Protein AF-A0A955WKB4-F1 (afdb_monomer)

Solvent-accessible surface area (backbone atoms only — not comparable to full-atom values): 32588 Å² total; per-residue (Å²): 137,83,87,81,84,88,81,90,79,94,82,82,87,86,82,88,85,89,78,88,81,82,66,78,76,74,74,70,78,73,75,59,53,26,34,36,39,46,68,33,44,46,52,85,95,39,38,71,59,25,50,56,35,35,55,45,37,49,57,41,40,38,71,71,70,60,27,50,61,44,44,50,68,55,51,53,47,54,49,51,54,36,34,75,67,67,76,39,93,77,66,102,45,78,72,48,58,62,51,49,48,62,72,67,56,37,52,30,35,37,41,36,39,41,47,79,53,97,89,23,38,37,38,38,40,37,31,25,30,55,87,74,73,39,78,75,41,56,49,70,45,80,36,80,49,79,89,48,45,50,62,55,50,29,54,53,49,41,37,59,75,37,43,62,81,65,73,44,83,74,75,80,69,75,50,62,71,35,33,32,32,32,40,76,48,45,66,40,91,45,83,93,62,65,59,40,57,49,36,41,52,48,42,41,77,59,42,26,45,61,41,42,48,68,57,52,49,63,74,65,72,44,72,66,61,64,59,66,44,69,58,100,58,40,56,54,46,50,12,54,50,21,60,74,68,70,19,54,30,33,38,38,40,41,34,29,55,61,87,63,33,36,40,38,38,42,37,31,31,28,20,86,76,44,40,76,73,35,64,19,57,44,74,46,67,61,66,75,84,50,47,67,55,49,43,38,43,31,49,37,54,41,59,67,53,74,76,52,56,54,6,34,39,35,49,42,62,83,62,77,60,49,47,41,22,53,73,80,45,78,46,92,53,72,51,61,98,83,61,34,77,44,80,40,66,38,36,83,44,43,41,34,41,38,34,92,70,33,45,69,36,74,49,67,47,64,33,46,56,76,34,80,40,78,47,78,49,74,62,51,68,54,79,66,88,73,86,60,49,71,65,51,47,51,50,50,59,69,68,47,79,76,79,75,79,74,77,92,75,81,74,97,76,80,82,92,75,87,86,79,83,87,75,84,80,78,80,79,79,80,88,78,75,86,85,83,79,89,80,82,93,77,95,78,91,77,83,80,83,76,78,88,79,86,77,58,57,50,100,85,71,47,76,68,76,91,86,75,80,77,86,81,80,90,79,84,86,81,90,77,85,87,82,84,85,83,89,81,82,92,79,82,84,84,83,84,90,88,84,84,83,82,81,79,87,81,87,83,81,93,74,92,76,91,77,85,82,85,81,83,81,134

Nearest PDB structures (foldseek):
  6hif-assembly1_Y  TM=8.043E-01  e=7.214E-05  Candidatus Kuenenia stuttgartensis
  5t11-assembly1_B  TM=6.696E-01  e=3.023E-05  Paraburkholderia phytofirmans PsJN
  4q6v-assembly1_A  TM=6.557E-01  e=2.902E-04  Salmonella enterica subsp. enterica serovar Typhimurium str. LT2
  4q6z-assembly1_A  TM=5.633E-01  e=4.355E-04  Escherichia coli UTI89
  2mii-assembly1_A  TM=6.299E-01  e=4.695E-03  Escherichia coli str. K-12 substr. DH10B

Sequence (522 aa):
MHPTRPAVRLATLCGCLLAACLAPRAARAQKQPTVVVYALEADAALKAAAESATEHLIAALGRKVGAAVHGQRELQAMAKFAAERGAVACREDPAFLDRLDRLTNPAFTLTGKLAKLDGRLLATLKLIDASRSTVVRAGSIEIDNPKELNARLAEAAIALVDPTASGHPEAPRPIAGARVAVLELRTHEAEGVPAADLVAEALRSAGAQVITRDEVKALIGNLAALHALRGSDETRRLAQLGGQLDADLLVTGSVGRLGEMGYVHLKLVDAKETRIANRASISFAGDPSLLPAALRTAARQLFELPPGEPGRLRVLANVKDGRLRVGGDPRPYPLLPDETVLVLPPGKHQLSLSADGYAAAQTEVFVESDHENSVRLNLNQETRLGGLSPMALAAAMASMPPPVPLPAGAAPGLPMGPGLVLGALSLTPFPSGPSLARGGATTSTAPLAASPVVKVLDRNGRVIDDSSRPEAPAGERPQADAPDRPTRPQAKDPALNPDPQRIEASSDGGGGIDVWFWISAA

Foldseek 3Di:
DDDDDDDDDDDDDDDDDPPDDPPPPPPPPPQAAAEEEEQAAEDPVCNVVSNVLSVLLQVLCVPQRVHRYHYPVNLVVVLVVCCVVVVDVDDPDPCSVVVSCVVSVGQWYKYWYWYADPQWIKIKIFIAGNVLRHTPDIDIDTGNDSVCSNVVSNLVSCCSVDVVSVVDDDPQDQQAAFEEEQADEAEAALPPDPLSVLLQVLSVVSRHNYDGHVNLCVQVVDCVLVVVCPDDLVLQSVLVSCVSVVGQKYKYYYWYDDVQKTKTKIWIHGSVVSGTNFIFIDMFGHDSVCVSLRSSQRSCVRRVPPFAAWFKEKEAEPDQDWWKDKSNHTDDDDDPNPIDIDGGTFAKIKIWIGDPQWDIDIHIHGGDHHYYHYDYDYTDGPPPPPPADVVNVVVVVVPDDDPDPDPPDDDPDDDDDDDDDDDDPDDDDDDDDDDDDDDDDDDDDDDDDDDDDDFDADPVRDGDDPPDDDDDDDDDDDDDDDDDDDDDDDDDDDDDDDDDDDDDDDDDDDDDDDDDDDDDDD

Structure (mmCIF, N/CA/C/O backbone):
data_AF-A0A955WKB4-F1
#
_entry.id   AF-A0A955WKB4-F1
#
loop_
_atom_site.group_PDB
_atom_site.id
_atom_site.type_symbol
_atom_site.label_atom_id
_atom_site.label_alt_id
_atom_site.label_comp_id
_atom_site.label_asym_id
_atom_site.label_entity_id
_atom_site.label_seq_id
_atom_site.pdbx_PDB_ins_code
_atom_site.Cartn_x
_atom_site.Cartn_y
_atom_site.Cartn_z
_atom_site.occupancy
_atom_site.B_iso_or_equiv
_atom_site.auth_seq_id
_atom_site.auth_comp_id
_atom_site.auth_asym_id
_atom_site.auth_atom_id
_atom_site.pdbx_PDB_model_num
ATOM 1 N N . MET A 1 1 ? -26.451 -54.451 34.161 1.00 44.19 1 MET A N 1
ATOM 2 C CA . MET A 1 1 ? -25.835 -55.754 33.836 1.00 44.19 1 MET A CA 1
ATOM 3 C C . MET A 1 1 ? -24.422 -55.506 33.325 1.00 44.19 1 MET A C 1
ATOM 5 O O . MET A 1 1 ? -24.254 -55.055 32.202 1.00 44.19 1 MET A O 1
ATOM 9 N N . HIS A 1 2 ? -23.430 -55.709 34.196 1.00 50.66 2 HIS A N 1
ATOM 10 C CA . HIS A 1 2 ? -22.022 -55.924 33.827 1.00 50.66 2 HIS A CA 1
ATOM 11 C C . HIS A 1 2 ? -21.852 -57.345 33.257 1.00 50.66 2 HIS A C 1
ATOM 13 O O . HIS A 1 2 ? -22.698 -58.195 33.545 1.00 50.66 2 HIS A O 1
ATOM 19 N N . PRO A 1 3 ? -20.797 -57.611 32.465 1.00 62.44 3 PRO A N 1
ATOM 20 C CA . PRO A 1 3 ? -19.600 -58.248 33.047 1.00 62.44 3 PRO A CA 1
ATOM 21 C C . PRO A 1 3 ? -18.288 -57.708 32.418 1.00 62.44 3 PRO A C 1
ATOM 23 O O . PRO A 1 3 ? -18.203 -57.453 31.225 1.00 62.44 3 PRO A O 1
ATOM 26 N N . THR A 1 4 ? -17.353 -57.193 33.220 1.00 52.78 4 THR A N 1
ATOM 27 C CA . THR A 1 4 ? -16.192 -57.857 33.864 1.00 52.78 4 THR A CA 1
ATOM 28 C C . THR A 1 4 ? -14.885 -57.701 33.083 1.00 52.78 4 THR A C 1
ATOM 30 O O . THR A 1 4 ? -14.713 -58.228 31.988 1.00 52.78 4 THR A O 1
ATOM 33 N N . ARG A 1 5 ? -13.940 -57.008 33.731 1.00 51.97 5 ARG A N 1
ATOM 34 C CA . ARG A 1 5 ? -12.492 -57.030 33.473 1.00 51.97 5 ARG A CA 1
ATOM 35 C C . ARG A 1 5 ? -11.926 -58.454 33.622 1.00 51.97 5 ARG A C 1
ATOM 37 O O . ARG A 1 5 ? -12.533 -59.272 34.316 1.00 51.97 5 ARG A O 1
ATOM 44 N N . PRO A 1 6 ? -10.680 -58.675 33.169 1.00 59.66 6 PRO A N 1
ATOM 45 C CA . PRO A 1 6 ? -9.707 -59.160 34.143 1.00 59.66 6 PRO A CA 1
ATOM 46 C C . PRO A 1 6 ? -8.401 -58.360 34.206 1.00 59.66 6 PRO A C 1
ATOM 48 O O . PRO A 1 6 ? -8.078 -57.513 33.379 1.00 59.66 6 PRO A O 1
ATOM 51 N N . ALA A 1 7 ? -7.726 -58.643 35.311 1.00 50.19 7 ALA A N 1
ATOM 52 C CA . ALA A 1 7 ? -6.632 -57.977 35.985 1.00 50.19 7 ALA A CA 1
ATOM 53 C C . ALA A 1 7 ? -5.216 -58.347 35.478 1.00 50.19 7 ALA A C 1
ATOM 55 O O . ALA A 1 7 ? -4.962 -59.491 35.126 1.00 50.19 7 ALA A O 1
ATOM 56 N N . VAL A 1 8 ? -4.307 -57.366 35.613 1.00 48.69 8 VAL A N 1
ATOM 57 C CA . VAL A 1 8 ? -2.959 -57.422 36.237 1.00 48.69 8 VAL A CA 1
ATOM 58 C C . VAL A 1 8 ? -1.831 -58.244 35.585 1.00 48.69 8 VAL A C 1
ATOM 60 O O . VAL A 1 8 ? -1.903 -59.463 35.491 1.00 48.69 8 VAL A O 1
ATOM 63 N N . ARG A 1 9 ? -0.706 -57.549 35.324 1.00 47.16 9 ARG A N 1
ATOM 64 C CA . ARG A 1 9 ? 0.690 -57.815 35.782 1.00 47.16 9 ARG A CA 1
ATOM 65 C C . ARG A 1 9 ? 1.549 -56.613 35.345 1.00 47.16 9 ARG A C 1
ATOM 67 O O . ARG A 1 9 ? 1.669 -56.356 34.158 1.00 47.16 9 ARG A O 1
ATOM 74 N N . LEU A 1 10 ? 1.922 -55.679 36.222 1.00 49.53 10 LEU A N 1
ATOM 75 C CA . LEU A 1 10 ? 3.111 -55.692 37.091 1.00 49.53 10 LEU A CA 1
ATOM 76 C C . LEU A 1 10 ? 4.343 -56.362 36.448 1.00 49.53 10 LEU A C 1
ATOM 78 O O . LEU A 1 10 ? 4.509 -57.575 36.539 1.00 49.53 10 LEU A O 1
ATOM 82 N N . ALA A 1 11 ? 5.209 -55.553 35.837 1.00 51.22 11 ALA A N 1
ATOM 83 C CA . ALA A 1 11 ? 6.602 -55.896 35.565 1.00 51.22 11 ALA A CA 1
ATOM 84 C C . ALA A 1 11 ? 7.473 -54.664 35.846 1.00 51.22 11 ALA A C 1
ATOM 86 O O . ALA A 1 11 ? 7.493 -53.683 35.107 1.00 51.22 11 ALA A O 1
ATOM 87 N N . THR A 1 12 ? 8.122 -54.735 36.998 1.00 52.09 12 THR A N 1
ATOM 88 C CA . THR A 1 12 ? 9.166 -53.856 37.511 1.00 52.09 12 THR A CA 1
ATOM 89 C C . THR A 1 12 ? 10.480 -54.116 36.754 1.00 52.09 12 THR A C 1
ATOM 91 O O . THR A 1 12 ? 10.728 -55.247 36.348 1.00 52.09 12 THR A O 1
ATOM 94 N N . LEU A 1 13 ? 11.345 -53.094 36.683 1.00 47.59 13 LEU A N 1
ATOM 95 C CA . LEU A 1 13 ? 12.785 -53.139 36.357 1.00 47.59 13 LEU A CA 1
ATOM 96 C C . LEU A 1 13 ? 13.201 -53.321 34.884 1.00 47.59 13 LEU A C 1
ATOM 98 O O . LEU A 1 13 ? 13.499 -54.416 34.423 1.00 47.59 13 LEU A O 1
ATOM 102 N N . CYS A 1 14 ? 13.444 -52.190 34.217 1.00 40.34 14 CYS A N 1
ATOM 103 C CA . CYS A 1 14 ? 14.669 -52.014 33.431 1.00 40.34 14 CYS A CA 1
ATOM 104 C C . CYS A 1 14 ? 15.083 -50.536 33.495 1.00 40.34 14 CYS A C 1
ATOM 106 O O . CYS A 1 14 ? 14.718 -49.715 32.657 1.00 40.34 14 CYS A O 1
ATOM 108 N N . GLY A 1 15 ? 15.759 -50.184 34.589 1.00 50.25 15 GLY A N 1
ATOM 109 C CA . GLY A 1 15 ? 16.596 -48.994 34.642 1.00 50.25 15 GLY A CA 1
ATOM 110 C C . GLY A 1 15 ? 17.941 -49.285 33.974 1.00 50.25 15 GLY A C 1
ATOM 111 O O . GLY A 1 15 ? 18.397 -50.426 34.008 1.00 50.25 15 GLY A O 1
ATOM 112 N N . CYS A 1 16 ? 18.549 -48.219 33.445 1.00 43.12 16 CYS A N 1
ATOM 113 C CA . CYS A 1 16 ? 19.876 -48.098 32.819 1.00 43.12 16 CYS A CA 1
ATOM 114 C C . CYS A 1 16 ? 19.887 -48.033 31.274 1.00 43.12 16 CYS A C 1
ATOM 116 O O . CYS A 1 16 ? 19.439 -48.939 30.587 1.00 43.12 16 CYS A O 1
ATOM 118 N N . LEU A 1 17 ? 20.521 -46.955 30.777 1.00 43.78 17 LEU A N 1
ATOM 119 C CA . LEU A 1 17 ? 20.979 -46.687 29.399 1.00 43.78 17 LEU A CA 1
ATOM 120 C C . LEU A 1 17 ? 19.990 -46.112 28.365 1.00 43.78 17 LEU A C 1
ATOM 122 O O . LEU A 1 17 ? 19.834 -46.636 27.269 1.00 43.78 17 LEU A O 1
ATOM 126 N N . LEU A 1 18 ? 19.452 -44.921 28.641 1.00 48.41 18 LEU A N 1
ATOM 127 C CA . LEU A 1 18 ? 19.059 -43.970 27.582 1.00 48.41 18 LEU A CA 1
ATOM 128 C C . LEU A 1 18 ? 19.514 -42.537 27.910 1.00 48.41 18 LEU A C 1
ATOM 130 O O . LEU A 1 18 ? 18.837 -41.549 27.644 1.00 48.41 18 LEU A O 1
ATOM 134 N N . ALA A 1 19 ? 20.705 -42.439 28.501 1.00 52.31 19 ALA A N 1
ATOM 135 C CA . ALA A 1 19 ? 21.498 -41.220 28.534 1.00 52.31 19 ALA A CA 1
ATOM 136 C C . ALA A 1 19 ? 22.533 -41.290 27.398 1.00 52.31 19 ALA A C 1
ATOM 138 O O . ALA A 1 19 ? 23.173 -42.323 27.229 1.00 52.31 19 ALA A O 1
ATOM 139 N N . ALA A 1 20 ? 22.705 -40.179 26.674 1.00 50.25 20 ALA A N 1
ATOM 140 C CA . ALA A 1 20 ? 23.707 -39.934 25.625 1.00 50.25 20 ALA A CA 1
ATOM 141 C C . ALA A 1 20 ? 23.367 -40.372 24.182 1.00 50.25 20 ALA A C 1
ATOM 143 O O . ALA A 1 20 ? 24.056 -41.187 23.584 1.00 50.25 20 ALA A O 1
ATOM 144 N N . CYS A 1 21 ? 22.371 -39.718 23.575 1.00 45.09 21 CYS A N 1
ATOM 145 C CA . CYS A 1 21 ? 22.405 -39.338 22.148 1.00 45.09 21 CYS A CA 1
ATOM 146 C C . CYS A 1 21 ? 21.679 -37.996 21.907 1.00 45.09 21 CYS A C 1
ATOM 148 O O . CYS A 1 21 ? 21.052 -37.778 20.873 1.00 45.09 21 CYS A O 1
ATOM 150 N N . LEU A 1 22 ? 21.783 -37.054 22.855 1.00 50.25 22 LEU A N 1
ATOM 151 C CA . LEU A 1 22 ? 21.570 -35.634 22.565 1.00 50.25 22 LEU A CA 1
ATOM 152 C C . LEU A 1 22 ? 22.799 -35.149 21.792 1.00 50.25 22 LEU A C 1
ATOM 154 O O . LEU A 1 22 ? 23.688 -34.505 22.345 1.00 50.25 22 LEU A O 1
ATOM 158 N N . ALA A 1 23 ? 22.881 -35.525 20.513 1.00 53.47 23 ALA A N 1
ATOM 159 C CA . ALA A 1 23 ? 23.778 -34.848 19.595 1.00 53.47 23 ALA A CA 1
ATOM 160 C C . ALA A 1 23 ? 23.449 -33.350 19.693 1.00 53.47 23 ALA A C 1
ATOM 162 O O . ALA A 1 23 ? 22.263 -33.000 19.608 1.00 53.47 23 ALA A O 1
ATOM 163 N N . PRO A 1 24 ? 24.437 -32.464 19.915 1.00 53.78 24 PRO A N 1
ATOM 164 C CA . PRO A 1 24 ? 24.187 -31.037 19.865 1.00 53.78 24 PRO A CA 1
ATOM 165 C C . PRO A 1 24 ? 23.565 -30.780 18.501 1.00 53.78 24 PRO A C 1
ATOM 167 O O . PRO A 1 24 ? 24.179 -31.056 17.469 1.00 53.78 24 PRO A O 1
ATOM 170 N N . ARG A 1 25 ? 22.300 -30.352 18.499 1.00 52.25 25 ARG A N 1
ATOM 171 C CA . ARG A 1 25 ? 21.591 -29.932 17.297 1.00 52.25 25 ARG A CA 1
ATOM 172 C C . ARG A 1 25 ? 22.438 -28.791 16.765 1.00 52.25 25 ARG A C 1
ATOM 174 O O . ARG A 1 25 ? 22.369 -27.700 17.319 1.00 52.25 25 ARG A O 1
ATOM 181 N N . ALA A 1 26 ? 23.333 -29.097 15.820 1.00 56.78 26 ALA A N 1
ATOM 182 C CA . ALA A 1 26 ? 24.280 -28.147 15.271 1.00 56.78 26 ALA A CA 1
ATOM 183 C C . ALA A 1 26 ? 23.438 -26.957 14.847 1.00 56.78 26 ALA A C 1
ATOM 185 O O . ALA A 1 26 ? 22.619 -27.078 13.931 1.00 56.78 26 ALA A O 1
ATOM 186 N N . ALA A 1 27 ? 23.535 -25.873 15.616 1.00 58.12 27 ALA A N 1
ATOM 187 C CA . ALA A 1 27 ? 22.810 -24.656 15.350 1.00 58.12 27 ALA A CA 1
ATOM 188 C C . ALA A 1 27 ? 23.331 -24.215 13.991 1.00 58.12 27 ALA A C 1
ATOM 190 O O . ALA A 1 27 ? 24.443 -23.699 13.888 1.00 58.12 27 ALA A O 1
ATOM 191 N N . ARG A 1 28 ? 22.592 -24.556 12.926 1.00 57.19 28 ARG A N 1
ATOM 192 C CA . ARG A 1 28 ? 22.866 -24.068 11.581 1.00 57.19 28 ARG A CA 1
ATOM 193 C C . ARG A 1 28 ? 22.954 -22.570 11.761 1.00 57.19 28 ARG A C 1
ATOM 195 O O . ARG A 1 28 ? 21.944 -21.967 12.114 1.00 57.19 28 ARG A O 1
ATOM 202 N N . ALA A 1 29 ? 24.159 -22.024 11.607 1.00 70.19 29 ALA A N 1
ATOM 203 C CA . ALA A 1 29 ? 24.388 -20.596 11.652 1.00 70.19 29 ALA A CA 1
ATOM 204 C C . ALA A 1 29 ? 23.398 -19.988 10.661 1.00 70.19 29 ALA A C 1
ATOM 206 O O . ALA A 1 29 ? 23.542 -20.159 9.447 1.00 70.19 29 ALA A O 1
ATOM 207 N N . GLN A 1 30 ? 22.313 -19.414 11.183 1.00 74.31 30 GLN A N 1
ATOM 208 C CA . GLN A 1 30 ? 21.316 -18.764 10.359 1.00 74.31 30 GLN A CA 1
ATOM 209 C C . GLN A 1 30 ? 22.048 -17.591 9.738 1.00 74.31 30 GLN A C 1
ATOM 211 O O . GLN A 1 30 ? 22.464 -16.664 10.431 1.00 74.31 30 GLN A O 1
ATOM 216 N N . LYS A 1 31 ? 22.307 -17.706 8.435 1.00 84.62 31 LYS A N 1
ATOM 217 C CA . LYS A 1 31 ? 22.929 -16.646 7.660 1.00 84.62 31 LYS A CA 1
ATOM 218 C C . LYS A 1 31 ? 22.063 -15.406 7.861 1.00 84.62 31 LYS A C 1
ATOM 220 O O . LYS A 1 31 ? 20.875 -15.443 7.541 1.00 84.62 31 LYS A O 1
ATOM 225 N N . GLN A 1 32 ? 22.643 -14.365 8.454 1.00 87.00 32 GLN A N 1
ATOM 226 C CA . GLN A 1 32 ? 21.936 -13.113 8.691 1.00 87.00 32 GLN A CA 1
ATOM 227 C C . GLN A 1 32 ? 21.394 -12.602 7.351 1.00 87.00 32 GLN A C 1
ATOM 229 O O . GLN A 1 32 ? 22.127 -12.645 6.356 1.00 87.00 32 GLN A O 1
ATOM 234 N N . PRO A 1 33 ? 20.121 -12.178 7.284 1.00 91.56 33 PRO A N 1
ATOM 235 C CA . PRO A 1 33 ? 19.584 -11.631 6.053 1.00 91.56 33 PRO A CA 1
ATOM 236 C C . PRO A 1 33 ? 20.360 -10.362 5.694 1.00 91.56 33 PRO A C 1
ATOM 238 O O . PRO A 1 33 ? 20.620 -9.517 6.551 1.00 91.56 33 PRO A O 1
ATOM 241 N N . THR A 1 34 ? 20.736 -10.235 4.425 1.00 95.31 34 THR A N 1
ATOM 242 C CA . THR A 1 34 ? 21.349 -9.013 3.901 1.00 95.31 34 THR A CA 1
ATOM 243 C C . THR A 1 34 ? 20.244 -8.085 3.397 1.00 95.31 34 THR A C 1
ATOM 245 O O . THR A 1 34 ? 19.379 -8.523 2.635 1.00 95.31 34 THR A O 1
ATOM 248 N N . VAL A 1 35 ? 20.259 -6.819 3.815 1.00 96.12 35 VAL A N 1
ATOM 249 C CA . VAL A 1 35 ? 19.291 -5.790 3.414 1.00 96.12 35 VAL A CA 1
ATOM 250 C C . VAL A 1 35 ? 20.023 -4.645 2.724 1.00 96.12 35 VAL A C 1
ATOM 252 O O . VAL A 1 35 ? 20.931 -4.050 3.295 1.00 96.12 35 VAL A O 1
ATOM 255 N N . VAL A 1 36 ? 19.612 -4.300 1.510 1.00 95.94 36 VAL A N 1
ATOM 256 C CA . VAL A 1 36 ? 20.102 -3.103 0.815 1.00 95.94 36 VAL A CA 1
ATOM 257 C C . VAL A 1 36 ? 19.125 -1.957 1.040 1.00 95.94 36 VAL A C 1
ATOM 259 O O . VAL A 1 36 ? 17.925 -2.128 0.845 1.00 95.94 36 VAL A O 1
ATOM 262 N N . VAL A 1 37 ? 19.622 -0.785 1.432 1.00 96.75 37 VAL A N 1
ATOM 263 C CA . VAL A 1 37 ? 18.817 0.430 1.617 1.00 96.75 37 VAL A CA 1
ATOM 264 C C . VAL A 1 37 ? 19.201 1.455 0.553 1.00 96.75 37 VAL A C 1
ATOM 266 O O . VAL A 1 37 ? 20.331 1.954 0.525 1.00 96.75 37 VAL A O 1
ATOM 269 N N . TYR A 1 38 ? 18.247 1.783 -0.316 1.00 95.62 38 TYR A N 1
ATOM 270 C CA . TYR A 1 38 ? 18.395 2.849 -1.306 1.00 95.62 38 TYR A CA 1
ATOM 271 C C . TYR A 1 38 ? 18.051 4.215 -0.707 1.00 95.62 38 TYR A C 1
ATOM 273 O O . TYR A 1 38 ? 17.314 4.304 0.278 1.00 95.62 38 TYR A O 1
ATOM 281 N N . ALA A 1 39 ? 18.580 5.285 -1.308 1.00 96.06 39 ALA A N 1
ATOM 282 C CA . ALA A 1 39 ? 18.228 6.643 -0.915 1.00 96.06 39 ALA A CA 1
ATOM 283 C C . ALA A 1 39 ? 16.721 6.877 -1.058 1.00 96.06 39 ALA A C 1
ATOM 285 O O . ALA A 1 39 ? 16.120 6.523 -2.074 1.00 96.06 39 ALA A O 1
ATOM 286 N N . LEU A 1 40 ? 16.116 7.486 -0.037 1.00 96.19 40 LEU A N 1
ATOM 287 C CA . LEU A 1 40 ? 14.717 7.887 -0.098 1.00 96.19 40 LEU A CA 1
ATOM 288 C C . LEU A 1 40 ? 14.532 8.955 -1.184 1.00 96.19 40 LEU A C 1
ATOM 290 O O . LEU A 1 40 ? 15.201 9.989 -1.175 1.00 96.19 40 LEU A O 1
ATOM 294 N N . GLU A 1 41 ? 13.601 8.718 -2.104 1.00 95.44 41 GLU A N 1
ATOM 295 C CA . GLU A 1 41 ? 13.218 9.697 -3.118 1.00 95.44 41 GLU A CA 1
ATOM 296 C C . GLU A 1 41 ? 12.488 10.866 -2.458 1.00 95.44 41 GLU A C 1
ATOM 298 O O . GLU A 1 4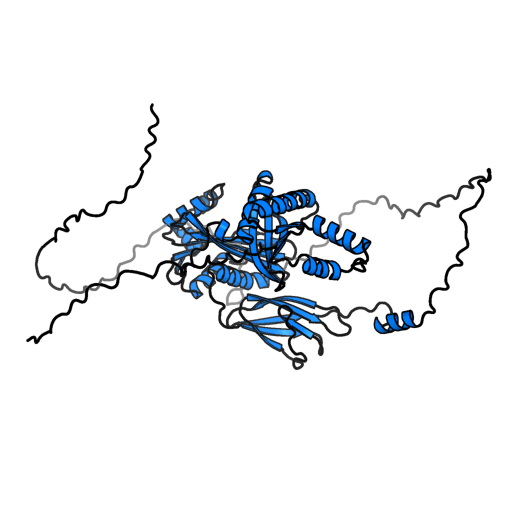1 ? 11.622 10.661 -1.611 1.00 95.44 41 GLU A O 1
ATOM 303 N N . ALA A 1 42 ? 12.797 12.100 -2.841 1.00 95.94 42 ALA A N 1
ATOM 304 C CA . ALA A 1 42 ? 12.128 13.267 -2.284 1.00 95.94 42 ALA A CA 1
ATOM 305 C C . ALA A 1 42 ? 12.186 14.458 -3.238 1.00 95.94 42 ALA A C 1
ATOM 307 O O . ALA A 1 42 ? 13.096 14.561 -4.064 1.00 95.94 42 ALA A O 1
ATOM 308 N N . ASP A 1 43 ? 11.242 15.384 -3.079 1.00 93.56 43 ASP A N 1
ATOM 309 C CA . ASP A 1 43 ? 11.279 16.669 -3.776 1.00 93.56 43 ASP A CA 1
ATOM 310 C C . ASP A 1 43 ? 12.523 17.473 -3.374 1.00 93.56 43 ASP A C 1
ATOM 312 O O . ASP A 1 43 ? 13.090 17.285 -2.293 1.00 93.56 43 ASP A O 1
ATOM 316 N N . ALA A 1 44 ? 12.926 18.431 -4.214 1.00 94.56 44 ALA A N 1
ATOM 317 C CA . ALA A 1 44 ? 14.138 19.229 -3.998 1.00 94.56 44 ALA A CA 1
ATOM 318 C C . ALA A 1 44 ? 14.198 19.879 -2.599 1.00 94.56 44 ALA A C 1
ATOM 320 O O . ALA A 1 44 ? 15.264 19.927 -1.988 1.00 94.56 44 ALA A O 1
ATOM 321 N N . ALA A 1 45 ? 13.051 20.307 -2.060 1.00 95.88 45 ALA A N 1
ATOM 322 C CA . ALA A 1 45 ? 12.945 20.909 -0.730 1.00 95.88 45 ALA A CA 1
ATOM 323 C C . ALA A 1 45 ? 13.182 19.923 0.434 1.00 95.88 45 ALA A C 1
ATOM 325 O O . ALA A 1 45 ? 13.514 20.348 1.539 1.00 95.88 45 ALA A O 1
ATOM 326 N N . LEU A 1 46 ? 13.008 18.617 0.208 1.00 96.62 46 LEU A N 1
ATOM 327 C CA . LEU A 1 46 ? 13.137 17.561 1.217 1.00 96.62 46 LEU A CA 1
ATOM 328 C C . LEU A 1 46 ? 14.366 16.668 1.005 1.00 96.62 46 LEU A C 1
ATOM 330 O O . LEU A 1 46 ? 14.636 15.808 1.841 1.00 96.62 46 LEU A O 1
ATOM 334 N N . LYS A 1 47 ? 15.138 16.883 -0.065 1.00 97.00 47 LYS A N 1
ATOM 335 C CA . LYS A 1 47 ? 16.286 16.044 -0.436 1.00 97.00 47 LYS A CA 1
ATOM 336 C C . LYS A 1 47 ? 17.293 15.851 0.705 1.00 97.00 47 LYS A C 1
ATOM 338 O O . LYS A 1 47 ? 17.647 14.722 1.020 1.00 97.00 47 LYS A O 1
ATOM 343 N N . ALA A 1 48 ? 17.693 16.928 1.384 1.00 96.94 48 ALA A N 1
ATOM 344 C CA . ALA A 1 48 ? 18.631 16.840 2.508 1.00 96.94 48 ALA A CA 1
ATOM 345 C C . ALA A 1 48 ? 18.062 16.039 3.699 1.00 96.94 48 ALA A C 1
ATOM 347 O O . ALA A 1 48 ? 18.786 15.287 4.354 1.00 96.94 48 ALA A O 1
ATOM 348 N N . ALA A 1 49 ? 16.757 16.167 3.967 1.00 96.88 49 ALA A N 1
ATOM 349 C CA . ALA A 1 49 ? 16.084 15.397 5.010 1.00 96.88 49 ALA A CA 1
ATOM 350 C C . ALA A 1 49 ? 16.002 13.907 4.641 1.00 96.88 49 ALA A C 1
ATOM 352 O O . ALA A 1 49 ? 16.243 13.056 5.492 1.00 96.88 49 ALA A O 1
ATOM 353 N N . ALA A 1 50 ? 15.728 13.595 3.373 1.00 97.06 50 ALA A N 1
ATOM 354 C CA . ALA A 1 50 ? 15.673 12.234 2.851 1.00 97.06 50 ALA A CA 1
ATOM 355 C C . ALA A 1 50 ? 17.042 11.531 2.890 1.00 97.06 50 ALA A C 1
ATOM 357 O O . ALA A 1 50 ? 17.130 10.379 3.316 1.00 97.06 50 ALA A O 1
ATOM 358 N N . GLU A 1 51 ? 18.121 12.233 2.531 1.00 96.75 51 GLU A N 1
ATOM 359 C CA . GLU A 1 51 ? 19.494 11.723 2.649 1.00 96.75 51 GLU A CA 1
ATOM 360 C C . GLU A 1 51 ? 19.859 11.436 4.115 1.00 96.75 51 GLU A C 1
ATOM 362 O O . GLU A 1 51 ? 20.293 10.332 4.439 1.00 96.75 51 GLU A O 1
ATOM 367 N N . SER A 1 52 ? 19.607 12.389 5.021 1.00 96.81 52 SER A N 1
ATOM 368 C CA . SER A 1 52 ? 19.846 12.211 6.463 1.00 96.81 52 SER A CA 1
ATOM 369 C C . SER A 1 52 ? 19.044 11.045 7.052 1.00 96.81 52 SER A C 1
ATOM 371 O O . SER A 1 52 ? 19.575 10.238 7.822 1.00 96.81 52 SER A O 1
ATOM 373 N N . ALA A 1 53 ? 17.775 10.921 6.658 1.00 97.19 53 ALA A N 1
ATOM 374 C CA . ALA A 1 53 ? 16.908 9.833 7.081 1.00 97.19 53 ALA A CA 1
ATOM 375 C C . ALA A 1 53 ? 17.387 8.472 6.556 1.00 97.19 53 ALA A C 1
ATOM 377 O O . ALA A 1 53 ? 17.361 7.498 7.304 1.00 97.19 53 ALA A O 1
ATOM 378 N N . THR A 1 54 ? 17.884 8.403 5.318 1.00 97.62 54 THR A N 1
ATOM 379 C CA . THR A 1 54 ? 18.446 7.172 4.732 1.00 97.62 54 THR A CA 1
ATOM 380 C C . THR A 1 54 ? 19.626 6.650 5.559 1.00 97.62 54 THR A C 1
ATOM 382 O O . THR A 1 54 ? 19.660 5.473 5.910 1.00 97.62 54 THR A O 1
ATOM 385 N N . GLU A 1 55 ? 20.563 7.520 5.943 1.00 97.38 55 GLU A N 1
ATOM 386 C CA . GLU A 1 55 ? 21.711 7.130 6.781 1.00 97.38 55 GLU A CA 1
ATOM 387 C C . GLU A 1 55 ? 21.260 6.637 8.170 1.00 97.38 55 GLU A C 1
ATOM 389 O O . GLU A 1 55 ? 21.773 5.647 8.700 1.00 97.38 55 GLU A O 1
ATOM 394 N N . HIS A 1 56 ? 20.233 7.273 8.747 1.00 96.56 56 HIS A N 1
ATOM 395 C CA . HIS A 1 56 ? 19.636 6.816 10.005 1.00 96.56 56 HIS A CA 1
ATOM 396 C C . HIS A 1 56 ? 18.957 5.449 9.874 1.00 96.56 56 HIS A C 1
ATOM 398 O O . HIS A 1 56 ? 19.060 4.641 10.799 1.00 96.56 56 HIS A O 1
ATOM 404 N N . LEU A 1 57 ? 18.291 5.171 8.748 1.00 96.56 57 LEU A N 1
ATOM 405 C CA . LEU A 1 57 ? 17.684 3.868 8.468 1.00 96.56 57 LEU A CA 1
ATOM 406 C C . LEU A 1 57 ? 18.738 2.761 8.420 1.00 96.56 57 LEU A C 1
ATOM 408 O O . LEU A 1 57 ? 18.567 1.737 9.082 1.00 96.56 57 LEU A O 1
ATOM 412 N N . ILE A 1 58 ? 19.845 2.989 7.705 1.00 96.56 58 ILE A N 1
ATOM 413 C CA . ILE A 1 58 ? 20.965 2.040 7.611 1.00 96.56 58 ILE A CA 1
ATOM 414 C C . ILE A 1 58 ? 21.496 1.714 9.014 1.00 96.56 58 ILE A C 1
ATOM 416 O O . ILE A 1 58 ? 21.569 0.546 9.407 1.00 96.56 58 ILE A O 1
ATOM 420 N N . ALA A 1 59 ? 21.782 2.748 9.812 1.00 95.88 59 ALA A N 1
ATOM 421 C CA . ALA A 1 59 ? 22.281 2.584 11.174 1.00 95.88 59 ALA A CA 1
ATOM 422 C C . ALA A 1 59 ? 21.268 1.900 12.114 1.00 95.88 59 ALA A C 1
ATOM 424 O O . ALA A 1 59 ? 21.651 1.123 12.993 1.00 95.88 59 ALA A O 1
ATOM 425 N N . ALA A 1 60 ? 19.971 2.188 11.974 1.00 94.88 60 ALA A N 1
ATOM 426 C CA . ALA A 1 60 ? 18.928 1.589 12.801 1.00 94.88 60 ALA A CA 1
ATOM 427 C C . ALA A 1 60 ? 18.741 0.096 12.503 1.00 94.88 60 ALA A C 1
ATOM 429 O O . ALA A 1 60 ? 18.724 -0.710 13.437 1.00 94.88 60 ALA A O 1
ATOM 430 N N . LEU A 1 61 ? 18.656 -0.270 11.222 1.00 94.69 61 LEU A N 1
ATOM 431 C CA . LEU A 1 61 ? 18.469 -1.652 10.786 1.00 94.69 61 LEU A CA 1
ATOM 432 C C . LEU A 1 61 ? 19.658 -2.536 11.177 1.00 94.69 61 LEU A C 1
ATOM 434 O O . LEU A 1 61 ? 19.445 -3.614 11.733 1.00 94.69 61 LEU A O 1
ATOM 438 N N . GLY A 1 62 ? 20.891 -2.049 10.992 1.00 94.25 62 GLY A N 1
ATOM 439 C CA . GLY A 1 62 ? 22.098 -2.795 11.363 1.00 94.25 62 GLY A CA 1
ATOM 440 C C . GLY A 1 62 ? 22.179 -3.098 12.864 1.00 94.25 62 GLY A C 1
ATOM 441 O O . GLY A 1 62 ? 22.627 -4.171 13.258 1.00 94.25 62 GLY A O 1
ATOM 442 N N . ARG A 1 63 ? 21.683 -2.192 13.720 1.00 93.81 63 ARG A N 1
ATOM 443 C CA . ARG A 1 63 ? 21.677 -2.396 15.181 1.00 93.81 63 ARG A CA 1
ATOM 444 C C . ARG A 1 63 ? 20.546 -3.290 15.681 1.00 93.81 63 ARG A C 1
ATOM 446 O O . ARG A 1 63 ? 20.744 -4.004 16.657 1.00 93.81 63 ARG A O 1
ATOM 453 N N . LYS A 1 64 ? 19.346 -3.178 15.105 1.00 89.88 64 LYS A N 1
ATOM 454 C CA . LYS A 1 64 ? 18.124 -3.758 15.691 1.00 89.88 64 LYS A CA 1
ATOM 455 C C . LYS A 1 64 ? 17.733 -5.106 15.104 1.00 89.88 64 LYS A C 1
ATOM 457 O O . LYS A 1 64 ? 17.230 -5.938 15.844 1.00 89.88 64 LYS A O 1
ATOM 462 N N . VAL A 1 65 ? 17.971 -5.316 13.812 1.00 87.56 65 VAL A N 1
ATOM 463 C CA . VAL A 1 65 ? 17.536 -6.535 13.113 1.00 87.56 65 VAL A CA 1
ATOM 464 C C . VAL A 1 65 ? 18.638 -7.602 13.099 1.00 87.56 65 VAL A C 1
ATOM 466 O O . VAL A 1 65 ? 18.376 -8.769 12.833 1.00 87.56 65 VAL A O 1
ATOM 469 N N . GLY A 1 66 ? 19.892 -7.220 13.373 1.00 86.75 66 GLY A N 1
ATOM 470 C CA . GLY A 1 66 ? 21.035 -8.121 13.189 1.00 86.75 66 GLY A CA 1
ATOM 471 C C . GLY A 1 66 ? 21.208 -8.550 11.726 1.00 86.75 66 GLY A C 1
ATOM 472 O O . GLY A 1 66 ? 21.747 -9.619 11.456 1.00 86.75 66 GLY A O 1
ATOM 473 N N . ALA A 1 67 ? 20.705 -7.740 10.791 1.00 88.12 67 ALA A N 1
ATOM 474 C CA . ALA A 1 67 ? 20.887 -7.904 9.358 1.00 88.12 67 ALA A CA 1
ATOM 475 C C . ALA A 1 67 ? 22.205 -7.254 8.918 1.00 88.12 67 ALA A C 1
ATOM 477 O O . ALA A 1 67 ? 22.600 -6.217 9.458 1.00 88.12 67 ALA A O 1
ATOM 478 N N . ALA A 1 68 ? 22.852 -7.815 7.897 1.00 94.06 68 ALA A N 1
ATOM 479 C CA . ALA A 1 68 ? 23.916 -7.107 7.193 1.00 94.06 68 ALA A CA 1
ATOM 480 C C . ALA A 1 68 ? 23.263 -6.026 6.324 1.00 94.06 68 ALA A C 1
ATOM 482 O O . ALA A 1 68 ? 22.501 -6.354 5.417 1.00 94.06 68 ALA A O 1
ATOM 483 N N . VAL A 1 69 ? 23.498 -4.748 6.623 1.00 96.19 69 VAL A N 1
ATOM 484 C CA . VAL A 1 69 ? 22.840 -3.640 5.919 1.00 96.19 69 VAL A CA 1
ATOM 485 C C . VAL A 1 69 ? 23.843 -2.901 5.053 1.00 96.19 69 VAL A C 1
ATOM 487 O O . VAL A 1 69 ? 24.848 -2.425 5.573 1.00 96.19 69 VAL A O 1
ATOM 490 N N . HIS A 1 70 ? 23.539 -2.769 3.763 1.00 95.75 70 HIS A N 1
ATOM 491 C CA . HIS A 1 70 ? 24.351 -2.009 2.814 1.00 95.75 70 HIS A CA 1
ATOM 492 C C . HIS A 1 70 ? 23.596 -0.785 2.309 1.00 95.75 70 HIS A C 1
ATOM 494 O O . HIS A 1 70 ? 22.441 -0.879 1.887 1.00 95.75 70 HIS A O 1
ATOM 500 N N . GLY A 1 71 ? 24.251 0.373 2.336 1.00 95.50 71 GLY A N 1
ATOM 501 C CA . GLY A 1 71 ? 23.703 1.610 1.781 1.00 95.50 71 GLY A CA 1
ATOM 502 C C . GLY A 1 71 ? 24.035 1.787 0.300 1.00 95.50 71 GLY A C 1
ATOM 503 O O . GLY A 1 71 ? 25.057 1.300 -0.181 1.00 95.50 71 GLY A O 1
ATOM 504 N N . GLN A 1 72 ? 23.240 2.579 -0.422 1.00 92.31 72 GLN A N 1
ATOM 505 C CA . GLN A 1 72 ? 23.516 2.915 -1.828 1.00 92.31 72 GLN A CA 1
ATOM 506 C C . GLN A 1 72 ? 24.926 3.494 -2.060 1.00 92.31 72 GLN A C 1
ATOM 508 O O . GLN A 1 72 ? 25.566 3.166 -3.057 1.00 92.31 72 GLN A O 1
ATOM 513 N N . ARG A 1 73 ? 25.437 4.332 -1.145 1.00 91.25 73 ARG A N 1
ATOM 514 C CA . ARG A 1 73 ? 26.800 4.893 -1.236 1.00 91.25 73 ARG A CA 1
ATOM 515 C C . ARG A 1 73 ? 27.881 3.819 -1.115 1.00 91.25 73 ARG A C 1
ATOM 517 O O . ARG A 1 73 ? 28.879 3.874 -1.827 1.00 91.25 73 ARG A O 1
ATOM 524 N N . GLU A 1 74 ? 27.670 2.836 -0.245 1.00 92.69 74 GLU A N 1
ATOM 525 C CA . GLU A 1 74 ? 28.576 1.698 -0.088 1.00 92.69 74 GLU A CA 1
ATOM 526 C C . GLU A 1 74 ? 28.568 0.833 -1.351 1.00 92.69 74 GLU A C 1
ATOM 528 O O . GLU A 1 74 ? 29.632 0.526 -1.886 1.00 92.69 74 GLU A O 1
ATOM 533 N N . LEU A 1 75 ? 27.384 0.550 -1.908 1.00 90.44 75 LEU A N 1
ATOM 534 C CA . LEU A 1 75 ? 27.256 -0.156 -3.185 1.00 90.44 75 LEU A CA 1
ATOM 535 C C . LEU A 1 75 ? 27.965 0.585 -4.322 1.00 90.44 75 LEU A C 1
ATOM 537 O O . LEU A 1 75 ? 28.672 -0.042 -5.103 1.00 90.44 75 LEU A O 1
ATOM 541 N N . GLN A 1 76 ? 27.843 1.913 -4.392 1.00 86.94 76 GLN A N 1
ATOM 542 C CA . GLN A 1 76 ? 28.559 2.746 -5.368 1.00 86.94 76 GLN A CA 1
ATOM 543 C C . GLN A 1 76 ? 30.083 2.762 -5.152 1.00 86.94 76 GLN A C 1
ATOM 545 O O . GLN A 1 76 ? 30.845 2.873 -6.115 1.00 86.94 76 GLN A O 1
ATOM 550 N N . ALA A 1 77 ? 30.558 2.628 -3.915 1.00 89.00 77 ALA A N 1
ATOM 551 C CA . ALA A 1 77 ? 31.983 2.484 -3.637 1.00 89.00 77 ALA A CA 1
ATOM 552 C C . ALA A 1 77 ? 32.496 1.094 -4.052 1.00 89.00 77 ALA A C 1
ATOM 554 O O . ALA A 1 77 ? 33.516 0.998 -4.736 1.00 89.00 77 ALA A O 1
ATOM 555 N N . MET A 1 78 ? 31.761 0.025 -3.718 1.00 85.94 78 MET A N 1
ATOM 556 C CA . MET A 1 78 ? 32.066 -1.355 -4.129 1.00 85.94 78 MET A CA 1
ATOM 557 C C . MET A 1 78 ? 32.081 -1.495 -5.652 1.00 85.94 78 MET A C 1
ATOM 559 O O . MET A 1 78 ? 33.000 -2.073 -6.227 1.00 85.94 78 MET A O 1
ATOM 563 N N . ALA A 1 79 ? 31.084 -0.902 -6.299 1.00 80.94 79 ALA A N 1
ATOM 564 C CA . ALA A 1 79 ? 30.958 -0.723 -7.733 1.00 80.94 79 ALA A CA 1
ATOM 565 C C . ALA A 1 79 ? 32.208 -0.118 -8.373 1.00 80.94 79 ALA A C 1
ATOM 567 O O . ALA A 1 79 ? 32.797 -0.697 -9.287 1.00 80.94 79 ALA A O 1
ATOM 568 N N . LYS A 1 80 ? 32.598 1.068 -7.892 1.00 85.38 80 LYS A N 1
ATOM 569 C CA . LYS A 1 80 ? 33.747 1.810 -8.403 1.00 85.38 80 LYS A CA 1
ATOM 570 C C . LYS A 1 80 ? 35.034 1.010 -8.214 1.00 85.38 80 LYS A C 1
ATOM 572 O O . LYS A 1 80 ? 35.818 0.882 -9.146 1.00 85.38 80 LYS A O 1
ATOM 577 N N . PHE A 1 81 ? 35.204 0.395 -7.049 1.00 85.69 81 PHE A N 1
ATOM 578 C CA . PHE A 1 81 ? 36.353 -0.454 -6.758 1.00 85.69 81 PHE A CA 1
ATOM 579 C C . PHE A 1 81 ? 36.417 -1.706 -7.653 1.00 85.69 81 PHE A C 1
ATOM 581 O O . PHE A 1 81 ? 37.489 -2.081 -8.129 1.00 85.69 81 PHE A O 1
ATOM 588 N N . ALA A 1 82 ? 35.277 -2.347 -7.931 1.00 81.44 82 ALA A N 1
ATOM 589 C CA . ALA A 1 82 ? 35.199 -3.482 -8.851 1.00 81.44 82 ALA A CA 1
ATOM 590 C C . ALA A 1 82 ? 35.531 -3.076 -10.299 1.00 81.44 82 ALA A C 1
ATOM 592 O O . ALA A 1 82 ? 36.205 -3.830 -11.007 1.00 81.44 82 ALA A O 1
ATOM 593 N N . ALA A 1 83 ? 35.105 -1.876 -10.710 1.00 79.62 83 ALA A N 1
ATOM 594 C CA . ALA A 1 83 ? 35.455 -1.283 -11.998 1.00 79.62 83 ALA A CA 1
ATOM 595 C C . ALA A 1 83 ? 36.970 -1.060 -12.122 1.00 79.62 83 ALA A C 1
ATOM 597 O O . ALA A 1 83 ? 37.586 -1.485 -13.097 1.00 79.62 83 ALA A O 1
ATOM 598 N N . GLU A 1 84 ? 37.583 -0.443 -11.105 1.00 85.81 84 GLU A N 1
ATOM 599 C CA . GLU A 1 84 ? 39.022 -0.149 -11.059 1.00 85.81 84 GLU A CA 1
ATOM 600 C C . GLU A 1 84 ? 39.882 -1.420 -11.092 1.00 85.81 84 GLU A C 1
ATOM 602 O O . GLU A 1 84 ? 40.975 -1.418 -11.655 1.00 85.81 84 GLU A O 1
ATOM 607 N N . ARG A 1 85 ? 39.378 -2.534 -10.549 1.00 84.38 85 ARG A N 1
ATOM 608 C CA . ARG A 1 85 ? 40.056 -3.838 -10.599 1.00 84.38 85 ARG A CA 1
ATOM 609 C C . ARG A 1 85 ? 39.870 -4.603 -11.911 1.00 84.38 85 ARG A C 1
ATOM 611 O O . ARG A 1 85 ? 40.333 -5.736 -12.007 1.00 84.38 85 ARG A O 1
ATOM 618 N N . GLY A 1 86 ? 39.179 -4.030 -12.899 1.00 79.56 86 GLY A N 1
ATOM 619 C CA . GLY A 1 86 ? 38.876 -4.707 -14.162 1.00 79.56 86 GLY A CA 1
ATOM 620 C C . GLY A 1 86 ? 37.983 -5.942 -13.993 1.00 79.56 86 GLY A C 1
ATOM 621 O O . GLY A 1 86 ? 37.857 -6.738 -14.918 1.00 79.56 86 GLY A O 1
ATOM 622 N N . ALA A 1 87 ? 37.363 -6.113 -12.820 1.00 66.56 87 ALA A N 1
ATOM 623 C CA . ALA A 1 87 ? 36.478 -7.237 -12.538 1.00 66.56 87 ALA A CA 1
ATOM 624 C C . ALA A 1 87 ? 35.113 -7.066 -13.223 1.00 66.56 87 ALA A C 1
ATOM 626 O O . ALA A 1 87 ? 34.408 -8.045 -13.459 1.00 66.56 87 ALA A O 1
ATOM 627 N N . VAL A 1 88 ? 34.740 -5.825 -13.556 1.00 67.31 88 VAL A N 1
ATOM 628 C CA . VAL A 1 88 ? 33.500 -5.483 -14.254 1.00 67.31 88 VAL A CA 1
ATOM 629 C C . VAL A 1 88 ? 33.794 -4.349 -15.237 1.00 67.31 88 VAL A C 1
ATOM 631 O O . VAL A 1 88 ? 34.314 -3.305 -14.850 1.00 67.31 88 VAL A O 1
ATOM 634 N N . ALA A 1 89 ? 33.473 -4.534 -16.520 1.00 63.66 89 ALA A N 1
ATOM 635 C CA . ALA A 1 89 ? 33.534 -3.456 -17.503 1.00 63.66 89 ALA A CA 1
ATOM 636 C C . ALA A 1 89 ? 32.388 -2.465 -17.228 1.00 63.66 89 ALA A C 1
ATOM 638 O O . ALA A 1 89 ? 31.254 -2.675 -17.657 1.00 63.66 89 ALA A O 1
ATOM 639 N N . CYS A 1 90 ? 32.672 -1.418 -16.454 1.00 51.78 90 CYS A N 1
ATOM 640 C CA . CYS A 1 90 ? 31.688 -0.424 -16.035 1.00 51.78 90 CYS A CA 1
ATOM 641 C C . CYS A 1 90 ? 31.662 0.758 -17.008 1.00 51.78 90 CYS A C 1
ATOM 643 O O . CYS A 1 90 ? 32.529 1.628 -16.977 1.00 51.78 90 CYS A O 1
ATOM 645 N N . ARG A 1 91 ? 30.629 0.830 -17.840 1.00 52.59 91 ARG A N 1
ATOM 646 C CA . ARG A 1 91 ? 30.102 2.102 -18.347 1.00 52.59 91 ARG A CA 1
ATOM 647 C C . ARG A 1 91 ? 28.655 2.165 -17.907 1.00 52.59 91 ARG A C 1
ATOM 649 O O . ARG A 1 91 ? 28.016 1.136 -18.041 1.00 52.59 91 ARG A O 1
ATOM 656 N N . GLU A 1 92 ? 28.243 3.313 -17.362 1.00 61.09 92 GLU A N 1
ATOM 657 C CA . GLU A 1 92 ? 26.909 3.844 -16.977 1.00 61.09 92 GLU A CA 1
ATOM 658 C C . GLU A 1 92 ? 25.643 3.060 -17.401 1.00 61.09 92 GLU A C 1
ATOM 660 O O . GLU A 1 92 ? 24.664 3.617 -17.886 1.00 61.09 92 GLU A O 1
ATOM 665 N N . ASP A 1 93 ? 25.649 1.751 -17.222 1.00 64.56 93 ASP A N 1
ATOM 666 C CA . ASP A 1 93 ? 24.625 0.829 -17.675 1.00 64.56 93 ASP A CA 1
ATOM 667 C C . ASP A 1 93 ? 23.712 0.542 -16.480 1.00 64.56 93 ASP A C 1
ATOM 669 O O . ASP A 1 93 ? 24.206 0.090 -15.446 1.00 64.56 93 ASP A O 1
ATOM 673 N N . PRO A 1 94 ? 22.394 0.773 -16.573 1.00 62.25 94 PRO A N 1
ATOM 674 C CA . PRO A 1 94 ? 21.436 0.384 -15.540 1.00 62.25 94 PRO A CA 1
ATOM 675 C C . PRO A 1 94 ? 21.568 -1.088 -15.113 1.00 62.25 94 PRO A C 1
ATOM 677 O O . PRO A 1 94 ? 21.380 -1.401 -13.938 1.00 62.25 94 PRO A O 1
ATOM 680 N N . ALA A 1 95 ? 22.007 -1.983 -16.012 1.00 65.19 95 ALA A N 1
ATOM 681 C CA . ALA A 1 95 ? 22.282 -3.389 -15.695 1.00 65.19 95 ALA A CA 1
ATOM 682 C C . ALA A 1 95 ? 23.487 -3.591 -14.751 1.00 65.19 95 ALA A C 1
ATOM 684 O O . ALA A 1 95 ? 23.863 -4.717 -14.412 1.00 65.19 95 ALA A O 1
ATOM 685 N N . PHE A 1 96 ? 24.165 -2.517 -14.363 1.00 67.81 96 PHE A N 1
ATOM 686 C CA . PHE A 1 96 ? 25.231 -2.532 -13.377 1.00 67.81 96 PHE A CA 1
ATOM 687 C C . PHE A 1 96 ? 24.706 -2.651 -11.946 1.00 67.81 96 PHE A C 1
ATOM 689 O O . PHE A 1 96 ? 25.268 -3.428 -11.177 1.00 67.81 96 PHE A O 1
ATOM 696 N N . LEU A 1 97 ? 23.619 -1.950 -11.604 1.00 65.75 97 LEU A N 1
ATOM 697 C CA . LEU A 1 97 ? 22.993 -2.083 -10.284 1.00 65.75 97 LEU A CA 1
ATOM 698 C C . LEU A 1 97 ? 22.464 -3.508 -10.090 1.00 65.75 97 LEU A C 1
ATOM 700 O O . LEU A 1 97 ? 22.777 -4.128 -9.081 1.00 65.75 97 LEU A O 1
ATOM 704 N N . ASP A 1 98 ? 21.846 -4.091 -11.120 1.00 66.38 98 ASP A N 1
ATOM 705 C CA . ASP A 1 98 ? 21.448 -5.506 -11.127 1.00 66.38 98 ASP A CA 1
ATOM 706 C C . ASP A 1 98 ? 22.632 -6.461 -10.895 1.00 66.38 98 ASP A C 1
ATOM 708 O O . ASP A 1 98 ? 22.497 -7.504 -10.253 1.00 66.38 98 ASP A O 1
ATOM 712 N N . ARG A 1 99 ? 23.819 -6.137 -11.424 1.00 70.50 99 ARG A N 1
ATOM 713 C CA . ARG A 1 99 ? 25.035 -6.941 -11.215 1.00 70.50 99 ARG A CA 1
ATOM 714 C C . ARG A 1 99 ? 25.596 -6.784 -9.804 1.00 70.50 99 ARG A C 1
ATOM 716 O O . ARG A 1 99 ? 26.070 -7.768 -9.244 1.00 70.50 99 ARG A O 1
ATOM 723 N N . LEU A 1 100 ? 25.530 -5.591 -9.221 1.00 68.81 100 LEU A N 1
ATOM 724 C CA . LEU A 1 100 ? 25.921 -5.346 -7.830 1.00 68.81 100 LEU A CA 1
ATOM 725 C C . LEU A 1 100 ? 24.980 -5.991 -6.831 1.00 68.81 100 LEU A C 1
ATOM 727 O O . LEU A 1 100 ? 25.456 -6.590 -5.871 1.00 68.81 100 LEU A O 1
ATOM 731 N N . ASP A 1 101 ? 23.680 -5.945 -7.096 1.00 67.94 101 ASP A N 1
ATOM 732 C CA . ASP A 1 101 ? 22.690 -6.645 -6.288 1.00 67.94 101 ASP A CA 1
ATOM 733 C C . ASP A 1 101 ? 22.963 -8.158 -6.315 1.00 67.94 101 ASP A C 1
ATOM 735 O O . ASP A 1 101 ? 22.886 -8.829 -5.291 1.00 67.94 101 ASP A O 1
ATOM 739 N N . ARG A 1 102 ? 23.438 -8.722 -7.434 1.00 74.81 102 ARG A N 1
ATOM 740 C CA . ARG A 1 102 ? 23.906 -10.124 -7.452 1.00 74.81 102 ARG A CA 1
ATOM 741 C C . ARG A 1 102 ? 25.165 -10.366 -6.615 1.00 74.81 102 ARG A C 1
ATOM 743 O O . ARG A 1 102 ? 25.324 -11.469 -6.095 1.00 74.81 102 ARG A O 1
ATOM 750 N N . LEU A 1 103 ? 26.059 -9.381 -6.490 1.00 77.31 103 LEU A N 1
ATOM 751 C CA . LEU A 1 103 ? 27.287 -9.504 -5.692 1.00 77.31 103 LEU A CA 1
ATOM 752 C C . LEU A 1 103 ? 27.004 -9.443 -4.190 1.00 77.31 103 LEU A C 1
ATOM 754 O O . LEU A 1 103 ? 27.608 -10.196 -3.428 1.00 77.31 103 LEU A O 1
ATOM 758 N N . THR A 1 104 ? 26.087 -8.575 -3.763 1.00 84.62 104 THR A N 1
ATOM 759 C CA . THR A 1 104 ? 25.667 -8.499 -2.358 1.00 84.62 104 THR A CA 1
ATOM 760 C C . THR A 1 104 ? 24.663 -9.590 -1.992 1.00 84.62 104 THR A C 1
ATOM 762 O O . THR A 1 104 ? 24.556 -9.938 -0.815 1.00 84.62 104 THR A O 1
ATOM 765 N N . ASN A 1 105 ? 23.991 -10.174 -2.995 1.00 89.06 105 ASN A N 1
ATOM 766 C CA . ASN A 1 105 ? 22.945 -11.188 -2.861 1.00 89.06 105 ASN A CA 1
ATOM 767 C C . ASN A 1 105 ? 21.978 -10.841 -1.712 1.00 89.06 105 ASN A C 1
ATOM 769 O O . ASN A 1 105 ? 21.870 -11.609 -0.744 1.00 89.06 105 ASN A O 1
ATOM 773 N N . PRO A 1 106 ? 21.354 -9.645 -1.754 1.00 92.69 106 PRO A N 1
ATOM 774 C CA . PRO A 1 106 ? 20.484 -9.206 -0.689 1.00 92.69 106 PRO A CA 1
ATOM 775 C C . PRO A 1 106 ? 19.289 -10.146 -0.604 1.00 92.69 106 PRO A C 1
ATOM 777 O O . PRO A 1 106 ? 18.767 -10.610 -1.612 1.00 92.69 106 PRO A O 1
ATOM 780 N N . ALA A 1 107 ? 18.841 -10.426 0.615 1.00 92.75 107 ALA A N 1
ATOM 781 C CA . ALA A 1 107 ? 17.544 -11.058 0.812 1.00 92.75 107 ALA A CA 1
ATOM 782 C C . ALA A 1 107 ? 16.432 -10.042 0.515 1.00 92.75 107 ALA A C 1
ATOM 784 O O . ALA A 1 107 ? 15.420 -10.375 -0.103 1.00 92.75 107 ALA A O 1
ATOM 785 N N . PHE A 1 108 ? 16.647 -8.786 0.922 1.00 95.00 108 PHE A N 1
ATOM 786 C CA . PHE A 1 108 ? 15.667 -7.724 0.763 1.00 95.00 108 PHE A CA 1
ATOM 787 C C . PHE A 1 108 ? 16.282 -6.397 0.332 1.00 95.00 108 PHE A C 1
ATOM 789 O O . PHE A 1 108 ? 17.408 -6.057 0.695 1.00 95.00 108 PHE A O 1
ATOM 796 N N . THR A 1 109 ? 15.470 -5.609 -0.357 1.00 94.69 109 THR A N 1
ATOM 797 C CA . THR A 1 109 ? 15.765 -4.236 -0.743 1.00 94.69 109 THR A CA 1
ATOM 798 C C . THR A 1 109 ? 14.727 -3.309 -0.124 1.00 94.69 109 THR A C 1
ATOM 800 O O . THR A 1 109 ? 13.530 -3.478 -0.346 1.00 94.69 109 THR A O 1
ATOM 803 N N . LEU A 1 110 ? 15.171 -2.326 0.655 1.00 96.31 110 LEU A N 1
ATOM 804 C CA . LEU A 1 110 ? 14.335 -1.276 1.221 1.00 96.31 110 LEU A CA 1
ATOM 805 C C . LEU A 1 110 ? 14.468 -0.010 0.371 1.00 96.31 110 LEU A C 1
ATOM 807 O O . LEU A 1 110 ? 15.553 0.557 0.235 1.00 96.31 110 LEU A O 1
ATOM 811 N N . THR A 1 111 ? 13.347 0.444 -0.178 1.00 95.69 111 THR A N 1
ATOM 812 C CA . THR A 1 111 ? 13.238 1.718 -0.896 1.00 95.69 111 THR A CA 1
ATOM 813 C C . THR A 1 111 ? 12.150 2.572 -0.265 1.00 95.69 111 THR A C 1
ATOM 815 O O . THR A 1 111 ? 11.352 2.095 0.547 1.00 95.69 111 THR A O 1
ATOM 818 N N . GLY A 1 112 ? 12.090 3.851 -0.621 1.00 95.25 112 GLY A N 1
ATOM 819 C CA . GLY A 1 112 ? 11.003 4.689 -0.153 1.00 95.25 112 GLY A CA 1
ATOM 820 C C . GLY A 1 112 ? 10.986 6.080 -0.750 1.00 95.25 112 GLY A C 1
ATOM 821 O O . GLY A 1 112 ? 11.907 6.483 -1.452 1.00 95.25 112 GLY A O 1
ATOM 822 N N . LYS A 1 113 ? 9.913 6.805 -0.445 1.00 95.06 113 LYS A N 1
ATOM 823 C CA . LYS A 1 113 ? 9.687 8.190 -0.850 1.00 95.06 113 LYS A CA 1
ATOM 824 C C . LYS A 1 113 ? 9.308 9.030 0.363 1.00 95.06 113 LYS A C 1
ATOM 826 O O . LYS A 1 113 ? 8.521 8.582 1.196 1.00 95.06 113 LYS A O 1
ATOM 831 N N . LEU A 1 114 ? 9.837 10.242 0.439 1.00 95.94 114 LEU A N 1
ATOM 832 C CA . LEU A 1 114 ? 9.499 11.264 1.416 1.00 95.94 114 LEU A CA 1
ATOM 833 C C . LEU A 1 114 ? 8.863 12.453 0.688 1.00 95.94 114 LEU A C 1
ATOM 835 O O . LEU A 1 114 ? 9.477 13.065 -0.183 1.00 95.94 114 LEU A O 1
ATOM 839 N N . ALA A 1 115 ? 7.630 12.780 1.052 1.00 93.31 115 ALA A N 1
ATOM 840 C CA . ALA A 1 115 ? 6.864 13.881 0.481 1.00 93.31 115 ALA A CA 1
ATOM 841 C C . ALA A 1 115 ? 6.322 14.793 1.587 1.00 93.31 115 ALA A C 1
ATOM 843 O O . ALA A 1 115 ? 6.253 14.399 2.753 1.00 93.31 115 ALA A O 1
ATOM 844 N N . LYS A 1 116 ? 5.919 16.013 1.224 1.00 93.94 116 LYS A N 1
ATOM 845 C CA . LYS A 1 116 ? 5.169 16.911 2.110 1.00 93.94 116 LYS A CA 1
ATOM 846 C C . LYS A 1 116 ? 3.699 16.900 1.699 1.00 93.94 116 LYS A C 1
ATOM 848 O O . LYS A 1 116 ? 3.403 17.131 0.534 1.00 93.94 116 LYS A O 1
ATOM 853 N N . LEU A 1 117 ? 2.803 16.664 2.650 1.00 86.38 117 LEU A N 1
ATOM 854 C CA . LEU A 1 117 ? 1.355 16.639 2.453 1.00 86.38 117 LEU A CA 1
ATOM 855 C C . LEU A 1 117 ? 0.698 17.481 3.552 1.00 86.38 117 LEU A C 1
ATOM 857 O O . LEU A 1 117 ? 0.852 17.173 4.731 1.00 86.38 117 LEU A O 1
ATOM 861 N N . ASP A 1 118 ? 0.029 18.575 3.184 1.00 85.56 118 ASP A N 1
ATOM 862 C CA . ASP A 1 118 ? -0.672 19.483 4.112 1.00 85.56 118 ASP A CA 1
ATOM 863 C C . ASP A 1 118 ? 0.166 19.938 5.318 1.00 85.56 118 ASP A C 1
ATOM 865 O O . ASP A 1 118 ? -0.272 19.956 6.468 1.00 85.56 118 ASP A O 1
ATOM 869 N N . GLY A 1 119 ? 1.432 20.279 5.064 1.00 88.56 119 GLY A N 1
ATOM 870 C CA . GLY A 1 119 ? 2.360 20.710 6.114 1.00 88.56 119 GLY A CA 1
ATOM 871 C C . GLY A 1 119 ? 3.020 19.572 6.898 1.00 88.56 119 GLY A C 1
ATOM 872 O O . GLY A 1 119 ? 3.993 19.836 7.601 1.00 88.56 119 GLY A O 1
ATOM 873 N N . ARG A 1 120 ? 2.564 18.329 6.728 1.00 91.44 120 ARG A N 1
ATOM 874 C CA . ARG A 1 120 ? 3.117 17.120 7.352 1.00 91.44 120 ARG A CA 1
ATOM 875 C C . ARG A 1 120 ? 4.080 16.426 6.403 1.00 91.44 120 ARG A C 1
ATOM 877 O O . ARG A 1 120 ? 4.028 16.627 5.191 1.00 91.44 120 ARG A O 1
ATOM 884 N N . LEU A 1 121 ? 4.966 15.603 6.945 1.00 94.75 121 LEU A N 1
ATOM 885 C CA . LEU A 1 121 ? 5.806 14.724 6.139 1.00 94.75 121 LEU A CA 1
ATOM 886 C C . LEU A 1 121 ? 5.104 13.375 5.985 1.00 94.75 121 LEU A C 1
ATOM 888 O O . LEU A 1 121 ? 4.679 12.780 6.969 1.00 94.75 121 LEU A O 1
ATOM 892 N N . LEU A 1 122 ? 4.998 12.884 4.758 1.00 92.25 122 LEU A N 1
ATOM 893 C CA . LEU A 1 122 ? 4.538 11.538 4.452 1.00 92.25 122 LEU A CA 1
ATOM 894 C C . LEU A 1 122 ? 5.739 10.741 3.960 1.00 92.25 122 LEU A C 1
ATOM 896 O O . LEU A 1 122 ? 6.311 11.061 2.917 1.00 92.25 122 LEU A O 1
ATOM 900 N N . ALA A 1 123 ? 6.116 9.699 4.692 1.00 93.75 123 ALA A N 1
ATOM 901 C CA . ALA A 1 123 ? 7.148 8.777 4.250 1.00 93.75 123 ALA A CA 1
ATOM 902 C C . ALA A 1 123 ? 6.529 7.425 3.903 1.00 93.75 123 ALA A C 1
ATOM 904 O O . ALA A 1 123 ? 5.796 6.851 4.702 1.00 93.75 123 ALA A O 1
ATOM 905 N N . THR A 1 124 ? 6.814 6.913 2.711 1.00 90.88 124 THR A N 1
ATOM 906 C CA . THR A 1 124 ? 6.383 5.586 2.262 1.00 90.88 124 THR A CA 1
ATOM 907 C C . THR A 1 124 ? 7.609 4.721 2.061 1.00 90.88 124 THR A C 1
ATOM 909 O O . THR A 1 124 ? 8.486 5.082 1.286 1.00 90.88 124 THR A O 1
ATOM 912 N N . LEU A 1 125 ? 7.663 3.584 2.741 1.00 94.81 125 LEU A N 1
ATOM 913 C CA . LEU A 1 125 ? 8.732 2.602 2.655 1.00 94.81 125 LEU A CA 1
ATOM 914 C C . LEU A 1 125 ? 8.199 1.317 2.014 1.00 94.81 125 LEU A C 1
ATOM 916 O O . LEU A 1 125 ? 7.068 0.903 2.272 1.00 94.81 125 LEU A O 1
ATOM 920 N N . LYS A 1 126 ? 9.016 0.675 1.183 1.00 93.25 126 LYS A N 1
ATOM 921 C CA . LYS A 1 126 ? 8.718 -0.597 0.521 1.00 93.25 126 LYS A CA 1
ATOM 922 C C . LYS A 1 126 ? 9.871 -1.559 0.752 1.00 93.25 126 LYS A C 1
ATOM 924 O O . LYS A 1 126 ? 11.011 -1.236 0.437 1.00 93.25 126 LYS A O 1
ATOM 929 N N . LEU A 1 127 ? 9.559 -2.742 1.268 1.00 94.00 127 LEU A N 1
ATOM 930 C CA . LEU A 1 127 ? 10.478 -3.865 1.337 1.00 94.00 127 LEU A CA 1
ATOM 931 C C . LEU A 1 127 ? 10.207 -4.806 0.164 1.00 94.00 127 LEU A C 1
ATOM 933 O O . LEU A 1 127 ? 9.115 -5.361 0.036 1.00 94.00 127 LEU A O 1
ATOM 937 N N . ILE A 1 128 ? 11.211 -4.992 -0.676 1.00 90.81 128 ILE A N 1
ATOM 938 C CA . ILE A 1 128 ? 11.174 -5.810 -1.884 1.00 90.81 128 ILE A CA 1
ATOM 939 C C . ILE A 1 128 ? 12.013 -7.061 -1.632 1.00 90.81 128 ILE A C 1
ATOM 941 O O . ILE A 1 128 ? 13.127 -6.968 -1.126 1.00 90.81 128 ILE A O 1
ATOM 945 N N . ASP A 1 129 ? 11.484 -8.231 -1.970 1.00 88.50 129 ASP A N 1
ATOM 946 C CA . ASP A 1 129 ? 12.259 -9.471 -2.021 1.00 88.50 129 ASP A CA 1
ATOM 947 C C . ASP A 1 129 ? 13.151 -9.406 -3.255 1.00 88.50 129 ASP A C 1
ATOM 949 O O . ASP A 1 129 ? 12.644 -9.383 -4.379 1.00 88.50 129 ASP A O 1
ATOM 953 N N . ALA A 1 130 ? 14.465 -9.352 -3.058 1.00 88.38 130 ALA A N 1
ATOM 954 C CA . ALA A 1 130 ? 15.391 -9.158 -4.166 1.00 88.38 130 ALA A CA 1
ATOM 955 C C . ALA A 1 130 ? 15.425 -10.363 -5.123 1.00 88.38 130 ALA A C 1
ATOM 957 O O . ALA A 1 130 ? 15.686 -10.190 -6.310 1.00 88.38 130 ALA A O 1
ATOM 958 N N . SER A 1 131 ? 15.104 -11.571 -4.641 1.00 81.56 131 SER A N 1
ATOM 959 C CA . SER A 1 131 ? 15.097 -12.784 -5.469 1.00 81.56 131 SER A CA 1
ATOM 960 C C . SER A 1 131 ? 13.887 -12.859 -6.399 1.00 81.56 131 SER A C 1
ATOM 962 O O . SER A 1 131 ? 13.984 -13.384 -7.507 1.00 81.56 131 SER A O 1
ATOM 964 N N . ARG A 1 132 ? 12.746 -12.323 -5.951 1.00 78.94 132 ARG A N 1
ATOM 965 C CA . ARG A 1 132 ? 11.477 -12.343 -6.694 1.00 78.94 132 ARG A CA 1
ATOM 966 C C . ARG A 1 132 ? 11.152 -11.015 -7.368 1.00 78.94 132 ARG A C 1
ATOM 968 O O . ARG A 1 132 ? 10.220 -10.954 -8.159 1.00 78.94 132 ARG A O 1
ATOM 975 N N . SER A 1 133 ? 11.874 -9.950 -7.023 1.00 80.25 133 SER A N 1
ATOM 976 C CA . SER A 1 133 ? 11.558 -8.569 -7.408 1.00 80.25 133 SER A CA 1
ATOM 977 C C . SER A 1 133 ? 10.115 -8.167 -7.061 1.00 80.25 133 SER A C 1
ATOM 979 O O . SER A 1 133 ? 9.513 -7.320 -7.717 1.00 80.25 133 SER A O 1
ATOM 981 N N . THR A 1 134 ? 9.544 -8.765 -6.010 1.00 76.12 134 THR A N 1
ATOM 982 C CA . THR A 1 134 ? 8.176 -8.499 -5.545 1.00 76.12 134 THR A CA 1
ATOM 983 C C . THR A 1 134 ? 8.201 -7.702 -4.252 1.00 76.12 134 THR A C 1
ATOM 985 O O . THR A 1 134 ? 8.966 -8.023 -3.340 1.00 76.12 134 THR A O 1
ATOM 988 N N . VAL A 1 135 ? 7.326 -6.703 -4.126 1.00 83.50 135 VAL A N 1
ATOM 989 C CA . VAL A 1 135 ? 7.109 -6.006 -2.851 1.00 83.50 135 VAL A CA 1
ATOM 990 C C . VAL A 1 135 ? 6.531 -7.004 -1.846 1.00 83.50 135 VAL A C 1
ATOM 992 O O . VAL A 1 135 ? 5.431 -7.510 -2.042 1.00 83.50 135 VAL A O 1
ATOM 995 N N . VAL A 1 136 ? 7.277 -7.293 -0.782 1.00 85.12 136 VAL A N 1
ATOM 996 C CA . VAL A 1 136 ? 6.839 -8.176 0.310 1.00 85.12 136 VAL A CA 1
ATOM 997 C C . VAL A 1 136 ? 5.943 -7.406 1.259 1.00 85.12 136 VAL A C 1
ATOM 999 O O . VAL A 1 136 ? 4.894 -7.891 1.664 1.00 85.12 136 VAL A O 1
ATOM 1002 N N . ARG A 1 137 ? 6.381 -6.201 1.629 1.00 87.44 137 ARG A N 1
ATOM 1003 C CA . ARG A 1 137 ? 5.694 -5.327 2.577 1.00 87.44 137 ARG A CA 1
ATOM 1004 C C . ARG A 1 137 ? 5.877 -3.879 2.158 1.00 87.44 137 ARG A C 1
ATOM 1006 O O . ARG A 1 137 ? 6.909 -3.504 1.609 1.00 87.44 137 ARG A O 1
ATOM 1013 N N . ALA A 1 138 ? 4.884 -3.058 2.446 1.00 86.38 138 ALA A N 1
ATOM 1014 C CA . ALA A 1 138 ? 4.966 -1.618 2.292 1.00 86.38 138 ALA A CA 1
ATOM 1015 C C . ALA A 1 138 ? 4.282 -0.961 3.485 1.00 86.38 138 ALA A C 1
ATOM 1017 O O . ALA A 1 138 ? 3.345 -1.515 4.056 1.00 86.38 138 ALA A O 1
ATOM 1018 N N . GLY A 1 139 ? 4.757 0.215 3.864 1.00 85.44 139 GLY A N 1
ATOM 1019 C CA . GLY A 1 139 ? 4.161 0.990 4.936 1.00 85.44 139 GLY A CA 1
ATOM 1020 C C . GLY A 1 139 ? 4.318 2.469 4.662 1.00 85.44 139 GLY A C 1
ATOM 1021 O O . GLY A 1 139 ? 5.373 2.909 4.208 1.00 85.44 139 GLY A O 1
ATOM 1022 N N . SER A 1 140 ? 3.277 3.232 4.963 1.00 85.88 140 SER A N 1
ATOM 1023 C CA . SER A 1 140 ? 3.346 4.687 4.976 1.00 85.88 140 SER A CA 1
ATOM 1024 C C . SER A 1 140 ? 3.207 5.200 6.404 1.00 85.88 140 SER A C 1
ATOM 1026 O O . SER A 1 140 ? 2.498 4.628 7.234 1.00 85.88 140 SER A O 1
ATOM 1028 N N . ILE A 1 141 ? 3.923 6.275 6.705 1.00 89.50 141 ILE A N 1
ATOM 1029 C CA . ILE A 1 141 ? 3.869 6.971 7.983 1.00 89.50 141 ILE A CA 1
ATOM 1030 C C . ILE A 1 141 ? 3.690 8.466 7.736 1.00 89.50 141 ILE A C 1
ATOM 1032 O O . ILE A 1 141 ? 4.437 9.087 6.981 1.00 89.50 141 ILE A O 1
ATOM 1036 N N . GLU A 1 142 ? 2.676 9.035 8.379 1.00 88.94 142 GLU A N 1
ATOM 1037 C CA . GLU A 1 142 ? 2.488 10.480 8.483 1.00 88.94 142 GLU A CA 1
ATOM 1038 C C . GLU A 1 142 ? 3.256 10.975 9.713 1.00 88.94 142 GLU A C 1
ATOM 1040 O O . GLU A 1 142 ? 3.177 10.384 10.792 1.00 88.94 142 GLU A O 1
ATOM 1045 N N . ILE A 1 143 ? 4.028 12.042 9.540 1.00 94.31 143 ILE A N 1
ATOM 1046 C CA . ILE A 1 143 ? 4.908 12.617 10.550 1.00 94.31 143 ILE A CA 1
ATOM 1047 C C . ILE A 1 143 ? 4.568 14.102 10.657 1.00 94.31 143 ILE A C 1
ATOM 1049 O O . ILE A 1 143 ? 4.874 14.899 9.767 1.00 94.31 143 ILE A O 1
ATOM 1053 N N . ASP A 1 144 ? 3.934 14.467 11.768 1.00 90.81 144 ASP A N 1
ATOM 1054 C CA . ASP A 1 144 ? 3.520 15.845 12.045 1.00 90.81 144 ASP A CA 1
ATOM 1055 C C . ASP A 1 144 ? 4.716 16.747 12.384 1.00 90.81 144 ASP A C 1
ATOM 1057 O O . ASP A 1 144 ? 4.749 17.922 12.023 1.00 90.81 144 ASP A O 1
ATOM 1061 N N . ASN A 1 145 ? 5.720 16.190 13.067 1.00 93.19 145 ASN A N 1
ATOM 1062 C CA . ASN A 1 145 ? 6.889 16.914 13.547 1.00 93.19 145 ASN A CA 1
ATOM 1063 C C . ASN A 1 145 ? 8.154 16.466 12.794 1.00 93.19 145 ASN A C 1
ATOM 1065 O O . ASN A 1 145 ? 8.617 15.342 13.003 1.00 93.19 145 ASN A O 1
ATOM 1069 N N . PRO A 1 146 ? 8.790 17.335 11.985 1.00 94.38 146 PRO A N 1
ATOM 1070 C CA . PRO A 1 146 ? 10.003 16.986 11.244 1.00 94.38 146 PRO A CA 1
ATOM 1071 C C . PRO A 1 146 ? 11.157 16.467 12.111 1.00 94.38 146 PRO A C 1
ATOM 1073 O O . PRO A 1 146 ? 11.988 15.705 11.625 1.00 94.38 146 PRO A O 1
ATOM 1076 N N . LYS A 1 147 ? 11.211 16.834 13.400 1.00 95.94 147 LYS A N 1
ATOM 1077 C CA . LYS A 1 147 ? 12.243 16.342 14.330 1.00 95.94 147 LYS A CA 1
ATOM 1078 C C . LYS A 1 147 ? 12.099 14.852 14.653 1.00 95.94 147 LYS A C 1
ATOM 1080 O O . LYS A 1 147 ? 13.079 14.212 15.015 1.00 95.94 147 LYS A O 1
ATOM 1085 N N . GLU A 1 148 ? 10.900 14.298 14.507 1.00 96.06 148 GLU A N 1
ATOM 1086 C CA . GLU A 1 148 ? 10.608 12.883 14.765 1.00 96.06 148 GLU A CA 1
ATOM 1087 C C . GLU A 1 148 ? 10.832 11.997 13.533 1.00 96.06 148 GLU A C 1
ATOM 1089 O O . GLU A 1 148 ? 10.767 10.772 13.646 1.00 96.06 148 GLU A O 1
ATOM 1094 N N . LEU A 1 149 ? 11.135 12.596 12.373 1.00 96.25 149 LEU A N 1
ATOM 1095 C CA . LEU A 1 149 ? 11.269 11.912 11.085 1.00 96.25 149 LEU A CA 1
ATOM 1096 C C . LEU A 1 149 ? 12.147 10.662 11.172 1.00 96.25 149 LEU A C 1
ATOM 1098 O O . LEU A 1 149 ? 11.698 9.572 10.829 1.00 96.25 149 LEU A O 1
ATOM 1102 N N . ASN A 1 150 ? 13.374 10.807 11.674 1.00 96.81 150 ASN A N 1
ATOM 1103 C CA . ASN A 1 150 ? 14.349 9.715 11.693 1.00 96.81 150 ASN A CA 1
ATOM 1104 C C . ASN A 1 150 ? 13.931 8.577 12.634 1.00 96.81 150 ASN A C 1
ATOM 1106 O O . ASN A 1 150 ? 14.099 7.409 12.293 1.00 96.81 150 ASN A O 1
ATOM 1110 N N . ALA A 1 151 ? 13.368 8.904 13.801 1.00 95.38 151 ALA A N 1
ATOM 1111 C CA . ALA A 1 151 ? 12.929 7.906 14.774 1.00 95.38 151 ALA A CA 1
ATOM 1112 C C . ALA A 1 151 ? 11.737 7.098 14.241 1.00 95.38 151 ALA A C 1
ATOM 1114 O O . ALA A 1 151 ? 11.760 5.868 14.272 1.00 95.38 151 ALA A O 1
ATOM 1115 N N . ARG A 1 152 ? 10.736 7.788 13.680 1.00 95.19 152 ARG A N 1
ATOM 1116 C CA . ARG A 1 152 ? 9.538 7.167 13.098 1.00 95.19 152 ARG A CA 1
ATOM 1117 C C . ARG A 1 152 ? 9.864 6.320 11.871 1.00 95.19 152 ARG A C 1
ATOM 1119 O O . ARG A 1 152 ? 9.322 5.228 11.716 1.00 95.19 152 ARG A O 1
ATOM 1126 N N . LEU A 1 153 ? 10.768 6.798 11.014 1.00 96.12 153 LEU A N 1
ATOM 1127 C CA . LEU A 1 153 ? 11.243 6.040 9.857 1.00 96.12 153 LEU A CA 1
ATOM 1128 C C . LEU A 1 153 ? 11.996 4.778 10.269 1.00 96.12 153 LEU A C 1
ATOM 1130 O O . LEU A 1 153 ? 11.743 3.719 9.703 1.00 96.12 153 LEU A O 1
ATOM 1134 N N . ALA A 1 154 ? 12.885 4.871 11.261 1.00 95.19 154 ALA A N 1
ATOM 1135 C CA . ALA A 1 154 ? 13.613 3.718 11.779 1.00 95.19 154 ALA A CA 1
ATOM 1136 C C . ALA A 1 154 ? 12.665 2.650 12.339 1.00 95.19 154 ALA A C 1
ATOM 1138 O O . ALA A 1 154 ? 12.806 1.476 12.005 1.00 95.19 154 ALA A O 1
ATOM 1139 N N . GLU A 1 155 ? 11.676 3.056 13.137 1.00 92.88 155 GLU A N 1
ATOM 1140 C CA . GLU A 1 155 ? 10.641 2.162 13.668 1.00 92.88 155 GLU A CA 1
ATOM 1141 C C . GLU A 1 155 ? 9.864 1.470 12.538 1.00 92.88 155 GLU A C 1
ATOM 1143 O O . GLU A 1 155 ? 9.731 0.245 12.531 1.00 92.88 155 GLU A O 1
ATOM 1148 N N . ALA A 1 156 ? 9.423 2.236 11.535 1.00 92.31 156 ALA A N 1
ATOM 1149 C CA . ALA A 1 156 ? 8.711 1.698 10.381 1.00 92.31 156 ALA A CA 1
ATOM 1150 C C . ALA A 1 156 ? 9.573 0.732 9.554 1.00 92.31 156 ALA A C 1
ATOM 1152 O O . ALA A 1 156 ? 9.093 -0.324 9.151 1.00 92.31 156 ALA A O 1
ATOM 1153 N N . ALA A 1 157 ? 10.847 1.051 9.323 1.00 94.75 157 ALA A N 1
ATOM 1154 C CA . ALA A 1 157 ? 11.762 0.185 8.587 1.00 94.75 157 ALA A CA 1
ATOM 1155 C C . ALA A 1 157 ? 12.052 -1.120 9.337 1.00 94.75 157 ALA A C 1
ATOM 1157 O O . ALA A 1 157 ? 12.069 -2.182 8.720 1.00 94.75 157 ALA A O 1
ATOM 1158 N N . ILE A 1 158 ? 12.236 -1.064 10.660 1.00 94.12 158 ILE A N 1
ATOM 1159 C CA . ILE A 1 158 ? 12.426 -2.262 11.486 1.00 94.12 158 ILE A CA 1
ATOM 1160 C C . ILE A 1 158 ? 11.186 -3.151 11.402 1.00 94.12 158 ILE A C 1
ATOM 1162 O O . ILE A 1 158 ? 11.332 -4.325 11.085 1.00 94.12 158 ILE A O 1
ATOM 1166 N N . ALA A 1 159 ? 9.983 -2.593 11.576 1.00 89.50 159 ALA A N 1
ATOM 1167 C CA . ALA A 1 159 ? 8.732 -3.345 11.442 1.00 89.50 159 ALA A CA 1
ATOM 1168 C C . ALA A 1 159 ? 8.559 -3.956 10.036 1.00 89.50 159 ALA A C 1
ATOM 1170 O O . ALA A 1 159 ? 8.015 -5.052 9.872 1.00 89.50 159 ALA A O 1
ATOM 1171 N N . LEU A 1 160 ? 9.054 -3.266 9.001 1.00 91.12 160 LEU A N 1
ATOM 1172 C CA . LEU A 1 160 ? 9.050 -3.775 7.634 1.00 91.12 160 LEU A CA 1
ATOM 1173 C C . LEU A 1 160 ? 10.048 -4.899 7.397 1.00 91.12 160 LEU A C 1
ATOM 1175 O O . LEU A 1 160 ? 9.750 -5.723 6.550 1.00 91.12 160 LEU A O 1
ATOM 1179 N N . VAL A 1 161 ? 11.197 -4.954 8.073 1.00 92.69 161 VAL A N 1
ATOM 1180 C CA . VAL A 1 161 ? 12.194 -6.025 7.879 1.00 92.69 161 VAL A CA 1
ATOM 1181 C C . VAL A 1 161 ? 11.924 -7.196 8.816 1.00 92.69 161 VAL A C 1
ATOM 1183 O O . VAL A 1 161 ? 11.866 -8.341 8.370 1.00 92.69 161 VAL A O 1
ATOM 1186 N N . ASP A 1 162 ? 11.646 -6.915 10.081 1.00 89.06 162 ASP A N 1
ATOM 1187 C CA . ASP A 1 162 ? 11.355 -7.896 11.114 1.00 89.06 162 ASP A CA 1
ATOM 1188 C C . ASP A 1 162 ? 9.975 -7.609 11.733 1.00 89.06 162 ASP A C 1
ATOM 1190 O O . ASP A 1 162 ? 9.846 -6.751 12.608 1.00 89.06 162 ASP A O 1
ATOM 1194 N N . PRO A 1 163 ? 8.919 -8.320 11.290 1.00 75.19 163 PRO A N 1
ATOM 1195 C CA . PRO A 1 163 ? 7.578 -8.110 11.832 1.00 75.19 163 PRO A CA 1
ATOM 1196 C C . PRO A 1 163 ? 7.495 -8.544 13.304 1.00 75.19 163 PRO A C 1
ATOM 1198 O O . PRO A 1 163 ? 6.718 -7.987 14.083 1.00 75.19 163 PRO A O 1
ATOM 1201 N N . THR A 1 164 ? 8.346 -9.488 13.718 1.00 75.62 164 THR A N 1
ATOM 1202 C CA . THR A 1 164 ? 8.369 -9.977 15.097 1.00 75.62 164 THR A CA 1
ATOM 1203 C C . THR A 1 164 ? 8.992 -8.958 16.045 1.00 75.62 164 THR A C 1
ATOM 1205 O O . THR A 1 164 ? 8.533 -8.834 17.179 1.00 75.62 164 THR A O 1
ATOM 1208 N N . ALA A 1 165 ? 9.939 -8.140 15.570 1.00 71.19 165 ALA A N 1
ATOM 1209 C CA . ALA A 1 165 ? 10.506 -7.031 16.340 1.00 71.19 165 ALA A CA 1
ATOM 1210 C C . ALA A 1 165 ? 9.480 -5.934 16.665 1.00 71.19 165 ALA A C 1
ATOM 1212 O O . ALA A 1 165 ? 9.627 -5.250 17.677 1.00 71.19 165 ALA A O 1
ATOM 1213 N N . SER A 1 166 ? 8.425 -5.782 15.855 1.00 62.62 166 SER A N 1
ATOM 1214 C CA . SER A 1 166 ? 7.282 -4.920 16.197 1.00 62.62 166 SER A CA 1
ATOM 1215 C C . SER A 1 166 ? 6.327 -5.527 17.235 1.00 62.62 166 SER A C 1
ATOM 1217 O O . SER A 1 166 ? 5.347 -4.882 17.596 1.00 62.62 166 SER A O 1
ATOM 1219 N N . GLY A 1 167 ? 6.596 -6.742 17.727 1.00 58.09 167 GLY A N 1
ATOM 1220 C CA . GLY A 1 167 ? 5.714 -7.454 18.652 1.00 58.09 167 GLY A CA 1
ATOM 1221 C C . GLY A 1 167 ? 4.482 -8.075 17.988 1.00 58.09 167 GLY A C 1
ATOM 1222 O O . GLY A 1 167 ? 3.588 -8.515 18.704 1.00 58.09 167 GLY A O 1
ATOM 1223 N N . HIS A 1 168 ? 4.432 -8.148 16.650 1.00 52.88 168 HIS A N 1
ATOM 1224 C CA . HIS A 1 168 ? 3.288 -8.703 15.916 1.00 52.88 168 HIS A CA 1
ATOM 1225 C C . HIS A 1 168 ? 3.695 -9.924 15.093 1.00 52.88 168 HIS A C 1
ATOM 1227 O O . HIS A 1 168 ? 4.351 -9.815 14.056 1.00 52.88 168 HIS A O 1
ATOM 1233 N N . PRO A 1 169 ? 3.253 -11.102 15.541 1.00 50.34 169 PRO A N 1
ATOM 1234 C CA . PRO A 1 169 ? 2.374 -11.883 14.687 1.00 50.34 169 PRO A CA 1
ATOM 1235 C C . PRO A 1 169 ? 1.234 -12.436 15.542 1.00 50.34 169 PRO A C 1
ATOM 1237 O O . PRO A 1 169 ? 1.283 -13.578 15.996 1.00 50.34 169 PRO A O 1
ATOM 1240 N N . GLU A 1 170 ? 0.206 -11.626 15.795 1.00 59.50 170 GLU A N 1
ATOM 1241 C CA . GLU A 1 170 ? -1.067 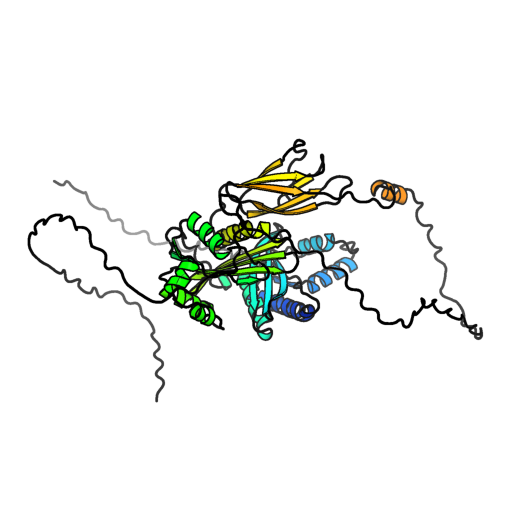-12.239 16.160 1.00 59.50 170 GLU A CA 1
ATOM 1242 C C . GLU A 1 170 ? -1.698 -12.750 14.874 1.00 59.50 170 GLU A C 1
ATOM 1244 O O . GLU A 1 170 ? -1.697 -12.048 13.861 1.00 59.50 170 GLU A O 1
ATOM 1249 N N . ALA A 1 171 ? -2.164 -13.998 14.900 1.00 71.06 171 ALA A N 1
ATOM 1250 C CA . ALA A 1 171 ? -2.860 -14.584 13.770 1.00 71.06 171 ALA A CA 1
ATOM 1251 C C . ALA A 1 171 ? -3.979 -13.632 13.309 1.00 71.06 171 ALA A C 1
ATOM 1253 O O . ALA A 1 171 ? -4.635 -13.027 14.167 1.00 71.06 171 ALA A O 1
ATOM 1254 N N . PRO A 1 172 ? -4.204 -13.492 11.989 1.00 74.44 172 PRO A N 1
ATOM 1255 C CA . PRO A 1 172 ? -5.265 -12.643 11.473 1.00 74.44 172 PRO A CA 1
ATOM 1256 C C . PRO A 1 172 ? -6.566 -12.981 12.186 1.00 74.44 172 PRO A C 1
ATOM 1258 O O . PRO A 1 172 ? -7.015 -14.133 12.193 1.00 74.44 172 PRO A O 1
ATOM 1261 N N . ARG A 1 173 ? -7.151 -11.979 12.846 1.00 81.12 173 ARG A N 1
ATOM 1262 C CA . ARG A 1 173 ? -8.422 -12.181 13.528 1.00 81.12 173 ARG A CA 1
ATOM 1263 C C . ARG A 1 173 ? -9.493 -12.467 12.483 1.00 81.12 173 ARG A C 1
ATOM 1265 O O . ARG A 1 173 ? -9.568 -11.743 11.488 1.00 81.12 173 ARG A O 1
ATOM 1272 N N . PRO A 1 174 ? -10.328 -13.497 12.692 1.00 86.56 174 PRO A N 1
ATOM 1273 C CA . PRO A 1 174 ? -11.408 -13.788 11.768 1.00 86.56 174 PRO A CA 1
ATOM 1274 C C . PRO A 1 174 ? -12.337 -12.573 11.683 1.00 86.56 174 PRO A C 1
ATOM 1276 O O . PRO A 1 174 ? -12.855 -12.105 12.693 1.00 86.56 174 PRO A O 1
ATOM 1279 N N . ILE A 1 175 ? -12.536 -12.057 10.468 1.00 92.12 175 ILE A N 1
ATOM 1280 C CA . ILE A 1 175 ? -13.437 -10.922 10.225 1.00 92.12 175 ILE A CA 1
ATOM 1281 C C . ILE A 1 175 ? -14.914 -11.337 10.285 1.00 92.12 175 ILE A C 1
ATOM 1283 O O . ILE A 1 175 ? -15.786 -10.515 10.559 1.00 92.12 175 ILE A O 1
ATOM 1287 N N . ALA A 1 176 ? -15.206 -12.611 10.009 1.00 92.50 176 ALA A N 1
ATOM 1288 C CA . ALA A 1 176 ? -16.568 -13.114 9.924 1.00 92.50 176 ALA A CA 1
ATOM 1289 C C . ALA A 1 176 ? -17.281 -12.944 11.274 1.00 92.50 176 ALA A C 1
ATOM 1291 O O . ALA A 1 176 ? -16.888 -13.541 12.275 1.00 92.50 176 ALA A O 1
ATOM 1292 N N . GLY A 1 177 ? -18.321 -12.110 11.292 1.00 92.94 177 GLY A N 1
ATOM 1293 C CA . GLY A 1 177 ? -19.077 -11.764 12.495 1.00 92.94 177 GLY A CA 1
ATOM 1294 C C . GLY A 1 177 ? -18.455 -10.677 13.379 1.00 92.94 177 GLY A C 1
ATOM 1295 O O . GLY A 1 177 ? -19.122 -10.239 14.313 1.00 92.94 177 GLY A O 1
ATOM 1296 N N . ALA A 1 178 ? -17.240 -10.200 13.087 1.00 96.38 178 ALA A N 1
ATOM 1297 C CA . ALA A 1 178 ? -16.634 -9.093 13.824 1.00 96.38 178 ALA A CA 1
ATOM 1298 C C . ALA A 1 178 ? -17.407 -7.791 13.574 1.00 96.38 178 ALA A C 1
ATOM 1300 O O . ALA A 1 178 ? -17.808 -7.505 12.438 1.00 96.38 178 ALA A O 1
ATOM 1301 N N . ARG A 1 179 ? -17.587 -6.980 14.621 1.00 97.75 179 ARG A N 1
ATOM 1302 C CA . ARG A 1 179 ? -18.187 -5.648 14.496 1.00 97.75 179 ARG A CA 1
ATOM 1303 C C . ARG A 1 179 ? -17.111 -4.640 14.137 1.00 97.75 179 ARG A C 1
ATOM 1305 O O . ARG A 1 179 ? -16.218 -4.361 14.936 1.00 97.75 179 ARG A O 1
ATOM 1312 N N . VAL A 1 180 ? -17.186 -4.103 12.924 1.00 97.94 180 VAL A N 1
ATOM 1313 C CA . VAL A 1 180 ? -16.171 -3.201 12.377 1.00 97.94 180 VAL A CA 1
ATOM 1314 C C . VAL A 1 180 ? -16.775 -1.827 12.139 1.00 97.94 180 VAL A C 1
ATOM 1316 O O . VAL A 1 180 ? -17.677 -1.680 11.321 1.00 97.94 180 VAL A O 1
ATOM 1319 N N . ALA A 1 181 ? -16.255 -0.803 12.807 1.00 97.38 181 ALA A N 1
ATOM 1320 C CA . ALA A 1 181 ? -16.627 0.579 12.535 1.00 97.38 181 ALA A CA 1
ATOM 1321 C C . ALA A 1 181 ? -15.688 1.192 11.490 1.00 97.38 181 ALA A C 1
ATOM 1323 O O . ALA A 1 181 ? -14.473 1.247 11.685 1.00 97.38 181 ALA A O 1
ATOM 1324 N N . VAL A 1 182 ? -16.244 1.668 10.375 1.00 97.06 182 VAL A N 1
ATOM 1325 C CA . VAL A 1 182 ? -15.487 2.373 9.334 1.00 97.06 182 VAL A CA 1
ATOM 1326 C C . VAL A 1 182 ? -15.643 3.869 9.553 1.00 97.06 182 VAL A C 1
ATOM 1328 O O . VAL A 1 182 ? -16.721 4.438 9.382 1.00 97.06 182 VAL A O 1
ATOM 1331 N N . LEU A 1 183 ? -14.549 4.507 9.958 1.00 95.06 183 LEU A N 1
ATOM 1332 C CA . LEU A 1 183 ? -14.504 5.943 10.182 1.00 95.06 183 LEU A CA 1
ATOM 1333 C C . LEU A 1 183 ? -14.333 6.699 8.862 1.00 95.06 183 LEU A C 1
ATOM 1335 O O . LEU A 1 183 ? -14.063 6.130 7.803 1.00 95.06 183 LEU A O 1
ATOM 1339 N N . GLU A 1 184 ? -14.477 8.019 8.932 1.00 92.31 184 GLU A N 1
ATOM 1340 C CA . GLU A 1 184 ? -14.206 8.888 7.795 1.00 92.31 184 GLU A CA 1
ATOM 1341 C C . GLU A 1 184 ? -12.735 8.781 7.368 1.00 92.31 184 GLU A C 1
ATOM 1343 O O . GLU A 1 184 ? -11.817 9.053 8.146 1.00 92.31 184 GLU A O 1
ATOM 1348 N N . LEU A 1 185 ? -12.522 8.375 6.115 1.00 94.00 185 LEU A N 1
ATOM 1349 C CA . LEU A 1 185 ? -11.201 8.351 5.502 1.00 94.00 185 LEU A CA 1
ATOM 1350 C C . LEU A 1 185 ? -10.835 9.770 5.073 1.00 94.00 185 LEU A C 1
ATOM 1352 O O . LEU A 1 185 ? -11.633 10.456 4.435 1.00 94.00 185 LEU A O 1
ATOM 1356 N N . ARG A 1 186 ? -9.625 10.214 5.412 1.00 90.81 186 ARG A N 1
ATOM 1357 C CA . ARG A 1 186 ? -9.131 11.533 4.997 1.00 90.81 186 ARG A CA 1
ATOM 1358 C C . ARG A 1 186 ? -8.938 11.533 3.487 1.00 90.81 186 ARG A C 1
ATOM 1360 O O . ARG A 1 186 ? -8.247 10.661 2.977 1.00 90.81 186 ARG A O 1
ATOM 1367 N N . THR A 1 187 ? -9.514 12.498 2.786 1.00 91.62 187 THR A N 1
ATOM 1368 C CA . THR A 1 187 ? -9.357 12.641 1.335 1.00 91.62 187 THR A CA 1
ATOM 1369 C C . THR A 1 187 ? -8.437 13.816 1.018 1.00 91.62 187 THR A C 1
ATOM 1371 O O . THR A 1 187 ? -8.734 14.938 1.420 1.00 91.62 187 THR A O 1
ATOM 1374 N N . HIS A 1 188 ? -7.354 13.578 0.278 1.00 88.44 188 HIS A N 1
ATOM 1375 C CA . HIS A 1 188 ? -6.447 14.616 -0.223 1.00 88.44 188 HIS A CA 1
ATOM 1376 C C . HIS A 1 188 ? -6.512 14.644 -1.754 1.00 88.44 188 HIS A C 1
ATOM 1378 O O . HIS A 1 188 ? -6.051 13.707 -2.401 1.00 88.44 188 HIS A O 1
ATOM 1384 N N . GLU A 1 189 ? -7.107 15.685 -2.341 1.00 83.25 189 GLU A N 1
ATOM 1385 C CA . GLU A 1 189 ? -7.286 15.817 -3.805 1.00 83.25 189 GLU A CA 1
ATOM 1386 C C . GLU A 1 189 ? -8.095 14.677 -4.469 1.00 83.25 189 GLU A C 1
ATOM 1388 O O . GLU A 1 189 ? -8.005 14.457 -5.675 1.00 83.25 189 GLU A O 1
ATOM 1393 N N . ALA A 1 190 ? -8.895 13.946 -3.687 1.00 80.75 190 ALA A N 1
ATOM 1394 C CA . ALA A 1 190 ? -9.751 12.846 -4.139 1.00 80.75 190 ALA A CA 1
ATOM 1395 C C . ALA A 1 190 ? -11.224 13.121 -3.789 1.00 80.75 190 ALA A C 1
ATOM 1397 O O . ALA A 1 190 ? -11.886 12.322 -3.125 1.00 80.75 190 ALA A O 1
ATOM 1398 N N . GLU A 1 191 ? -11.720 14.301 -4.168 1.00 81.19 191 GLU A N 1
ATOM 1399 C CA . GLU A 1 191 ? -13.103 14.698 -3.898 1.00 81.19 191 GLU A CA 1
ATOM 1400 C C . GLU A 1 191 ? -14.105 13.848 -4.698 1.00 81.19 191 GLU A C 1
ATOM 1402 O O . GLU A 1 191 ? -13.836 13.407 -5.814 1.00 81.19 191 GLU A O 1
ATOM 1407 N N . GLY A 1 192 ? -15.283 13.611 -4.114 1.00 84.62 192 GLY A N 1
ATOM 1408 C CA . GLY A 1 192 ? -16.409 12.953 -4.786 1.00 84.62 192 GLY A CA 1
ATOM 1409 C C . GLY A 1 192 ? -16.438 11.423 -4.720 1.00 84.62 192 GLY A C 1
ATOM 1410 O O . GLY A 1 192 ? -17.469 10.837 -5.041 1.00 84.62 192 GLY A O 1
ATOM 1411 N N . VAL A 1 193 ? -15.372 10.758 -4.259 1.00 87.31 193 VAL A N 1
ATOM 1412 C CA . VAL A 1 193 ? -15.382 9.297 -4.075 1.00 87.31 193 VAL A CA 1
ATOM 1413 C C . VAL A 1 193 ? -15.826 8.947 -2.648 1.00 87.31 193 VAL A C 1
ATOM 1415 O O . VAL A 1 193 ? -15.171 9.371 -1.692 1.00 87.31 193 VAL A O 1
ATOM 1418 N N . PRO A 1 194 ? -16.897 8.149 -2.458 1.00 93.81 194 PRO A N 1
ATOM 1419 C CA . PRO A 1 194 ? -17.372 7.732 -1.138 1.00 93.81 194 PRO A CA 1
ATOM 1420 C C . PRO A 1 194 ? -16.467 6.632 -0.552 1.00 93.81 194 PRO A C 1
ATOM 1422 O O . PRO A 1 194 ? -16.846 5.471 -0.414 1.00 93.81 194 PRO A O 1
ATOM 1425 N N . ALA A 1 195 ? -15.218 6.987 -0.236 1.00 94.94 195 ALA A N 1
ATOM 1426 C CA . ALA A 1 195 ? -14.163 6.027 0.079 1.00 94.94 195 ALA A CA 1
ATOM 1427 C C . ALA A 1 195 ? -14.481 5.149 1.303 1.00 94.94 195 ALA A C 1
ATOM 1429 O O . ALA A 1 195 ? -14.202 3.951 1.291 1.00 94.94 195 ALA A O 1
ATOM 1430 N N . ALA A 1 196 ? -15.093 5.730 2.341 1.00 95.31 196 ALA A N 1
ATOM 1431 C CA . ALA A 1 196 ? -15.525 4.988 3.525 1.00 95.31 196 ALA A CA 1
ATOM 1432 C C . ALA A 1 196 ? -16.622 3.959 3.192 1.00 95.31 196 ALA A C 1
ATOM 1434 O O . ALA A 1 196 ? -16.584 2.844 3.707 1.00 95.31 196 ALA A O 1
ATOM 1435 N N . ASP A 1 197 ? -17.551 4.296 2.293 1.00 96.00 197 ASP A N 1
ATOM 1436 C CA . ASP A 1 197 ? -18.655 3.409 1.915 1.00 96.00 197 ASP A CA 1
ATOM 1437 C C . ASP A 1 197 ? -18.162 2.233 1.065 1.00 96.00 197 ASP A C 1
ATOM 1439 O O . ASP A 1 197 ? -18.577 1.099 1.289 1.00 96.00 197 ASP A O 1
ATOM 1443 N N . LEU A 1 198 ? -17.196 2.472 0.170 1.00 94.81 198 LEU A N 1
ATOM 1444 C CA . LEU A 1 198 ? -16.541 1.418 -0.617 1.00 94.81 198 LEU A CA 1
ATOM 1445 C C . LEU A 1 198 ? -15.756 0.435 0.262 1.00 94.81 198 LEU A C 1
ATOM 1447 O O . LEU A 1 198 ? -15.772 -0.774 0.024 1.00 94.81 198 LEU A O 1
ATOM 1451 N N . VAL A 1 199 ? -15.074 0.939 1.297 1.00 96.06 199 VAL A N 1
ATOM 1452 C CA . VAL A 1 199 ? -14.425 0.074 2.291 1.00 96.06 199 VAL A CA 1
ATOM 1453 C C . VAL A 1 199 ? -15.483 -0.697 3.076 1.00 96.06 199 VAL A C 1
ATOM 1455 O O . VAL A 1 199 ? -15.361 -1.910 3.210 1.00 96.06 199 VAL A O 1
ATOM 1458 N N . ALA A 1 200 ? -16.549 -0.042 3.540 1.00 96.38 200 ALA A N 1
ATOM 1459 C CA . ALA A 1 200 ? -17.629 -0.703 4.265 1.00 96.38 200 ALA A CA 1
ATOM 1460 C C . ALA A 1 200 ? -18.284 -1.831 3.450 1.00 96.38 200 ALA A C 1
ATOM 1462 O O . ALA A 1 200 ? -18.500 -2.923 3.972 1.00 96.38 200 ALA A O 1
ATOM 1463 N N . GLU A 1 201 ? -18.555 -1.604 2.166 1.00 95.38 201 GLU A N 1
ATOM 1464 C CA . GLU A 1 201 ? -19.076 -2.615 1.244 1.00 95.38 201 GLU A CA 1
ATOM 1465 C C . GLU A 1 201 ? -18.134 -3.820 1.120 1.00 95.38 201 GLU A C 1
ATOM 1467 O O . GLU A 1 201 ? -18.568 -4.963 1.289 1.00 95.38 201 GLU A O 1
ATOM 1472 N N . ALA A 1 202 ? -16.835 -3.575 0.918 1.00 92.69 202 ALA A N 1
ATOM 1473 C CA . ALA A 1 202 ? -15.839 -4.640 0.840 1.00 92.69 202 ALA A CA 1
ATOM 1474 C C . ALA A 1 202 ? -15.816 -5.500 2.116 1.00 92.69 202 ALA A C 1
ATOM 1476 O O . ALA A 1 202 ? -15.759 -6.727 2.035 1.00 92.69 202 ALA A O 1
ATOM 1477 N N . LEU A 1 203 ? -15.922 -4.884 3.295 1.00 94.38 203 LEU A N 1
ATOM 1478 C CA . LEU A 1 203 ? -15.920 -5.604 4.571 1.00 94.38 203 LEU A CA 1
ATOM 1479 C C . LEU A 1 203 ? -17.215 -6.385 4.819 1.00 94.38 203 LEU A C 1
ATOM 1481 O O . LEU A 1 203 ? -17.157 -7.511 5.313 1.00 94.38 203 LEU A O 1
ATOM 1485 N N . ARG A 1 204 ? -18.373 -5.852 4.412 1.00 95.75 204 ARG A N 1
ATOM 1486 C CA . ARG A 1 204 ? -19.638 -6.606 4.450 1.00 95.75 204 ARG A CA 1
ATOM 1487 C C . ARG A 1 204 ? -19.581 -7.839 3.560 1.00 95.75 204 ARG A C 1
ATOM 1489 O O . ARG A 1 204 ? -20.002 -8.908 3.989 1.00 95.75 204 ARG A O 1
ATOM 1496 N N . SER A 1 205 ? -19.015 -7.713 2.356 1.00 91.75 205 SER A N 1
ATOM 1497 C CA . SER A 1 205 ? -18.843 -8.851 1.440 1.00 91.75 205 SER A CA 1
ATOM 1498 C C . SER A 1 205 ? -17.948 -9.953 2.026 1.00 91.75 205 SER A C 1
ATOM 1500 O O . SER A 1 205 ? -18.093 -11.121 1.680 1.00 91.75 205 SER A O 1
ATOM 1502 N N . ALA A 1 206 ? -17.070 -9.592 2.967 1.00 91.19 206 ALA A N 1
ATOM 1503 C CA . ALA A 1 206 ? -16.218 -10.511 3.713 1.00 91.19 206 ALA A CA 1
ATOM 1504 C C . ALA A 1 206 ? -16.874 -11.076 4.992 1.00 91.19 206 ALA A C 1
ATOM 1506 O O . ALA A 1 206 ? -16.236 -11.831 5.724 1.00 91.19 206 ALA A O 1
ATOM 1507 N N . GLY A 1 207 ? -18.134 -10.729 5.275 1.00 94.31 207 GLY A N 1
ATOM 1508 C CA . GLY A 1 207 ? -18.895 -11.237 6.419 1.00 94.31 207 GLY A CA 1
ATOM 1509 C C . GLY A 1 207 ? -18.752 -10.432 7.715 1.00 94.31 207 GLY A C 1
ATOM 1510 O O . GLY A 1 207 ? -19.157 -10.926 8.768 1.00 94.31 207 GLY A O 1
ATOM 1511 N N . ALA A 1 208 ? -18.193 -9.218 7.674 1.00 96.69 208 ALA A N 1
ATOM 1512 C CA . ALA A 1 208 ? -18.147 -8.334 8.841 1.00 96.69 208 ALA A CA 1
ATOM 1513 C C . ALA A 1 208 ? -19.499 -7.641 9.089 1.00 96.69 208 ALA A C 1
ATOM 1515 O O . ALA A 1 208 ? -20.218 -7.283 8.151 1.00 96.69 208 ALA A O 1
ATOM 1516 N N . GLN A 1 209 ? -19.813 -7.371 10.358 1.00 97.56 209 GLN A N 1
ATOM 1517 C CA . GLN A 1 209 ? -20.910 -6.481 10.740 1.00 97.56 209 GLN A CA 1
ATOM 1518 C C . GLN A 1 209 ? -20.391 -5.044 10.741 1.00 97.56 209 GLN A C 1
ATOM 1520 O O . GLN A 1 209 ? -19.694 -4.623 11.663 1.00 97.56 209 GLN A O 1
ATOM 1525 N N . VAL A 1 210 ? -20.678 -4.302 9.674 1.00 97.75 210 VAL A N 1
ATOM 1526 C CA . VAL A 1 210 ? -20.070 -2.984 9.464 1.00 97.75 210 VAL A CA 1
ATOM 1527 C C . VAL A 1 210 ? -20.956 -1.858 9.985 1.00 97.75 210 VAL A C 1
ATOM 1529 O O . VAL A 1 210 ? -22.076 -1.705 9.506 1.00 97.75 210 VAL A O 1
ATOM 1532 N N . ILE A 1 211 ? -20.403 -1.042 10.886 1.00 97.75 211 ILE A N 1
ATOM 1533 C CA . ILE A 1 211 ? -20.945 0.259 11.297 1.00 97.75 211 ILE A CA 1
ATOM 1534 C C . ILE A 1 211 ? -20.353 1.322 10.363 1.00 97.75 211 ILE A C 1
ATOM 1536 O O . ILE A 1 211 ? -19.142 1.558 10.339 1.00 97.75 211 ILE A O 1
ATOM 1540 N N . THR A 1 212 ? -21.206 1.932 9.553 1.00 97.12 212 THR A N 1
ATOM 1541 C CA . THR A 1 212 ? -20.853 2.933 8.540 1.00 97.12 212 THR A CA 1
ATOM 1542 C C . THR A 1 212 ? -20.517 4.286 9.142 1.00 97.12 212 THR A C 1
ATOM 1544 O O . THR A 1 212 ? -20.899 4.609 10.265 1.00 97.12 212 THR A O 1
ATOM 1547 N N . ARG A 1 213 ? -19.881 5.142 8.337 1.00 93.88 213 ARG A N 1
ATOM 1548 C CA . ARG A 1 213 ? -19.611 6.537 8.699 1.00 93.88 213 ARG A CA 1
ATOM 1549 C C . ARG A 1 213 ? -20.875 7.272 9.152 1.00 93.88 213 ARG A C 1
ATOM 1551 O O . ARG A 1 213 ? -20.823 8.033 10.116 1.00 93.88 213 ARG A O 1
ATOM 1558 N N . ASP A 1 214 ? -21.989 7.083 8.454 1.00 93.44 214 ASP A N 1
ATOM 1559 C CA . ASP A 1 214 ? -23.212 7.837 8.724 1.00 93.44 214 ASP A CA 1
ATOM 1560 C C . ASP A 1 214 ? -23.911 7.338 10.002 1.00 93.44 214 ASP A C 1
ATOM 1562 O O . ASP A 1 214 ? -24.410 8.148 10.782 1.00 93.44 214 ASP A O 1
ATOM 1566 N N . GLU A 1 215 ? -23.829 6.037 10.299 1.00 95.06 215 GLU A N 1
ATOM 1567 C CA . GLU A 1 215 ? -24.242 5.471 11.593 1.00 95.06 215 GLU A CA 1
ATOM 1568 C C . GLU A 1 215 ? -23.353 5.974 12.738 1.00 95.06 215 GLU A C 1
ATOM 1570 O O . GLU A 1 215 ? -23.864 6.389 13.776 1.00 95.06 215 GLU A O 1
ATOM 1575 N N . VAL A 1 216 ? -22.029 6.023 12.541 1.00 93.44 216 VAL A N 1
ATOM 1576 C CA . VAL A 1 216 ? -21.090 6.607 13.516 1.00 93.44 216 VAL A CA 1
ATOM 1577 C C . VAL A 1 216 ? -21.443 8.073 13.798 1.00 93.44 216 VAL A C 1
ATOM 1579 O O . VAL A 1 216 ? -21.473 8.491 14.958 1.00 93.44 216 VAL A O 1
ATOM 1582 N N . LYS A 1 217 ? -21.761 8.857 12.758 1.00 90.56 217 LYS A N 1
ATOM 1583 C CA . LYS A 1 217 ? -22.219 10.250 12.901 1.00 90.56 217 LYS A CA 1
ATOM 1584 C C . LYS A 1 217 ? -23.524 10.342 13.694 1.00 90.56 217 LYS A C 1
ATOM 1586 O O . LYS A 1 217 ? -23.630 11.203 14.566 1.00 90.56 217 LYS A O 1
ATOM 1591 N N . ALA A 1 218 ? -24.484 9.459 13.423 1.00 91.25 218 ALA A N 1
ATOM 1592 C CA . ALA A 1 218 ? -25.758 9.419 14.133 1.00 91.25 218 ALA A CA 1
ATOM 1593 C C . ALA A 1 218 ? -25.592 9.054 15.620 1.00 91.25 218 ALA A C 1
ATOM 1595 O O . ALA A 1 218 ? -26.237 9.664 16.469 1.00 91.25 218 ALA A O 1
ATOM 1596 N N . LEU A 1 219 ? -24.698 8.113 15.944 1.00 89.56 219 LEU A N 1
ATOM 1597 C CA . LEU A 1 219 ? -24.459 7.647 17.315 1.00 89.56 219 LEU A CA 1
ATOM 1598 C C . LEU A 1 219 ? -23.721 8.672 18.184 1.00 89.56 219 LEU A C 1
ATOM 1600 O O . LEU A 1 219 ? -24.038 8.827 19.359 1.00 89.56 219 LEU A O 1
ATOM 1604 N N . ILE A 1 220 ? -22.739 9.379 17.620 1.00 86.69 220 ILE A N 1
ATOM 1605 C CA . ILE A 1 220 ? -21.916 10.338 18.376 1.00 86.69 220 ILE A CA 1
ATOM 1606 C C . ILE A 1 220 ? -22.602 11.715 18.459 1.00 86.69 220 ILE A C 1
ATOM 1608 O O . ILE A 1 220 ? -22.241 12.545 19.293 1.00 86.69 220 ILE A O 1
ATOM 1612 N N . GLY A 1 221 ? -23.597 11.982 17.604 1.00 75.38 221 GLY A N 1
ATOM 1613 C CA . GLY A 1 221 ? -24.417 13.199 17.603 1.00 75.38 221 GLY A CA 1
ATOM 1614 C C . GLY A 1 221 ? -23.676 14.486 17.212 1.00 75.38 221 GLY A C 1
ATOM 1615 O O . GLY A 1 221 ? -24.317 15.472 16.855 1.00 75.38 221 GLY A O 1
ATOM 1616 N N . ASN A 1 222 ? -22.337 14.504 17.245 1.00 70.88 222 ASN A N 1
ATOM 1617 C CA . ASN A 1 222 ? -21.533 15.678 16.927 1.00 70.88 222 ASN A CA 1
ATOM 1618 C C . ASN A 1 222 ? -20.187 15.315 16.270 1.00 70.88 222 ASN A C 1
ATOM 1620 O O . ASN A 1 222 ? -19.308 14.714 16.889 1.00 70.88 222 ASN A O 1
ATOM 1624 N N . LEU A 1 223 ? -19.984 15.759 15.025 1.00 64.38 223 LEU A N 1
ATOM 1625 C CA . LEU A 1 223 ? -18.721 15.608 14.284 1.00 64.38 223 LEU A CA 1
ATOM 1626 C C . LEU A 1 223 ? -17.533 16.292 14.980 1.00 64.38 223 LEU A C 1
ATOM 1628 O O . LEU A 1 223 ? -16.390 15.864 14.819 1.00 64.38 223 LEU A O 1
ATOM 1632 N N . ALA A 1 224 ? -17.789 17.311 15.809 1.00 66.06 224 ALA A N 1
ATOM 1633 C CA . ALA A 1 224 ? -16.755 17.972 16.602 1.00 66.06 224 ALA A CA 1
ATOM 1634 C C . ALA A 1 224 ? -16.011 16.996 17.534 1.00 66.06 224 ALA A C 1
ATOM 1636 O O . ALA A 1 224 ? -14.802 17.135 17.729 1.00 66.06 224 ALA A O 1
ATOM 1637 N N . ALA A 1 225 ? -16.698 15.967 18.047 1.00 70.25 225 ALA A N 1
ATOM 1638 C CA . ALA A 1 225 ? -16.079 14.937 18.876 1.00 70.25 225 ALA A CA 1
ATOM 1639 C C . ALA A 1 225 ? -15.083 14.080 18.077 1.00 70.25 225 ALA A C 1
ATOM 1641 O O . ALA A 1 225 ? -14.016 13.761 18.591 1.00 70.25 225 ALA A O 1
ATOM 1642 N N . LEU A 1 226 ? -15.366 13.790 16.799 1.00 70.94 226 LEU A N 1
ATOM 1643 C CA . LEU A 1 226 ? -14.434 13.082 15.911 1.00 70.94 226 LEU A CA 1
ATOM 1644 C C . LEU A 1 226 ? -13.199 13.935 15.586 1.00 70.94 226 LEU A C 1
ATOM 1646 O O . LEU A 1 226 ? -12.080 13.423 15.553 1.00 70.94 226 LEU A O 1
ATOM 1650 N N . HIS A 1 227 ? -13.367 15.248 15.411 1.00 70.25 227 HIS A N 1
ATOM 1651 C CA . HIS A 1 227 ? -12.234 16.158 15.214 1.00 70.25 227 HIS A CA 1
ATOM 1652 C C . HIS A 1 227 ? -11.356 16.292 16.463 1.00 70.25 227 HIS A C 1
ATOM 1654 O O . HIS A 1 227 ? -10.133 16.375 16.330 1.00 70.25 227 HIS A O 1
ATOM 1660 N N . ALA A 1 228 ? -11.944 16.237 17.662 1.00 71.88 228 ALA A N 1
ATOM 1661 C CA . ALA A 1 228 ? -11.206 16.241 18.925 1.00 71.88 228 ALA A CA 1
ATOM 1662 C C . ALA A 1 228 ? -10.302 15.003 19.102 1.00 71.88 228 ALA A C 1
ATOM 1664 O O . ALA A 1 228 ? -9.346 15.040 19.878 1.00 71.88 228 ALA A O 1
ATOM 1665 N N . LEU A 1 229 ? -10.531 13.927 18.337 1.00 70.75 229 LEU A N 1
ATOM 1666 C CA . LEU A 1 229 ? -9.664 12.746 18.350 1.00 70.75 229 LEU A CA 1
ATOM 1667 C C . LEU A 1 229 ? -8.297 13.000 17.687 1.00 70.75 229 LEU A C 1
ATOM 1669 O O . LEU A 1 229 ? -7.370 12.226 17.918 1.00 70.75 229 LEU A O 1
ATOM 1673 N N . ARG A 1 230 ? -8.105 14.111 16.959 1.00 67.50 230 ARG A N 1
ATOM 1674 C CA . ARG A 1 230 ? -6.811 14.483 16.356 1.00 67.50 230 ARG A CA 1
ATOM 1675 C C . ARG A 1 230 ? -5.808 14.903 17.447 1.00 67.50 230 ARG A C 1
ATOM 1677 O O . ARG A 1 230 ? -6.003 15.909 18.126 1.00 67.50 230 ARG A O 1
ATOM 1684 N N . GLY A 1 231 ? -4.746 14.124 17.659 1.00 71.12 231 GLY A N 1
ATOM 1685 C CA . GLY A 1 231 ? -3.700 14.415 18.650 1.00 71.12 231 GLY A CA 1
ATOM 1686 C C . GLY A 1 231 ? -2.627 13.328 18.742 1.00 71.12 231 GLY A C 1
ATOM 1687 O O . GLY A 1 231 ? -2.679 12.344 18.011 1.00 71.12 231 GLY A O 1
ATOM 1688 N N . SER A 1 232 ? -1.662 13.517 19.650 1.00 66.06 232 SER A N 1
ATOM 1689 C CA . SER A 1 232 ? -0.449 12.688 19.780 1.00 66.06 232 SER A CA 1
ATOM 1690 C C . SER A 1 232 ? -0.696 11.221 20.153 1.00 66.06 232 SER A C 1
ATOM 1692 O O . SER A 1 232 ? 0.168 10.389 19.895 1.00 66.06 232 SER A O 1
ATOM 1694 N N . ASP A 1 233 ? -1.869 10.892 20.702 1.00 82.88 233 ASP A N 1
ATOM 1695 C CA . ASP A 1 233 ? -2.271 9.520 21.041 1.00 82.88 233 ASP A CA 1
ATOM 1696 C C . ASP A 1 233 ? -3.532 9.099 20.261 1.00 82.88 233 ASP A C 1
ATOM 1698 O O . ASP A 1 233 ? -4.586 8.782 20.819 1.00 82.88 233 ASP A O 1
ATOM 1702 N N . GLU A 1 234 ? -3.438 9.185 18.929 1.00 85.75 234 GLU A N 1
ATOM 1703 C CA . GLU A 1 234 ? -4.514 8.834 17.991 1.00 85.75 234 GLU A CA 1
ATOM 1704 C C . GLU A 1 234 ? -5.041 7.409 18.247 1.00 85.75 234 GLU A C 1
ATOM 1706 O O . GLU A 1 234 ? -6.252 7.209 18.308 1.00 85.75 234 GLU A O 1
ATOM 1711 N N . THR A 1 235 ? -4.161 6.427 18.476 1.00 88.12 235 THR A N 1
ATOM 1712 C CA . THR A 1 235 ? -4.548 5.017 18.668 1.00 88.12 235 THR A CA 1
ATOM 1713 C C . THR A 1 235 ? -5.414 4.814 19.910 1.00 88.12 235 THR A C 1
ATOM 1715 O O . THR A 1 235 ? -6.458 4.168 19.819 1.00 88.12 235 THR A O 1
ATOM 1718 N N . ARG A 1 236 ? -5.032 5.386 21.060 1.00 88.31 236 ARG A N 1
ATOM 1719 C CA . ARG A 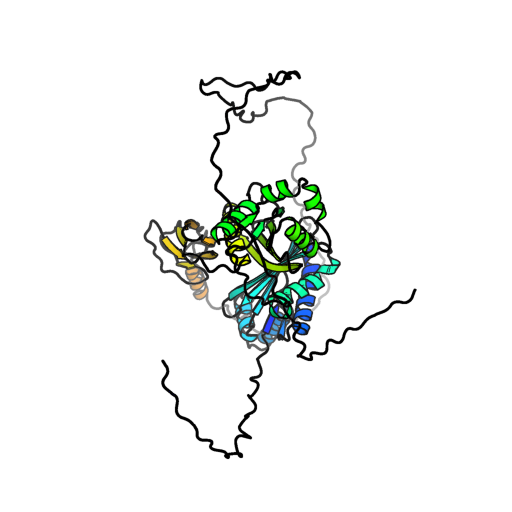1 236 ? -5.802 5.242 22.304 1.00 88.31 236 ARG A CA 1
ATOM 1720 C C . ARG A 1 236 ? -7.179 5.882 22.210 1.00 88.31 236 ARG A C 1
ATOM 1722 O O . ARG A 1 236 ? -8.161 5.320 22.687 1.00 88.31 236 ARG A O 1
ATOM 1729 N N . ARG A 1 237 ? -7.258 7.043 21.561 1.00 89.69 237 ARG A N 1
ATOM 1730 C CA . ARG A 1 237 ? -8.518 7.757 21.321 1.00 89.69 237 ARG A CA 1
ATOM 1731 C C . ARG A 1 237 ? -9.432 7.002 20.362 1.00 89.69 237 ARG A C 1
ATOM 1733 O O . ARG A 1 237 ? -10.632 6.921 20.606 1.00 89.69 237 ARG A O 1
ATOM 1740 N N . LEU A 1 238 ? -8.868 6.423 19.302 1.00 92.19 238 LEU A N 1
ATOM 1741 C CA . LEU A 1 238 ? -9.607 5.554 18.391 1.00 92.19 238 LEU A CA 1
ATOM 1742 C C . LEU A 1 238 ? -10.157 4.339 19.135 1.00 92.19 238 LEU A C 1
ATOM 1744 O O . LEU A 1 238 ? -11.349 4.085 19.058 1.00 92.19 238 LEU A O 1
ATOM 1748 N N . ALA A 1 239 ? -9.339 3.644 19.920 1.00 92.88 239 ALA A N 1
ATOM 1749 C CA . ALA A 1 239 ? -9.796 2.493 20.693 1.00 92.88 239 ALA A CA 1
ATOM 1750 C C . ALA A 1 239 ? -10.914 2.845 21.692 1.00 92.88 239 ALA A C 1
ATOM 1752 O O . ALA A 1 239 ? -11.914 2.133 21.772 1.00 92.88 239 ALA A O 1
ATOM 1753 N N . GLN A 1 240 ? -10.808 3.992 22.375 1.00 91.94 240 GLN A N 1
ATOM 1754 C CA . GLN A 1 240 ? -11.880 4.509 23.232 1.00 91.94 240 GLN A CA 1
ATOM 1755 C C . GLN A 1 240 ? -13.183 4.734 22.451 1.00 91.94 240 GLN A C 1
ATOM 1757 O O . GLN A 1 240 ? -14.254 4.369 22.935 1.00 91.94 240 GLN A O 1
ATOM 1762 N N . LEU A 1 241 ? -13.097 5.302 21.244 1.00 93.00 241 LEU A N 1
ATOM 1763 C CA . LEU A 1 241 ? -14.251 5.458 20.361 1.00 93.00 241 LEU A CA 1
ATOM 1764 C C . LEU A 1 241 ? -14.847 4.097 19.969 1.00 93.00 241 LEU A C 1
ATOM 1766 O O . LEU A 1 241 ? -16.064 3.942 19.972 1.00 93.00 241 LEU A O 1
ATOM 1770 N N . GLY A 1 242 ? -14.009 3.100 19.682 1.00 94.06 242 GLY A N 1
ATOM 1771 C CA . GLY A 1 242 ? -14.455 1.734 19.392 1.00 94.06 242 GLY A CA 1
ATOM 1772 C C . GLY A 1 242 ? -15.257 1.129 20.536 1.00 94.06 242 GLY A C 1
ATOM 1773 O O . GLY A 1 242 ? -16.325 0.576 20.298 1.00 94.06 242 GLY A O 1
ATOM 1774 N N . GLY A 1 243 ? -14.809 1.338 21.777 1.00 93.62 243 GLY A N 1
ATOM 1775 C CA . GLY A 1 243 ? -15.559 0.942 22.970 1.00 93.62 243 GLY A CA 1
ATOM 1776 C C . GLY A 1 243 ? -16.923 1.633 23.095 1.00 93.62 243 GLY A C 1
ATOM 1777 O O . GLY A 1 243 ? -17.886 1.000 23.511 1.00 93.62 243 GLY A O 1
ATOM 1778 N N . GLN A 1 244 ? -17.042 2.905 22.697 1.00 93.56 244 GLN A N 1
ATOM 1779 C CA . GLN A 1 244 ? -18.325 3.630 22.695 1.00 93.56 244 GLN A CA 1
ATOM 1780 C C . GLN A 1 244 ? -19.282 3.153 21.595 1.00 93.56 244 GLN A C 1
ATOM 1782 O O . GLN A 1 244 ? -20.495 3.175 21.785 1.00 93.56 244 GLN A O 1
ATOM 1787 N N . LEU A 1 245 ? -18.739 2.735 20.450 1.00 95.12 245 LEU A N 1
ATOM 1788 C CA . LEU A 1 245 ? -19.501 2.205 19.316 1.00 95.12 245 LEU A CA 1
ATOM 1789 C C . LEU A 1 245 ? -19.814 0.707 19.451 1.00 95.12 245 LEU A C 1
ATOM 1791 O O . LEU A 1 245 ? -20.490 0.148 18.584 1.00 95.12 245 LEU A O 1
ATOM 1795 N N . ASP A 1 246 ? -19.309 0.063 20.509 1.00 95.94 246 ASP A N 1
ATOM 1796 C CA . ASP A 1 246 ? -19.341 -1.390 20.689 1.00 95.94 246 ASP A CA 1
ATOM 1797 C C . ASP A 1 246 ? -18.81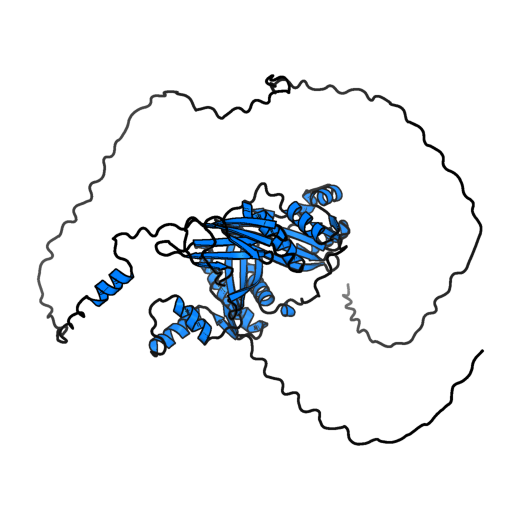4 -2.120 19.434 1.00 95.94 246 ASP A C 1
ATOM 1799 O O . ASP A 1 246 ? -19.413 -3.061 18.909 1.00 95.94 246 ASP A O 1
ATOM 1803 N N . ALA A 1 247 ? -17.712 -1.595 18.890 1.00 97.19 247 ALA A N 1
ATOM 1804 C CA . ALA A 1 247 ? -16.997 -2.143 17.747 1.00 97.19 247 ALA A CA 1
ATOM 1805 C C . ALA A 1 247 ? -15.764 -2.912 18.235 1.00 97.19 247 ALA A C 1
ATOM 1807 O O . ALA A 1 247 ? -14.997 -2.407 19.053 1.00 97.19 247 ALA A O 1
ATOM 1808 N N . ASP A 1 248 ? -15.538 -4.110 17.697 1.00 96.94 248 ASP A N 1
ATOM 1809 C CA . ASP A 1 248 ? -14.322 -4.885 17.964 1.00 96.94 248 ASP A CA 1
ATOM 1810 C C . ASP A 1 248 ? -13.115 -4.258 17.258 1.00 96.94 248 ASP A C 1
ATOM 1812 O O . ASP A 1 248 ? -12.003 -4.222 17.790 1.00 96.94 248 ASP A O 1
ATOM 1816 N N . LEU A 1 249 ? -13.351 -3.756 16.044 1.00 97.31 249 LEU A N 1
ATOM 1817 C CA . LEU A 1 249 ? -12.331 -3.220 15.158 1.00 97.31 249 LEU A CA 1
ATOM 1818 C C . LEU A 1 249 ? -12.762 -1.871 14.583 1.00 97.31 249 LEU A C 1
ATOM 1820 O O . LEU A 1 249 ? -13.938 -1.628 14.311 1.00 97.31 249 LEU A O 1
ATOM 1824 N N . LEU A 1 250 ? -11.786 -1.005 14.336 1.00 96.75 250 LEU A N 1
ATOM 1825 C CA . LEU A 1 250 ? -11.977 0.290 13.690 1.00 96.75 250 LEU A CA 1
ATOM 1826 C C . LEU A 1 250 ? -11.102 0.395 12.455 1.00 96.75 250 LEU A C 1
ATOM 1828 O O . LEU A 1 250 ? -9.897 0.147 12.518 1.00 96.75 250 LEU A O 1
ATOM 1832 N N . VAL A 1 251 ? -11.688 0.843 11.352 1.00 97.00 251 VAL A N 1
ATOM 1833 C CA . VAL A 1 251 ? -10.952 1.182 10.137 1.00 97.00 251 VAL A CA 1
ATOM 1834 C C . VAL A 1 251 ? -10.875 2.694 10.010 1.00 97.00 251 VAL A C 1
ATOM 1836 O O . VAL A 1 251 ? -11.886 3.391 10.021 1.00 97.00 251 VAL A O 1
ATOM 1839 N N . THR A 1 252 ? -9.655 3.198 9.877 1.00 95.06 252 THR A N 1
ATOM 1840 C CA . THR A 1 252 ? -9.356 4.606 9.600 1.00 95.06 252 THR A CA 1
ATOM 1841 C C . THR A 1 252 ? -8.294 4.690 8.515 1.00 95.06 252 THR A C 1
ATOM 1843 O O . THR A 1 252 ? -7.621 3.702 8.222 1.00 95.06 252 THR A O 1
ATOM 1846 N N . GLY A 1 253 ? -8.108 5.852 7.903 1.00 93.38 253 GLY A N 1
ATOM 1847 C CA . GLY A 1 253 ? -7.119 5.974 6.848 1.00 93.38 253 GLY A CA 1
ATOM 1848 C C . GLY A 1 253 ? -7.096 7.312 6.144 1.00 93.38 253 GLY A C 1
ATOM 1849 O O . GLY A 1 253 ? -7.806 8.254 6.505 1.00 93.38 253 GLY A O 1
ATOM 1850 N N . SER A 1 254 ? -6.260 7.360 5.121 1.00 92.44 254 SER A N 1
ATOM 1851 C CA . SER A 1 254 ? -6.150 8.457 4.178 1.00 92.44 254 SER A CA 1
ATOM 1852 C C . SER A 1 254 ? -6.132 7.912 2.755 1.00 92.44 254 SER A C 1
ATOM 1854 O O . SER A 1 254 ? -5.648 6.817 2.470 1.00 92.44 254 SER A O 1
ATOM 1856 N N . VAL A 1 255 ? -6.726 8.675 1.858 1.00 94.38 255 VAL A N 1
ATOM 1857 C CA . VAL A 1 255 ? -6.834 8.408 0.436 1.00 94.38 255 VAL A CA 1
ATOM 1858 C C . VAL A 1 255 ? -6.509 9.708 -0.258 1.00 94.38 255 VAL A C 1
ATOM 1860 O O . VAL A 1 255 ? -6.993 10.765 0.143 1.00 94.38 255 VAL A O 1
ATOM 1863 N N . GLY A 1 256 ? -5.704 9.663 -1.301 1.00 91.56 256 GLY A N 1
ATOM 1864 C CA . GLY A 1 256 ? -5.441 10.883 -2.028 1.00 91.56 256 GLY A CA 1
ATOM 1865 C C . GLY A 1 256 ? -4.577 10.706 -3.242 1.00 91.56 256 GLY A C 1
ATOM 1866 O O . GLY A 1 256 ? -4.314 9.590 -3.693 1.00 91.56 256 GLY A O 1
ATOM 1867 N N . ARG A 1 257 ? -4.132 11.844 -3.759 1.00 89.56 257 ARG A N 1
ATOM 1868 C CA . ARG A 1 257 ? -3.242 11.914 -4.904 1.00 89.56 257 ARG A CA 1
ATOM 1869 C C . ARG A 1 257 ? -1.992 12.720 -4.570 1.00 89.56 257 ARG A C 1
ATOM 1871 O O . ARG A 1 257 ? -2.016 13.625 -3.743 1.00 89.56 257 ARG A O 1
ATOM 1878 N N . LEU A 1 258 ? -0.881 12.331 -5.183 1.00 82.94 258 LEU A N 1
ATOM 1879 C CA . LEU A 1 258 ? 0.395 13.029 -5.141 1.00 82.94 258 LEU A CA 1
ATOM 1880 C C . LEU A 1 258 ? 0.938 13.110 -6.574 1.00 82.94 258 LEU A C 1
ATOM 1882 O O . LEU A 1 258 ? 1.599 12.184 -7.055 1.00 82.94 258 LEU A O 1
ATOM 1886 N N . GLY A 1 259 ? 0.626 14.203 -7.270 1.00 87.00 259 GLY A N 1
ATOM 1887 C CA . GLY A 1 259 ? 0.883 14.332 -8.707 1.00 87.00 259 GLY A CA 1
ATOM 1888 C C . GLY A 1 259 ? 0.011 13.364 -9.514 1.00 87.00 259 GLY A C 1
ATOM 1889 O O . GLY A 1 259 ? -1.208 13.392 -9.401 1.00 87.00 259 GLY A O 1
ATOM 1890 N N . GLU A 1 260 ? 0.635 12.472 -10.284 1.00 86.75 260 GLU A N 1
ATOM 1891 C CA . GLU A 1 260 ? -0.053 11.429 -11.074 1.00 86.75 260 GLU A CA 1
ATOM 1892 C C . GLU A 1 260 ? -0.243 10.104 -10.307 1.00 86.75 260 GLU A C 1
ATOM 1894 O O . GLU A 1 260 ? -0.764 9.124 -10.843 1.00 86.75 260 GLU A O 1
ATOM 1899 N N . MET A 1 261 ? 0.216 10.048 -9.052 1.00 85.75 261 MET A N 1
ATOM 1900 C CA . MET A 1 261 ? 0.165 8.845 -8.222 1.00 85.75 261 MET A CA 1
ATOM 1901 C C . MET A 1 261 ? -0.984 8.935 -7.220 1.00 85.75 261 MET A C 1
ATOM 1903 O O . MET A 1 261 ? -0.969 9.783 -6.329 1.00 85.75 261 MET A O 1
ATOM 1907 N N . GLY A 1 262 ? -1.952 8.031 -7.318 1.00 90.50 262 GLY A N 1
ATOM 1908 C CA . GLY A 1 262 ? -2.941 7.790 -6.274 1.00 90.50 262 GLY A CA 1
ATOM 1909 C C . GLY A 1 262 ? -2.367 6.946 -5.134 1.00 90.50 262 GLY A C 1
ATOM 1910 O O . GLY A 1 262 ? -1.491 6.097 -5.339 1.00 90.50 262 GLY A O 1
ATOM 1911 N N . TYR A 1 263 ? -2.864 7.160 -3.917 1.00 91.50 263 TYR A N 1
ATOM 1912 C CA . TYR A 1 263 ? -2.547 6.334 -2.758 1.00 91.50 263 TYR A CA 1
ATOM 1913 C C . TYR A 1 263 ? -3.775 6.082 -1.878 1.00 91.50 263 TYR A C 1
ATOM 1915 O O . TYR A 1 263 ? -4.669 6.915 -1.743 1.00 91.50 263 TYR A O 1
ATOM 1923 N N . VAL A 1 264 ? -3.786 4.907 -1.258 1.00 94.25 264 VAL A N 1
ATOM 1924 C CA . VAL A 1 264 ? -4.758 4.455 -0.267 1.00 94.25 264 VAL A CA 1
ATOM 1925 C C . VAL A 1 264 ? -3.969 3.905 0.908 1.00 94.25 264 VAL A C 1
ATOM 1927 O O . VAL A 1 264 ? -3.182 2.973 0.748 1.00 94.25 264 VAL A O 1
ATOM 1930 N N . HIS A 1 265 ? -4.182 4.469 2.088 1.00 92.69 265 HIS A N 1
ATOM 1931 C CA . HIS A 1 265 ? -3.563 4.037 3.328 1.00 92.69 265 HIS A CA 1
ATOM 1932 C C . HIS A 1 265 ? -4.646 3.763 4.368 1.00 92.69 265 HIS A C 1
ATOM 1934 O O . HIS A 1 265 ? -5.280 4.688 4.874 1.00 92.69 265 HIS A O 1
ATOM 1940 N N . LEU A 1 266 ? -4.847 2.494 4.710 1.00 95.25 266 LEU A N 1
ATOM 1941 C CA . LEU A 1 266 ? -5.805 2.060 5.720 1.00 95.25 266 LEU A CA 1
ATOM 1942 C C . LEU A 1 266 ? -5.073 1.517 6.951 1.00 95.25 266 LEU A C 1
ATOM 1944 O O . LEU A 1 266 ? -4.055 0.831 6.846 1.00 95.25 266 LEU A O 1
ATOM 1948 N N . LYS A 1 267 ? -5.620 1.807 8.128 1.00 93.69 267 LYS A N 1
ATOM 1949 C CA . LYS A 1 267 ? -5.204 1.283 9.429 1.00 93.69 267 LYS A CA 1
ATOM 1950 C C . LYS A 1 267 ? -6.392 0.564 10.062 1.00 93.69 267 LYS A C 1
ATOM 1952 O O . LYS A 1 267 ? -7.496 1.106 10.089 1.00 93.69 267 LYS A O 1
ATOM 1957 N N . LEU A 1 268 ? -6.132 -0.614 10.613 1.00 95.12 268 LEU A N 1
ATOM 1958 C CA . LEU A 1 268 ? -7.067 -1.390 11.413 1.00 95.12 268 LEU A CA 1
ATOM 1959 C C . LEU A 1 268 ? -6.642 -1.285 12.873 1.00 95.12 268 LEU A C 1
ATOM 1961 O O . LEU A 1 268 ? -5.521 -1.659 13.219 1.00 95.12 268 LEU A O 1
ATOM 1965 N N . VAL A 1 269 ? -7.514 -0.757 13.719 1.00 94.06 269 VAL A N 1
ATOM 1966 C CA . VAL A 1 269 ? -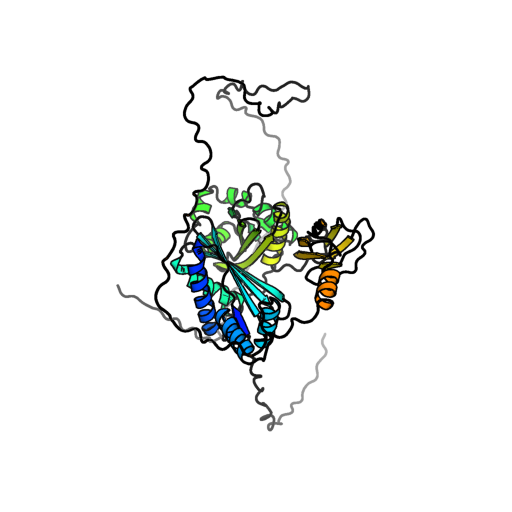7.279 -0.599 15.156 1.00 94.06 269 VAL A CA 1
ATOM 1967 C C . VAL A 1 269 ? -8.151 -1.592 15.905 1.00 94.06 269 VAL A C 1
ATOM 1969 O O . VAL A 1 269 ? -9.349 -1.680 15.655 1.00 94.06 269 VAL A O 1
ATOM 1972 N N . ASP A 1 270 ? -7.537 -2.323 16.826 1.00 94.75 270 ASP A N 1
ATOM 1973 C CA . ASP A 1 270 ? -8.228 -3.159 17.794 1.00 94.75 270 ASP A CA 1
ATOM 1974 C C . ASP A 1 270 ? -8.715 -2.292 18.952 1.00 94.75 270 ASP A C 1
ATOM 1976 O O . ASP A 1 270 ? -7.910 -1.690 19.675 1.00 94.75 270 ASP A O 1
ATOM 1980 N N . ALA A 1 271 ? -10.033 -2.204 19.111 1.00 95.25 271 ALA A N 1
ATOM 1981 C CA . ALA A 1 271 ? -10.630 -1.366 20.140 1.00 95.25 271 ALA A CA 1
ATOM 1982 C C . ALA A 1 271 ? -10.408 -1.918 21.556 1.00 95.25 271 ALA A C 1
ATOM 1984 O O . ALA A 1 271 ? -10.280 -1.137 22.497 1.00 95.25 271 ALA A O 1
ATOM 1985 N N . LYS A 1 272 ? -10.320 -3.245 21.716 1.00 94.06 272 LYS A N 1
ATOM 1986 C CA . LYS A 1 272 ? -10.150 -3.903 23.022 1.00 94.06 272 LYS A CA 1
ATOM 1987 C C . LYS A 1 272 ? -8.706 -3.822 23.494 1.00 94.06 272 LYS A C 1
ATOM 1989 O O . LYS A 1 272 ? -8.441 -3.544 24.658 1.00 94.06 272 LYS A O 1
ATOM 1994 N N . GLU A 1 273 ? -7.769 -4.032 22.580 1.00 92.81 273 GLU A N 1
ATOM 1995 C CA . GLU A 1 273 ? -6.340 -4.078 22.899 1.00 92.81 273 GLU A CA 1
ATOM 1996 C C . GLU A 1 273 ? -5.636 -2.738 22.738 1.00 92.81 273 GLU A C 1
ATOM 1998 O O . GLU A 1 273 ? -4.463 -2.603 23.076 1.00 92.81 273 GLU A O 1
ATOM 2003 N N . THR A 1 274 ? -6.352 -1.718 22.267 1.00 92.31 274 THR A N 1
ATOM 2004 C CA . THR A 1 274 ? -5.827 -0.355 22.152 1.00 92.31 274 THR A CA 1
ATOM 2005 C C . THR A 1 274 ? -4.587 -0.270 21.250 1.00 92.31 274 THR A C 1
ATOM 2007 O O . THR A 1 274 ? -3.674 0.521 21.489 1.00 92.31 274 THR A O 1
ATOM 2010 N N . ARG A 1 275 ? -4.529 -1.094 20.196 1.00 89.50 275 ARG A N 1
ATOM 2011 C CA . ARG A 1 275 ? -3.363 -1.198 19.305 1.00 89.50 275 ARG A CA 1
ATOM 2012 C C . ARG A 1 275 ? -3.757 -1.282 17.839 1.00 89.50 275 ARG A C 1
ATOM 2014 O O . ARG A 1 275 ? -4.901 -1.548 17.490 1.00 89.50 275 ARG A O 1
ATOM 2021 N N . ILE A 1 276 ? -2.784 -1.070 16.961 1.00 89.88 276 ILE A N 1
ATOM 2022 C CA . ILE A 1 276 ? -2.975 -1.253 15.520 1.00 89.88 276 ILE A CA 1
ATOM 2023 C C . ILE A 1 276 ? -2.837 -2.744 15.212 1.00 89.88 276 ILE A C 1
ATOM 2025 O O . ILE A 1 276 ? -1.757 -3.301 15.403 1.00 89.88 276 ILE A O 1
ATOM 2029 N N . ALA A 1 277 ? -3.922 -3.361 14.749 1.00 90.81 277 ALA A N 1
ATOM 2030 C CA . ALA A 1 277 ? -3.971 -4.765 14.361 1.00 90.81 277 ALA A CA 1
ATOM 2031 C C . ALA A 1 277 ? -3.323 -4.990 12.989 1.00 90.81 277 ALA A C 1
ATOM 2033 O O . ALA A 1 277 ? -2.529 -5.908 12.830 1.00 90.81 277 ALA A O 1
ATOM 2034 N N . ASN A 1 278 ? -3.617 -4.128 12.008 1.00 89.94 278 ASN A N 1
ATOM 2035 C CA . ASN A 1 278 ? -3.043 -4.238 10.667 1.00 89.94 278 ASN A CA 1
ATOM 2036 C C . ASN A 1 278 ? -2.993 -2.886 9.936 1.00 89.94 278 ASN A C 1
ATOM 2038 O O . ASN A 1 278 ? -3.624 -1.906 10.347 1.00 89.94 278 ASN A O 1
ATOM 2042 N N . ARG A 1 279 ? -2.233 -2.819 8.841 1.00 90.19 279 ARG A N 1
ATOM 2043 C CA . ARG A 1 279 ? -2.165 -1.675 7.924 1.00 90.19 279 ARG A CA 1
ATOM 2044 C C . ARG A 1 279 ? -2.122 -2.169 6.483 1.00 90.19 279 ARG A C 1
ATOM 2046 O O . ARG A 1 279 ? -1.432 -3.133 6.179 1.00 90.19 279 ARG A O 1
ATOM 2053 N N . ALA A 1 280 ? -2.788 -1.453 5.587 1.00 91.19 280 ALA A N 1
ATOM 2054 C CA . ALA A 1 280 ? -2.727 -1.699 4.152 1.00 91.19 280 ALA A CA 1
ATOM 2055 C C . ALA A 1 280 ? -2.386 -0.400 3.426 1.00 91.19 280 ALA A C 1
ATOM 2057 O O . ALA A 1 280 ? -2.989 0.639 3.686 1.00 91.19 280 ALA A O 1
ATOM 2058 N N . SER A 1 281 ? -1.396 -0.452 2.537 1.00 89.12 281 SER A N 1
ATOM 2059 C CA . SER A 1 281 ? -0.931 0.705 1.767 1.00 89.12 281 SER A CA 1
ATOM 2060 C C . SER A 1 281 ? -0.839 0.328 0.298 1.00 89.12 281 SER A C 1
ATOM 2062 O O . SER A 1 281 ? -0.031 -0.520 -0.076 1.00 89.12 281 SER A O 1
ATOM 2064 N N . ILE A 1 282 ? -1.642 0.972 -0.541 1.00 91.31 282 ILE A N 1
ATOM 2065 C CA . ILE A 1 282 ? -1.638 0.768 -1.988 1.00 91.31 282 ILE A CA 1
ATOM 2066 C C . ILE A 1 282 ? -1.336 2.098 -2.655 1.00 91.31 282 ILE A C 1
ATOM 2068 O O . ILE A 1 282 ? -1.968 3.104 -2.356 1.00 91.31 282 ILE A O 1
ATOM 2072 N N . SER A 1 283 ? -0.385 2.098 -3.583 1.00 88.19 283 SER A N 1
ATOM 2073 C CA . SER A 1 283 ? -0.194 3.200 -4.520 1.00 88.19 283 SER A CA 1
ATOM 2074 C C . SER A 1 283 ? -0.411 2.726 -5.945 1.00 88.19 283 SER A C 1
ATOM 2076 O O . SER A 1 283 ? -0.117 1.571 -6.273 1.00 88.19 283 SER A O 1
ATOM 2078 N N . PHE A 1 284 ? -0.939 3.611 -6.780 1.00 89.19 284 PHE A N 1
ATOM 2079 C CA . PHE A 1 284 ? -1.215 3.347 -8.184 1.00 89.19 284 PHE A CA 1
ATOM 2080 C C . PHE A 1 284 ? -0.932 4.582 -9.027 1.00 89.19 284 PHE A C 1
ATOM 2082 O O . PHE A 1 284 ? -1.113 5.705 -8.564 1.00 89.19 284 PHE A O 1
ATOM 2089 N N . ALA A 1 285 ? -0.458 4.373 -10.248 1.00 87.69 285 ALA A N 1
ATOM 2090 C CA . ALA A 1 285 ? -0.296 5.444 -11.224 1.00 87.69 285 ALA A CA 1
ATOM 2091 C C . ALA A 1 285 ? -1.549 5.564 -12.106 1.00 87.69 285 ALA A C 1
ATOM 2093 O O . ALA A 1 285 ? -2.114 4.542 -12.498 1.00 87.69 285 ALA A O 1
ATOM 2094 N N . GLY A 1 286 ? -1.933 6.788 -12.477 1.00 83.19 286 GLY A N 1
ATOM 2095 C CA . GLY A 1 286 ? -2.889 7.030 -13.562 1.00 83.19 286 GLY A CA 1
ATOM 2096 C C . GLY A 1 286 ? -4.263 7.542 -13.126 1.00 83.19 286 GLY A C 1
ATOM 2097 O O . GLY A 1 286 ? -4.373 8.426 -12.279 1.00 83.19 286 GLY A O 1
ATOM 2098 N N . ASP A 1 287 ? -5.308 7.033 -13.783 1.00 87.81 287 ASP A N 1
ATOM 2099 C CA . ASP A 1 287 ? -6.671 7.569 -13.710 1.00 87.81 287 ASP A CA 1
ATOM 2100 C C . ASP A 1 287 ? -7.284 7.403 -12.299 1.00 87.81 287 ASP A C 1
ATOM 2102 O O . ASP A 1 287 ? -7.293 6.290 -11.758 1.00 87.81 287 ASP A O 1
ATOM 2106 N N . PRO A 1 288 ? -7.840 8.476 -11.697 1.00 89.44 288 PRO A N 1
ATOM 2107 C CA . PRO A 1 288 ? -8.637 8.404 -10.471 1.00 89.44 288 PRO A CA 1
ATOM 2108 C C . PRO A 1 288 ? -9.771 7.368 -10.495 1.00 89.44 288 PRO A C 1
ATOM 2110 O O . PRO A 1 288 ? -10.185 6.909 -9.430 1.00 89.44 288 PRO A O 1
ATOM 2113 N N . SER A 1 289 ? -10.249 6.954 -11.673 1.00 90.31 289 SER A N 1
ATOM 2114 C CA . SER A 1 289 ? -11.229 5.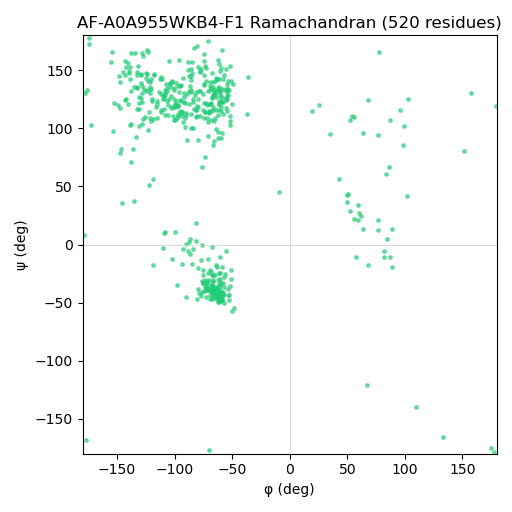869 -11.827 1.00 90.31 289 SER A CA 1
ATOM 2115 C C . SER A 1 289 ? -10.757 4.520 -11.263 1.00 90.31 289 SER A C 1
ATOM 2117 O O . SER A 1 289 ? -11.588 3.673 -10.939 1.00 90.31 289 SER A O 1
ATOM 2119 N N . LEU A 1 290 ? -9.446 4.330 -11.062 1.00 91.94 290 LEU A N 1
ATOM 2120 C CA . LEU A 1 290 ? -8.869 3.144 -10.417 1.00 91.94 290 LEU A CA 1
ATOM 2121 C C . LEU A 1 290 ? -9.015 3.146 -8.887 1.00 91.94 290 LEU A C 1
ATOM 2123 O O . LEU A 1 290 ? -8.813 2.111 -8.243 1.00 91.94 290 LEU A O 1
ATOM 2127 N N . LEU A 1 291 ? -9.368 4.285 -8.282 1.00 93.44 291 LEU A N 1
ATOM 2128 C CA . LEU A 1 291 ? -9.414 4.436 -6.830 1.00 93.44 291 LEU A CA 1
ATOM 2129 C C . LEU A 1 291 ? -10.391 3.465 -6.132 1.00 93.44 291 LEU A C 1
ATOM 2131 O O . LEU A 1 291 ? -10.000 2.881 -5.117 1.00 93.44 291 LEU A O 1
ATOM 2135 N N . PRO A 1 292 ? -11.619 3.220 -6.633 1.00 93.94 292 PRO A N 1
ATOM 2136 C CA . PRO A 1 292 ? -12.522 2.248 -6.020 1.00 93.94 292 PRO A CA 1
ATOM 2137 C C . PRO A 1 292 ? -11.943 0.830 -5.957 1.00 93.94 292 PRO A C 1
ATOM 2139 O O . PRO A 1 292 ? -12.047 0.168 -4.922 1.00 93.94 292 PRO A O 1
ATOM 2142 N N . ALA A 1 293 ? -11.279 0.383 -7.025 1.00 93.38 293 ALA A N 1
ATOM 2143 C CA . ALA A 1 293 ? -10.647 -0.934 -7.080 1.00 93.38 293 ALA A CA 1
ATOM 2144 C C . ALA A 1 293 ? -9.437 -1.021 -6.134 1.00 93.38 293 ALA A C 1
ATOM 2146 O O . ALA A 1 293 ? -9.246 -2.022 -5.431 1.00 93.38 293 ALA A O 1
ATOM 2147 N N . ALA A 1 294 ? -8.649 0.058 -6.045 1.00 93.94 294 ALA A N 1
ATOM 2148 C CA . ALA A 1 294 ? -7.553 0.174 -5.089 1.00 93.94 294 ALA A CA 1
ATOM 2149 C C . ALA A 1 294 ? -8.053 0.125 -3.634 1.00 93.94 294 ALA A C 1
ATOM 2151 O O . ALA A 1 294 ? -7.469 -0.584 -2.818 1.00 93.94 294 ALA A O 1
ATOM 2152 N N . LEU A 1 295 ? -9.160 0.803 -3.306 1.00 95.50 295 LEU A N 1
ATOM 2153 C CA . LEU A 1 295 ? -9.775 0.772 -1.972 1.00 95.50 295 LEU A CA 1
ATOM 2154 C C . LEU A 1 295 ? -10.252 -0.624 -1.579 1.00 95.50 295 LEU A C 1
ATOM 2156 O O . LEU A 1 295 ? -9.937 -1.090 -0.484 1.00 95.50 295 LEU A O 1
ATOM 2160 N N . ARG A 1 296 ? -10.957 -1.319 -2.479 1.00 94.19 296 ARG A N 1
ATOM 2161 C CA . ARG A 1 296 ? -11.399 -2.701 -2.242 1.00 94.19 296 ARG A CA 1
ATOM 2162 C C . ARG A 1 296 ? -10.206 -3.636 -2.053 1.00 94.19 296 ARG A C 1
ATOM 2164 O O . ARG A 1 296 ? -10.198 -4.445 -1.128 1.00 94.19 296 ARG A O 1
ATOM 2171 N N . THR A 1 297 ? -9.159 -3.480 -2.863 1.00 93.00 297 THR A N 1
ATOM 2172 C CA . THR A 1 297 ? -7.914 -4.251 -2.714 1.00 93.00 297 THR A CA 1
ATOM 2173 C C . THR A 1 297 ? -7.236 -3.965 -1.369 1.00 93.00 297 THR A C 1
ATOM 2175 O O . THR A 1 297 ? -6.823 -4.900 -0.684 1.00 93.00 297 THR A O 1
ATOM 2178 N N . ALA A 1 298 ? -7.169 -2.697 -0.951 1.00 94.00 298 ALA A N 1
ATOM 2179 C CA . ALA A 1 298 ? -6.576 -2.301 0.324 1.00 94.00 298 ALA A CA 1
ATOM 2180 C C . ALA A 1 298 ? -7.371 -2.862 1.506 1.00 94.00 298 ALA A C 1
ATOM 2182 O O . ALA A 1 298 ? -6.774 -3.374 2.446 1.00 94.00 298 ALA A O 1
ATOM 2183 N N . ALA A 1 299 ? -8.705 -2.835 1.445 1.00 94.62 299 ALA A N 1
ATOM 2184 C CA . ALA A 1 299 ? -9.563 -3.429 2.465 1.00 94.62 299 ALA A CA 1
ATOM 2185 C C . ALA A 1 299 ? -9.330 -4.944 2.590 1.00 94.62 299 ALA A C 1
ATOM 2187 O O . ALA A 1 299 ? -9.211 -5.454 3.699 1.00 94.62 299 ALA A O 1
ATOM 2188 N N . ARG A 1 300 ? -9.175 -5.669 1.474 1.00 92.19 300 ARG A N 1
ATOM 2189 C CA . ARG A 1 300 ? -8.847 -7.106 1.517 1.00 92.19 300 ARG A CA 1
ATOM 2190 C C . ARG A 1 300 ? -7.485 -7.374 2.151 1.00 92.19 300 ARG A C 1
ATOM 2192 O O . ARG A 1 300 ? -7.379 -8.273 2.979 1.00 92.19 300 ARG A O 1
ATOM 2199 N N . GLN A 1 301 ? -6.470 -6.586 1.794 1.00 91.38 301 GLN A N 1
ATOM 2200 C CA . GLN A 1 301 ? -5.137 -6.683 2.399 1.00 91.38 301 GLN A CA 1
ATOM 2201 C C . GLN A 1 301 ? -5.171 -6.374 3.898 1.00 91.38 301 GLN A C 1
ATOM 2203 O O . GLN A 1 301 ? -4.518 -7.060 4.677 1.00 91.38 301 GLN A O 1
ATOM 2208 N N . LEU A 1 302 ? -5.969 -5.384 4.304 1.00 92.94 302 LEU A N 1
ATOM 2209 C CA . LEU A 1 302 ? -6.089 -4.951 5.693 1.00 92.94 302 LEU A CA 1
ATOM 2210 C C . LEU A 1 302 ? -6.594 -6.062 6.624 1.00 92.94 302 LEU A C 1
ATOM 2212 O O . LEU A 1 302 ? -6.245 -6.081 7.800 1.00 92.94 302 LEU A O 1
ATOM 2216 N N . PHE A 1 303 ? -7.392 -6.991 6.105 1.00 92.06 303 PHE A N 1
ATOM 2217 C CA . PHE A 1 303 ? -7.934 -8.124 6.859 1.00 92.06 303 PHE A CA 1
ATOM 2218 C C . PHE A 1 303 ? -7.307 -9.463 6.467 1.00 92.06 303 PHE A C 1
ATOM 2220 O O . PHE A 1 303 ? -7.819 -10.506 6.861 1.00 92.06 303 PHE A O 1
ATOM 2227 N N . GLU A 1 304 ? -6.227 -9.437 5.677 1.00 90.38 304 GLU A N 1
ATOM 2228 C CA . GLU A 1 304 ? -5.542 -10.635 5.172 1.00 90.38 304 GLU A CA 1
ATOM 2229 C C . GLU A 1 304 ? -6.509 -11.646 4.540 1.00 90.38 304 GLU A C 1
ATOM 2231 O O . GLU A 1 304 ? -6.364 -12.862 4.673 1.00 90.38 304 GLU A O 1
ATOM 2236 N N . LEU A 1 305 ? -7.536 -11.136 3.853 1.00 88.31 305 LEU A N 1
ATOM 2237 C CA . LEU A 1 305 ? -8.538 -11.990 3.236 1.00 88.31 305 LEU A CA 1
ATOM 2238 C C . LEU A 1 305 ? -7.878 -12.824 2.137 1.00 88.31 305 LEU A C 1
ATOM 2240 O O . LEU A 1 305 ? -7.055 -12.286 1.382 1.00 88.31 305 LEU A O 1
ATOM 2244 N N . PRO A 1 306 ? -8.260 -14.106 1.989 1.00 84.31 306 PRO A N 1
ATOM 2245 C CA . PRO A 1 306 ? -7.751 -14.921 0.900 1.00 84.31 306 PRO A CA 1
ATOM 2246 C C . PRO A 1 306 ? -8.021 -14.222 -0.440 1.00 84.31 306 PRO A C 1
ATOM 2248 O O . PRO A 1 306 ? -8.994 -13.459 -0.560 1.00 84.31 306 PRO A O 1
ATOM 2251 N N . PRO A 1 307 ? -7.176 -14.443 -1.462 1.00 83.56 307 PRO A N 1
ATOM 2252 C CA . PRO A 1 307 ? -7.478 -13.962 -2.801 1.00 83.56 307 PRO A CA 1
ATOM 2253 C C . PRO A 1 307 ? -8.860 -14.490 -3.198 1.00 83.56 307 PRO A C 1
ATOM 2255 O O . PRO A 1 307 ? -9.182 -15.652 -2.962 1.00 83.56 307 PRO A O 1
ATOM 2258 N N . GLY A 1 308 ? -9.707 -13.598 -3.703 1.00 86.50 308 GLY A N 1
ATOM 2259 C CA . GLY A 1 308 ? -11.033 -13.971 -4.183 1.00 86.50 308 GLY A CA 1
ATOM 2260 C C . GLY A 1 308 ? -10.941 -14.792 -5.463 1.00 86.50 308 GLY A C 1
ATOM 2261 O O . GLY A 1 308 ? -9.846 -15.080 -5.954 1.00 86.50 308 GLY A O 1
ATOM 2262 N N . GLU A 1 309 ? -12.099 -15.119 -6.021 1.00 92.94 309 GLU A N 1
ATOM 2263 C CA . GLU A 1 309 ? -12.173 -15.750 -7.333 1.00 92.94 309 GLU A CA 1
ATOM 2264 C C . GLU A 1 309 ? -11.416 -14.912 -8.379 1.00 92.94 309 GLU A C 1
ATOM 2266 O O . GLU A 1 309 ? -11.505 -13.675 -8.359 1.00 92.94 309 GLU A O 1
ATOM 2271 N N . PRO A 1 310 ? -10.651 -15.547 -9.285 1.00 95.25 310 PRO A N 1
ATOM 2272 C CA . PRO A 1 310 ? -9.942 -14.840 -10.339 1.00 95.25 310 PRO A CA 1
ATOM 2273 C C . PRO A 1 310 ? -10.872 -13.921 -11.138 1.00 95.25 310 PRO A C 1
ATOM 2275 O O . PRO A 1 310 ? -11.952 -14.322 -11.570 1.00 95.25 310 PRO A O 1
ATOM 2278 N N . GLY A 1 311 ? -10.436 -12.684 -11.353 1.00 94.94 311 GLY A N 1
ATOM 2279 C CA . GLY A 1 311 ? -11.120 -11.750 -12.236 1.00 94.94 311 GLY A CA 1
ATOM 2280 C C . GLY A 1 311 ? -10.726 -11.957 -13.692 1.00 94.94 311 GLY A C 1
ATOM 2281 O O . GLY A 1 311 ? -9.765 -12.664 -14.020 1.00 94.94 311 GLY A O 1
ATOM 2282 N N . ARG A 1 312 ? -11.464 -11.296 -14.582 1.00 95.44 312 ARG A N 1
ATOM 2283 C CA . ARG A 1 312 ? -11.176 -11.272 -16.016 1.00 95.44 312 ARG A CA 1
ATOM 2284 C C . ARG A 1 312 ? -10.618 -9.907 -16.390 1.00 95.44 312 ARG A C 1
ATOM 2286 O O . ARG A 1 312 ? -11.133 -8.877 -15.970 1.00 95.44 312 ARG A O 1
ATOM 2293 N N . LEU A 1 313 ? -9.553 -9.890 -17.174 1.00 94.88 313 LEU A N 1
ATOM 2294 C CA . LEU A 1 313 ? -8.931 -8.674 -17.672 1.00 94.88 313 LEU A CA 1
ATOM 2295 C C . LEU A 1 313 ? -8.930 -8.697 -19.195 1.00 94.88 313 LEU A C 1
ATOM 2297 O O . LEU A 1 313 ? -8.173 -9.444 -19.814 1.00 94.88 313 LEU A O 1
ATOM 2301 N N . ARG A 1 314 ? -9.767 -7.845 -19.777 1.00 93.56 314 ARG A N 1
ATOM 2302 C CA . ARG A 1 314 ? -9.832 -7.561 -21.201 1.00 93.56 314 ARG A CA 1
ATOM 2303 C C . ARG A 1 314 ? -8.747 -6.550 -21.576 1.00 93.56 314 ARG A C 1
ATOM 2305 O O . ARG A 1 314 ? -8.834 -5.382 -21.204 1.00 93.56 314 ARG A O 1
ATOM 2312 N N . VAL A 1 315 ? -7.725 -6.979 -22.310 1.00 92.88 315 VAL A N 1
ATOM 2313 C CA . VAL A 1 315 ? -6.655 -6.097 -22.805 1.00 92.88 315 VAL A CA 1
ATOM 2314 C C . VAL A 1 315 ? -6.927 -5.742 -24.264 1.00 92.88 315 VAL A C 1
ATOM 2316 O O . VAL A 1 315 ? -6.985 -6.619 -25.125 1.00 92.88 315 VAL A O 1
ATOM 2319 N N . LEU A 1 316 ? -7.087 -4.445 -24.526 1.00 91.94 316 LEU A N 1
ATOM 2320 C CA . LEU A 1 316 ? -7.277 -3.855 -25.849 1.00 91.94 316 LEU A CA 1
ATOM 2321 C C . LEU A 1 316 ? -5.988 -3.141 -26.259 1.00 91.94 316 LEU A C 1
ATOM 2323 O O . LEU A 1 316 ? -5.459 -2.354 -25.477 1.00 91.94 316 LEU A O 1
ATOM 2327 N N . ALA A 1 317 ? -5.492 -3.364 -27.474 1.00 91.94 317 ALA A N 1
ATOM 2328 C CA . ALA A 1 317 ? -4.285 -2.708 -27.976 1.00 91.94 317 ALA A CA 1
ATOM 2329 C C . ALA A 1 317 ? -4.493 -2.137 -29.383 1.00 91.94 317 ALA A C 1
ATOM 2331 O O . ALA A 1 317 ? -5.321 -2.624 -30.146 1.00 91.94 317 ALA A O 1
ATOM 2332 N N . ASN A 1 318 ? -3.734 -1.100 -29.739 1.00 92.44 318 ASN A N 1
ATOM 2333 C CA . ASN A 1 318 ? -3.757 -0.497 -31.079 1.00 92.44 318 ASN A CA 1
ATOM 2334 C C . ASN A 1 318 ? -2.803 -1.178 -32.086 1.00 92.44 318 ASN A C 1
ATOM 2336 O O . ASN A 1 318 ? -2.661 -0.693 -33.208 1.00 92.44 318 ASN A O 1
ATOM 2340 N N . VAL A 1 319 ? -2.140 -2.271 -31.696 1.00 90.38 319 VAL A N 1
ATOM 2341 C CA . VAL A 1 319 ? -1.178 -3.021 -32.519 1.00 90.38 319 VAL A CA 1
ATOM 2342 C C . VAL A 1 319 ? -1.621 -4.474 -32.672 1.00 90.38 319 VAL A C 1
ATOM 2344 O O . VAL A 1 319 ? -2.097 -5.087 -31.720 1.00 90.38 319 VAL A O 1
ATOM 2347 N N . LYS A 1 320 ? -1.464 -5.033 -33.879 1.00 85.75 320 LYS A N 1
ATOM 2348 C CA . LYS A 1 320 ? -1.854 -6.423 -34.179 1.00 85.75 320 LYS A CA 1
ATOM 2349 C C . LYS A 1 320 ? -0.880 -7.455 -33.626 1.00 85.75 320 LYS A C 1
ATOM 2351 O O . LYS A 1 320 ? -1.322 -8.527 -33.241 1.00 85.75 320 LYS A O 1
ATOM 2356 N N . ASP A 1 321 ? 0.403 -7.099 -33.549 1.00 87.75 321 ASP A N 1
ATOM 2357 C CA . ASP A 1 321 ? 1.507 -7.958 -33.121 1.00 87.75 321 ASP A CA 1
ATOM 2358 C C . ASP A 1 321 ? 2.293 -7.266 -31.998 1.00 87.75 321 ASP A C 1
ATOM 2360 O O . ASP A 1 321 ? 2.594 -6.075 -32.082 1.00 87.75 321 ASP A O 1
ATOM 2364 N N . GLY A 1 322 ? 2.613 -7.996 -30.930 1.00 89.56 322 GLY A N 1
ATOM 2365 C CA . GLY A 1 322 ? 3.298 -7.472 -29.751 1.00 89.56 322 GLY A CA 1
ATOM 2366 C C . GLY A 1 322 ? 3.647 -8.567 -28.744 1.00 89.56 322 GLY A C 1
ATOM 2367 O O . GLY A 1 322 ? 3.346 -9.737 -28.945 1.00 89.56 322 GLY A O 1
ATOM 2368 N N . ARG A 1 323 ? 4.315 -8.204 -27.651 1.00 92.38 323 ARG A N 1
ATOM 2369 C CA . ARG A 1 323 ? 4.642 -9.081 -26.522 1.00 92.38 323 ARG A CA 1
ATOM 2370 C C . ARG A 1 323 ? 4.014 -8.499 -25.266 1.00 92.38 323 ARG A C 1
ATOM 2372 O O . ARG A 1 323 ? 4.494 -7.493 -24.746 1.00 92.38 323 ARG A O 1
ATOM 2379 N N . LEU A 1 324 ? 2.941 -9.133 -24.795 1.00 94.06 324 LEU A N 1
ATOM 2380 C CA . LEU A 1 324 ? 2.284 -8.786 -23.538 1.00 94.06 324 LEU A CA 1
ATOM 2381 C C . LEU A 1 324 ? 2.976 -9.510 -22.379 1.00 94.06 324 LEU A C 1
ATOM 2383 O O . LEU A 1 324 ? 3.187 -10.722 -22.429 1.00 94.06 324 LEU A O 1
ATOM 2387 N N . ARG A 1 325 ? 3.307 -8.785 -21.313 1.00 93.75 325 ARG A N 1
ATOM 2388 C CA . ARG A 1 325 ? 3.791 -9.356 -20.053 1.00 93.75 325 ARG A CA 1
ATOM 2389 C C . ARG A 1 325 ? 2.891 -8.901 -18.915 1.00 93.75 325 ARG A C 1
ATOM 2391 O O . ARG A 1 325 ? 2.472 -7.745 -18.879 1.00 93.75 325 ARG A O 1
ATOM 2398 N N . VAL A 1 326 ? 2.619 -9.806 -17.981 1.00 93.88 326 VAL A N 1
ATOM 2399 C CA . VAL A 1 326 ? 1.821 -9.536 -16.776 1.00 93.88 326 VAL A CA 1
ATOM 2400 C C . VAL A 1 326 ? 2.673 -9.866 -15.568 1.00 93.88 326 VAL A C 1
ATOM 2402 O O . VAL A 1 326 ? 3.060 -11.015 -15.397 1.00 93.88 326 VAL A O 1
ATOM 2405 N N . GLY A 1 327 ? 3.022 -8.861 -14.767 1.00 89.50 327 GLY A N 1
ATOM 2406 C CA . GLY A 1 327 ? 3.936 -9.050 -13.635 1.00 89.50 327 GLY A CA 1
ATOM 2407 C C . GLY A 1 327 ? 5.325 -9.553 -14.052 1.00 89.50 327 GLY A C 1
ATOM 2408 O O . GLY A 1 327 ? 5.983 -10.241 -13.287 1.00 89.50 327 GLY A O 1
ATOM 2409 N N . GLY A 1 328 ? 5.757 -9.253 -15.283 1.00 87.38 328 GLY A N 1
ATOM 2410 C CA . GLY A 1 328 ? 7.016 -9.746 -15.856 1.00 87.38 328 GLY A CA 1
ATOM 2411 C C . GLY A 1 328 ? 6.900 -11.088 -16.588 1.00 87.38 328 GLY A C 1
ATOM 2412 O O . GLY A 1 328 ? 7.727 -11.360 -17.469 1.00 87.38 328 GLY A O 1
ATOM 2413 N N . ASP A 1 329 ? 5.848 -11.865 -16.332 1.00 89.50 329 ASP A N 1
ATOM 2414 C CA . ASP A 1 329 ? 5.621 -13.143 -17.004 1.00 89.50 329 ASP A CA 1
ATOM 2415 C C . ASP A 1 329 ? 5.144 -12.914 -18.444 1.00 89.50 329 ASP A C 1
ATOM 2417 O O . ASP A 1 329 ? 4.116 -12.255 -18.653 1.00 89.50 329 ASP A O 1
ATOM 2421 N N . PRO A 1 330 ? 5.864 -13.426 -19.460 1.00 90.81 330 PRO A N 1
ATOM 2422 C CA . PRO A 1 330 ? 5.431 -13.316 -20.842 1.00 90.81 330 PRO A CA 1
ATOM 2423 C C . PRO A 1 330 ? 4.143 -14.113 -21.043 1.00 90.81 330 PRO A C 1
ATOM 2425 O O . PRO A 1 330 ? 4.047 -15.285 -20.676 1.00 90.81 330 PRO A O 1
ATOM 2428 N N . ARG A 1 331 ? 3.145 -13.476 -21.652 1.00 89.62 331 ARG A N 1
ATOM 2429 C CA . ARG A 1 331 ? 1.918 -14.135 -22.093 1.00 89.62 331 ARG A CA 1
ATOM 2430 C C . ARG A 1 331 ? 1.977 -14.312 -23.612 1.00 89.62 331 ARG A C 1
ATOM 2432 O O . ARG A 1 331 ? 2.449 -13.408 -24.305 1.00 89.62 331 ARG A O 1
ATOM 2439 N N . PRO A 1 332 ? 1.553 -15.472 -24.140 1.00 72.44 332 PRO A N 1
ATOM 2440 C CA . PRO A 1 332 ? 1.546 -15.703 -25.576 1.00 72.44 332 PRO A CA 1
ATOM 2441 C C . PRO A 1 332 ? 0.638 -14.679 -26.274 1.00 72.44 332 PRO A C 1
ATOM 2443 O O . PRO A 1 332 ? -0.488 -14.434 -25.849 1.00 72.44 332 PRO A O 1
ATOM 2446 N N . TYR A 1 333 ? 1.171 -14.086 -27.336 1.00 63.44 333 TYR A N 1
ATOM 2447 C CA . TYR A 1 333 ? 0.541 -13.149 -28.269 1.00 63.44 333 TYR A CA 1
ATOM 2448 C C . TYR A 1 333 ? 0.932 -13.680 -29.671 1.00 63.44 333 TYR A C 1
ATOM 2450 O O . TYR A 1 333 ? 2.077 -14.125 -29.805 1.00 63.44 333 TYR A O 1
ATOM 2458 N N . PRO A 1 334 ? 0.048 -13.769 -30.686 1.00 59.97 334 PRO A N 1
ATOM 2459 C CA . PRO A 1 334 ? -1.041 -12.859 -31.009 1.00 59.97 334 PRO A CA 1
ATOM 2460 C C . PRO A 1 334 ? -2.347 -13.258 -30.355 1.00 59.97 334 PRO A C 1
ATOM 2462 O O . PRO A 1 334 ? -2.840 -14.376 -30.496 1.00 59.97 334 PRO A O 1
ATOM 2465 N N . LEU A 1 335 ? -2.928 -12.308 -29.647 1.00 54.12 335 LEU A N 1
ATOM 2466 C CA . LEU A 1 335 ? -4.322 -12.424 -29.289 1.00 54.12 335 LEU A CA 1
ATOM 2467 C C . LEU A 1 335 ? -5.082 -12.007 -30.538 1.00 54.12 335 LEU A C 1
ATOM 2469 O O . LEU A 1 335 ? -4.753 -10.991 -31.147 1.00 54.12 335 LEU A O 1
ATOM 2473 N N . LEU A 1 336 ? -5.979 -12.883 -30.989 1.00 53.59 336 LEU A N 1
ATOM 2474 C CA . LEU A 1 336 ? -6.866 -12.662 -32.131 1.00 53.59 336 LEU A CA 1
ATOM 2475 C C . LEU A 1 336 ? -7.305 -11.190 -32.181 1.00 53.59 336 LEU A C 1
ATOM 2477 O O . LEU A 1 336 ? -7.510 -10.616 -31.111 1.00 53.59 336 LEU A O 1
ATOM 2481 N N . PRO A 1 337 ? -7.459 -10.592 -33.377 1.00 53.59 337 PRO A N 1
ATOM 2482 C CA . PRO A 1 337 ? -7.463 -9.140 -33.586 1.00 53.59 337 PRO A CA 1
ATOM 2483 C C . PRO A 1 337 ? -8.467 -8.317 -32.766 1.00 53.59 337 PRO A C 1
ATOM 2485 O O . PRO A 1 337 ? -8.370 -7.095 -32.804 1.00 53.59 337 PRO A O 1
ATOM 2488 N N . ASP A 1 338 ? -9.362 -8.942 -31.999 1.00 60.75 338 ASP A N 1
ATOM 2489 C CA . ASP A 1 338 ? -10.451 -8.252 -31.333 1.00 60.75 338 ASP A CA 1
ATOM 2490 C C . ASP A 1 338 ? -10.479 -8.328 -29.802 1.00 60.75 338 ASP A C 1
ATOM 2492 O O . ASP A 1 338 ? -11.111 -7.448 -29.244 1.00 60.75 338 ASP A O 1
ATOM 2496 N N . GLU A 1 339 ? -9.797 -9.239 -29.083 1.00 70.56 339 GLU A N 1
ATOM 2497 C CA . GLU A 1 339 ? -9.790 -9.192 -27.602 1.00 70.56 339 GLU A CA 1
ATOM 2498 C C . GLU A 1 339 ? -8.893 -10.232 -26.916 1.00 70.56 339 GLU A C 1
ATOM 2500 O O . GLU A 1 339 ? -8.980 -11.434 -27.163 1.00 70.56 339 GLU A O 1
ATOM 2505 N N . THR A 1 340 ? -8.094 -9.782 -25.947 1.00 81.12 340 THR A N 1
ATOM 2506 C CA . THR A 1 340 ? -7.428 -10.672 -24.987 1.00 81.12 340 THR A CA 1
ATOM 2507 C C . THR A 1 340 ? -8.195 -10.703 -23.688 1.00 81.12 340 THR A C 1
ATOM 2509 O O . THR A 1 340 ? -8.223 -9.683 -23.007 1.00 81.12 340 THR A O 1
ATOM 2512 N N . VAL A 1 341 ? -8.713 -11.856 -23.272 1.00 91.88 341 VAL A N 1
ATOM 2513 C CA . VAL A 1 341 ? -9.245 -12.018 -21.913 1.00 91.88 341 VAL A CA 1
ATOM 2514 C C . VAL A 1 341 ? -8.267 -12.847 -21.090 1.00 91.88 341 VAL A C 1
ATOM 2516 O O . VAL A 1 341 ? -8.072 -14.035 -21.338 1.00 91.88 341 VAL A O 1
ATOM 2519 N N . LEU A 1 342 ? -7.631 -12.211 -20.110 1.00 93.00 342 LEU A N 1
ATOM 2520 C CA . LEU A 1 342 ? -6.763 -12.868 -19.139 1.00 93.00 342 LEU A CA 1
ATOM 2521 C C . LEU A 1 342 ? -7.557 -13.198 -17.880 1.00 93.00 342 LEU A C 1
ATOM 2523 O O . LEU A 1 342 ? -8.287 -12.353 -17.374 1.00 93.00 342 LEU A O 1
ATOM 2527 N N . VAL A 1 343 ? -7.368 -14.397 -17.339 1.00 95.06 343 VAL A N 1
ATOM 2528 C CA . VAL A 1 343 ? -7.871 -14.756 -16.009 1.00 95.06 343 VAL A CA 1
ATOM 2529 C C . VAL A 1 343 ? -6.735 -14.539 -15.017 1.00 95.06 343 VAL A C 1
ATOM 2531 O O . VAL A 1 343 ? -5.693 -15.188 -15.120 1.00 95.06 343 VAL A O 1
ATOM 2534 N N . LEU A 1 344 ? -6.906 -13.589 -14.100 1.00 95.25 344 LEU A N 1
ATOM 2535 C CA . LEU A 1 344 ? -5.871 -13.170 -13.156 1.00 95.25 344 LEU A CA 1
ATOM 2536 C C . LEU A 1 344 ? -6.424 -13.174 -11.726 1.00 95.25 344 LEU A C 1
ATOM 2538 O O . LEU A 1 344 ? -7.595 -12.849 -11.527 1.00 95.25 344 LEU A O 1
ATOM 2542 N N . PRO A 1 345 ? -5.608 -13.513 -10.712 1.00 94.38 345 PRO A N 1
ATOM 2543 C CA . PRO A 1 345 ? -6.035 -13.387 -9.323 1.00 94.38 345 PRO A CA 1
ATOM 2544 C C . PRO A 1 345 ? -6.372 -11.921 -9.004 1.00 94.38 345 PRO A C 1
ATOM 2546 O O . PRO A 1 345 ? -5.762 -11.021 -9.589 1.00 94.38 345 PRO A O 1
ATOM 2549 N N . PRO A 1 346 ? -7.311 -11.647 -8.085 1.00 92.75 346 PRO A N 1
ATOM 2550 C CA . PRO A 1 346 ? -7.668 -10.278 -7.760 1.00 92.75 346 PRO A CA 1
ATOM 2551 C C . PRO A 1 346 ? -6.492 -9.524 -7.130 1.00 92.75 346 PRO A C 1
ATOM 2553 O O . PRO A 1 346 ? -5.720 -10.081 -6.348 1.00 92.75 346 PRO A O 1
ATOM 2556 N N . GLY A 1 347 ? -6.371 -8.241 -7.458 1.00 91.62 347 GLY A N 1
ATOM 2557 C CA . GLY A 1 347 ? -5.324 -7.359 -6.957 1.00 91.62 347 GLY A CA 1
ATOM 2558 C C . GLY A 1 347 ? -4.658 -6.530 -8.048 1.00 91.62 347 GLY A C 1
ATOM 2559 O O . GLY A 1 347 ? -5.164 -6.390 -9.160 1.00 91.62 347 GLY A O 1
ATOM 2560 N N . LYS A 1 348 ? -3.514 -5.944 -7.696 1.00 92.25 348 LYS A N 1
ATOM 2561 C CA . LYS A 1 348 ? -2.733 -5.076 -8.576 1.00 92.25 348 LYS A CA 1
ATOM 2562 C C . LYS A 1 348 ? -1.849 -5.905 -9.508 1.00 92.25 348 LYS A C 1
ATOM 2564 O O . LYS A 1 348 ? -1.047 -6.708 -9.039 1.00 92.25 348 LYS A O 1
ATOM 2569 N N . HIS A 1 349 ? -1.929 -5.634 -10.806 1.00 93.56 349 HIS A N 1
ATOM 2570 C CA . HIS A 1 349 ? -1.088 -6.236 -11.839 1.00 93.56 349 HIS A CA 1
ATOM 2571 C C . HIS A 1 349 ? -0.395 -5.155 -12.656 1.00 93.56 349 HIS A C 1
ATOM 2573 O O . HIS A 1 349 ? -0.975 -4.114 -12.956 1.00 93.56 349 HIS A O 1
ATOM 2579 N N . GLN A 1 350 ? 0.850 -5.415 -13.042 1.00 93.06 350 GLN A N 1
ATOM 2580 C CA . GLN A 1 350 ? 1.577 -4.565 -13.976 1.00 93.06 350 GLN A CA 1
ATOM 2581 C C . GLN A 1 350 ? 1.511 -5.193 -15.365 1.00 93.06 350 GLN A C 1
ATOM 2583 O O . GLN A 1 350 ? 1.956 -6.326 -15.552 1.00 93.06 350 GLN A O 1
ATOM 2588 N N . LEU A 1 351 ? 0.961 -4.462 -16.328 1.00 94.19 351 LEU A N 1
ATOM 2589 C CA . LEU A 1 351 ? 0.932 -4.863 -17.728 1.00 94.19 351 LEU A CA 1
ATOM 2590 C C . LEU A 1 351 ? 2.037 -4.123 -18.468 1.00 94.19 351 LEU A C 1
ATOM 2592 O O . LEU A 1 351 ? 2.168 -2.906 -18.331 1.00 94.19 351 LEU A O 1
ATOM 2596 N N . SER A 1 352 ? 2.807 -4.837 -19.281 1.00 93.88 352 SER A N 1
ATOM 2597 C CA . SER A 1 352 ? 3.687 -4.216 -20.267 1.00 93.88 352 SER A CA 1
ATOM 2598 C C . SER A 1 352 ? 3.458 -4.815 -21.641 1.00 93.88 352 SER A C 1
ATOM 2600 O O . SER A 1 352 ? 3.310 -6.027 -21.790 1.00 93.88 352 SER A O 1
ATOM 2602 N N . LEU A 1 353 ? 3.397 -3.951 -22.646 1.00 94.00 353 LEU A N 1
ATOM 2603 C CA . LEU A 1 353 ? 3.197 -4.327 -24.035 1.00 94.00 353 LEU A CA 1
ATOM 2604 C C . LEU A 1 353 ? 4.280 -3.668 -24.882 1.00 94.00 353 LEU A C 1
ATOM 2606 O O . LEU A 1 353 ? 4.427 -2.446 -24.880 1.00 94.00 353 LEU A O 1
ATOM 2610 N N . SER A 1 354 ? 5.043 -4.487 -25.599 1.00 93.12 354 SER A N 1
ATOM 2611 C CA . SER A 1 354 ? 6.046 -4.028 -26.560 1.00 93.12 354 SER A CA 1
ATOM 2612 C C . SER A 1 354 ? 5.740 -4.562 -27.953 1.00 93.12 354 SER A C 1
ATOM 2614 O O . SER A 1 354 ? 5.295 -5.697 -28.099 1.00 93.12 354 SER A O 1
ATOM 2616 N N . ALA A 1 355 ? 5.972 -3.755 -28.982 1.00 93.06 355 ALA A N 1
ATOM 2617 C CA . ALA A 1 355 ? 5.789 -4.143 -30.377 1.00 93.06 355 ALA A CA 1
ATOM 2618 C C . ALA A 1 355 ? 6.890 -3.524 -31.242 1.00 93.06 355 ALA A C 1
ATOM 2620 O O . ALA A 1 355 ? 7.438 -2.474 -30.904 1.00 93.06 355 ALA A O 1
ATOM 2621 N N . ASP A 1 356 ? 7.221 -4.169 -32.359 1.00 91.12 356 ASP A N 1
ATOM 2622 C CA . ASP A 1 356 ? 8.288 -3.696 -33.240 1.00 91.12 356 ASP A CA 1
ATOM 2623 C C . ASP A 1 356 ? 7.892 -2.369 -33.909 1.00 91.12 356 ASP A C 1
ATOM 2625 O O . ASP A 1 356 ? 6.844 -2.261 -34.542 1.00 91.12 356 ASP A O 1
ATOM 2629 N N . GLY A 1 357 ? 8.742 -1.345 -33.774 1.00 91.44 357 GLY A N 1
ATOM 2630 C CA . GLY A 1 357 ? 8.471 0.007 -34.291 1.00 91.44 357 GLY A CA 1
ATOM 2631 C C . GLY A 1 357 ? 7.639 0.900 -33.362 1.00 91.44 357 GLY A C 1
ATOM 2632 O O . GLY A 1 357 ? 7.308 2.026 -33.737 1.00 91.44 357 GLY A O 1
ATOM 2633 N N . TYR A 1 358 ? 7.331 0.430 -32.153 1.00 94.06 358 TYR A N 1
ATOM 2634 C CA . TYR A 1 358 ? 6.568 1.167 -31.153 1.00 94.06 358 TYR A CA 1
ATOM 2635 C C . TYR A 1 358 ? 7.339 1.280 -29.838 1.00 94.06 358 TYR A C 1
ATOM 2637 O O . TYR A 1 358 ? 8.041 0.353 -29.434 1.00 94.06 358 TYR A O 1
ATOM 2645 N N . ALA A 1 359 ? 7.145 2.393 -29.134 1.00 93.19 359 ALA A N 1
ATOM 2646 C CA . ALA A 1 359 ? 7.637 2.542 -27.773 1.00 93.19 359 ALA A CA 1
ATOM 2647 C C . ALA A 1 359 ? 6.857 1.593 -26.851 1.00 93.19 359 ALA A C 1
ATOM 2649 O O . ALA A 1 359 ? 5.627 1.502 -26.936 1.00 93.19 359 ALA A O 1
ATOM 2650 N N . ALA A 1 360 ? 7.564 0.885 -25.967 1.00 92.69 360 ALA A N 1
ATOM 2651 C CA . ALA A 1 360 ? 6.925 -0.008 -25.008 1.00 92.69 360 ALA A CA 1
ATOM 2652 C C . ALA A 1 360 ? 5.983 0.781 -24.086 1.00 92.69 360 ALA A C 1
ATOM 2654 O O . ALA A 1 360 ? 6.358 1.816 -23.535 1.00 92.69 360 ALA A O 1
ATOM 2655 N N . ALA A 1 361 ? 4.768 0.272 -23.903 1.00 93.75 361 ALA A N 1
ATOM 2656 C CA . ALA A 1 361 ? 3.794 0.828 -22.978 1.00 93.75 361 ALA A CA 1
ATOM 2657 C C . ALA A 1 361 ? 3.755 -0.016 -21.702 1.00 93.75 361 ALA A C 1
ATOM 2659 O O . ALA A 1 361 ? 3.802 -1.248 -21.755 1.00 93.75 361 ALA A O 1
ATOM 2660 N N . GLN A 1 362 ? 3.637 0.644 -20.554 1.00 93.62 362 GLN A N 1
ATOM 2661 C CA . GLN A 1 362 ? 3.472 -0.004 -19.259 1.00 93.62 362 GLN A CA 1
ATOM 2662 C C . GLN A 1 362 ? 2.334 0.675 -18.503 1.00 93.62 362 GLN A C 1
ATOM 2664 O O . GLN A 1 362 ? 2.251 1.900 -18.475 1.00 93.62 362 GLN A O 1
ATOM 2669 N N . THR A 1 363 ? 1.445 -0.115 -17.909 1.00 92.88 363 THR A N 1
ATOM 2670 C CA . THR A 1 363 ? 0.348 0.399 -17.087 1.00 92.88 363 THR A CA 1
ATOM 2671 C C . THR A 1 363 ? 0.083 -0.520 -15.904 1.00 92.88 363 THR A C 1
ATOM 2673 O O . THR A 1 363 ? 0.438 -1.702 -15.917 1.00 92.88 363 THR A O 1
ATOM 2676 N N . GLU A 1 364 ? -0.532 0.029 -14.869 1.00 91.81 364 GLU A N 1
ATOM 2677 C CA . GLU A 1 364 ? -0.982 -0.723 -13.706 1.00 91.81 364 GLU A CA 1
ATOM 2678 C C . GLU A 1 364 ? -2.495 -0.904 -13.796 1.00 91.81 364 GLU A C 1
ATOM 2680 O O . GLU A 1 364 ? -3.224 0.031 -14.114 1.00 91.81 364 GLU A O 1
ATOM 2685 N N . VAL A 1 365 ? -2.971 -2.112 -13.512 1.00 94.56 365 VAL A N 1
ATOM 2686 C CA . VAL A 1 365 ? -4.398 -2.434 -13.494 1.00 94.56 365 VAL A CA 1
ATOM 2687 C C . VAL A 1 365 ? -4.763 -3.122 -12.192 1.00 94.56 365 VAL A C 1
ATOM 2689 O O . VAL A 1 365 ? -3.977 -3.894 -11.640 1.00 94.56 365 VAL A O 1
ATOM 2692 N N . PHE A 1 366 ? -5.976 -2.868 -11.715 1.00 94.44 366 PHE A N 1
ATOM 2693 C CA . PHE A 1 366 ? -6.582 -3.642 -10.644 1.00 94.44 366 PHE A CA 1
ATOM 2694 C C . PHE A 1 366 ? -7.563 -4.642 -11.237 1.00 94.44 366 PHE A C 1
ATOM 2696 O O . PHE A 1 366 ? -8.461 -4.275 -11.990 1.00 94.44 366 PHE A O 1
ATOM 2703 N N . VAL A 1 367 ? -7.369 -5.912 -10.904 1.00 94.94 367 VAL A N 1
ATOM 2704 C CA . VAL A 1 367 ? -8.299 -6.983 -11.244 1.00 94.94 367 VAL A CA 1
ATOM 2705 C C . VAL A 1 367 ? -9.176 -7.222 -10.027 1.00 94.94 367 VAL A C 1
ATOM 2707 O O . VAL A 1 367 ? -8.687 -7.545 -8.946 1.00 94.94 367 VAL A O 1
ATOM 2710 N N . GLU A 1 368 ? -10.473 -7.027 -10.195 1.00 91.75 368 GLU A N 1
ATOM 2711 C CA . GLU A 1 368 ? -11.467 -7.282 -9.156 1.00 91.75 368 GLU A CA 1
ATOM 2712 C C . GLU A 1 368 ? -11.949 -8.736 -9.208 1.00 91.75 368 GLU A C 1
ATOM 2714 O O . GLU A 1 368 ? -11.948 -9.370 -10.262 1.00 91.75 368 GLU A O 1
ATOM 2719 N N . SER A 1 369 ? -12.341 -9.277 -8.054 1.00 91.31 369 SER A N 1
ATOM 2720 C CA . SER A 1 369 ? -12.827 -10.657 -7.945 1.00 91.31 369 SER A CA 1
ATOM 2721 C C . SER A 1 369 ? -14.126 -10.816 -8.731 1.00 91.31 369 SER A C 1
ATOM 2723 O O . SER A 1 369 ? -15.042 -10.025 -8.522 1.00 91.31 369 SER A O 1
ATOM 2725 N N . ASP A 1 370 ? -14.211 -11.831 -9.594 1.00 92.00 370 ASP A N 1
ATOM 2726 C CA . ASP A 1 370 ? -15.408 -12.142 -10.403 1.00 92.00 370 ASP A CA 1
ATOM 2727 C C . ASP A 1 370 ? -15.926 -10.979 -11.283 1.00 92.00 370 ASP A C 1
ATOM 2729 O O . ASP A 1 370 ? -17.084 -10.932 -11.682 1.00 92.00 370 ASP A O 1
ATOM 2733 N N . HIS A 1 371 ? -15.065 -10.004 -11.590 1.00 92.94 371 HIS A N 1
ATOM 2734 C CA . HIS A 1 371 ? -15.398 -8.872 -12.455 1.00 92.94 371 HIS A CA 1
ATOM 2735 C C . HIS A 1 371 ? -14.520 -8.876 -13.704 1.00 92.94 371 HIS A C 1
ATOM 2737 O O . HIS A 1 371 ? -13.339 -9.240 -13.661 1.00 92.94 371 HIS A O 1
ATOM 2743 N N . GLU A 1 372 ? -15.097 -8.438 -14.823 1.00 94.56 372 GLU A N 1
ATOM 2744 C CA . GLU A 1 372 ? -14.364 -8.196 -16.060 1.00 94.56 372 GLU A CA 1
ATOM 2745 C C . GLU A 1 372 ? -13.944 -6.727 -16.146 1.00 94.56 372 GLU A C 1
ATOM 2747 O O . GLU A 1 372 ? -14.776 -5.831 -16.245 1.00 94.56 372 GLU A O 1
ATOM 2752 N N . ASN A 1 373 ? -12.636 -6.487 -16.109 1.00 92.88 373 ASN A N 1
ATOM 2753 C CA . ASN A 1 373 ? -12.038 -5.165 -16.247 1.00 92.88 373 ASN A CA 1
ATOM 2754 C C . ASN A 1 373 ? -11.482 -5.006 -17.659 1.00 92.88 373 ASN A C 1
ATOM 2756 O O . ASN A 1 373 ? -10.864 -5.934 -18.172 1.00 92.88 373 ASN A O 1
ATOM 2760 N N . SER A 1 374 ? -11.644 -3.839 -18.280 1.00 92.94 374 SER A N 1
ATOM 2761 C CA . SER A 1 374 ? -11.064 -3.553 -19.596 1.00 92.94 374 SER A CA 1
ATOM 2762 C C . SER A 1 374 ? -9.968 -2.500 -19.508 1.00 92.94 374 SER A C 1
ATOM 2764 O O . SER A 1 374 ? -10.197 -1.421 -18.967 1.00 92.94 374 SER A O 1
ATOM 2766 N N . VAL A 1 375 ? -8.804 -2.777 -20.092 1.00 93.25 375 VAL A N 1
ATOM 2767 C CA . VAL A 1 375 ? -7.683 -1.834 -20.182 1.00 93.25 375 VAL A CA 1
ATOM 2768 C C . VAL A 1 375 ? -7.262 -1.664 -21.626 1.00 93.25 375 VAL A C 1
ATOM 2770 O O . VAL A 1 375 ? -7.047 -2.641 -22.341 1.00 93.25 375 VAL A O 1
ATOM 2773 N N . ARG A 1 376 ? -7.098 -0.406 -22.040 1.00 92.81 376 ARG A N 1
ATOM 2774 C CA . ARG A 1 376 ? -6.601 -0.050 -23.366 1.00 92.81 376 ARG A CA 1
ATOM 2775 C C . ARG A 1 376 ? -5.140 0.381 -23.298 1.00 92.81 376 ARG A C 1
ATOM 2777 O O . ARG A 1 376 ? -4.813 1.376 -22.661 1.00 92.81 376 ARG A O 1
ATOM 2784 N N . LEU A 1 377 ? -4.275 -0.351 -23.989 1.00 93.00 377 LEU A N 1
ATOM 2785 C CA . LEU A 1 377 ? -2.860 -0.053 -24.165 1.00 93.00 377 LEU A CA 1
ATOM 2786 C C . LEU A 1 377 ? -2.649 0.584 -25.539 1.00 93.00 377 LEU A C 1
ATOM 2788 O O . LEU A 1 377 ? -2.719 -0.084 -26.568 1.00 93.00 377 LEU A O 1
ATOM 2792 N N . ASN A 1 378 ? -2.384 1.887 -25.553 1.00 92.50 378 ASN A N 1
ATOM 2793 C CA . ASN A 1 378 ? -2.017 2.599 -26.772 1.00 92.50 378 ASN A CA 1
ATOM 2794 C C . ASN A 1 378 ? -0.493 2.712 -26.830 1.00 92.50 378 ASN A C 1
ATOM 2796 O O . ASN A 1 378 ? 0.100 3.410 -26.009 1.00 92.50 378 ASN A O 1
ATOM 2800 N N . LEU A 1 379 ? 0.140 2.034 -27.786 1.00 93.44 379 LEU A N 1
ATOM 2801 C CA . LEU A 1 379 ? 1.555 2.243 -28.060 1.00 93.44 379 LEU A CA 1
ATOM 2802 C C . LEU A 1 379 ? 1.729 3.405 -29.037 1.00 93.44 379 LEU A C 1
ATOM 2804 O O . LEU A 1 379 ? 1.040 3.484 -30.060 1.00 93.44 379 LEU A O 1
ATOM 2808 N N . ASN A 1 380 ? 2.694 4.270 -28.742 1.00 94.25 380 ASN A N 1
ATOM 2809 C CA . ASN A 1 380 ? 3.104 5.344 -29.637 1.00 94.25 380 ASN A CA 1
ATOM 2810 C C . ASN A 1 380 ? 4.149 4.805 -30.614 1.00 94.25 380 ASN A C 1
ATOM 2812 O O . ASN A 1 380 ? 5.092 4.129 -30.196 1.00 94.25 380 ASN A O 1
ATOM 2816 N N . GLN A 1 381 ? 3.992 5.093 -31.907 1.00 92.81 381 GLN A N 1
ATOM 2817 C CA . GLN A 1 381 ? 5.046 4.794 -32.876 1.00 92.81 381 GLN A CA 1
ATOM 2818 C C . GLN A 1 381 ? 6.300 5.565 -32.471 1.00 92.81 381 GLN A C 1
ATOM 2820 O O . GLN A 1 381 ? 6.232 6.767 -32.205 1.00 92.81 381 GLN A O 1
ATOM 2825 N N . GLU A 1 382 ? 7.441 4.881 -32.406 1.00 87.81 382 GLU A N 1
ATOM 2826 C CA . GLU A 1 382 ? 8.707 5.586 -32.261 1.00 87.81 382 GLU A CA 1
ATOM 2827 C C . GLU A 1 382 ? 8.904 6.393 -33.538 1.00 87.81 382 GLU A C 1
ATOM 2829 O O . GLU A 1 382 ? 9.182 5.835 -34.603 1.00 87.81 382 GLU A O 1
ATOM 2834 N N . THR A 1 383 ? 8.733 7.713 -33.448 1.00 80.81 383 THR A N 1
ATOM 2835 C CA . THR A 1 383 ? 9.097 8.616 -34.532 1.00 80.81 383 THR A CA 1
ATOM 2836 C C . THR A 1 383 ? 10.598 8.478 -34.732 1.00 80.81 383 THR A C 1
ATOM 2838 O O . THR A 1 383 ? 11.396 9.137 -34.066 1.00 80.81 383 THR A O 1
ATOM 2841 N N . ARG A 1 384 ? 11.000 7.579 -35.633 1.00 69.06 384 ARG A N 1
ATOM 2842 C CA . ARG A 1 384 ? 12.384 7.444 -36.070 1.00 69.06 384 ARG A CA 1
ATOM 2843 C C . ARG A 1 384 ? 12.740 8.722 -36.812 1.00 69.06 384 ARG A C 1
ATOM 2845 O O . ARG A 1 384 ? 12.547 8.820 -38.023 1.00 69.06 384 ARG A O 1
ATOM 2852 N N . LEU A 1 385 ? 13.233 9.713 -36.074 1.00 63.22 385 LEU A N 1
ATOM 2853 C CA . LEU A 1 385 ? 13.907 10.879 -36.624 1.00 63.22 385 LEU A CA 1
ATOM 2854 C C . LEU A 1 385 ? 15.123 10.368 -37.406 1.00 63.22 385 LEU A C 1
ATOM 2856 O O . LEU A 1 385 ? 16.186 10.128 -36.847 1.00 63.22 385 LEU A O 1
ATOM 2860 N N . GLY A 1 386 ? 14.918 10.126 -38.702 1.00 59.38 386 GLY A N 1
ATOM 2861 C CA . GLY A 1 386 ? 15.966 9.746 -39.642 1.00 59.38 386 GLY A CA 1
ATOM 2862 C C . GLY A 1 386 ? 16.052 8.267 -40.021 1.00 59.38 386 GLY A C 1
ATOM 2863 O O . GLY A 1 386 ? 17.164 7.778 -40.113 1.00 59.38 386 GLY A O 1
ATOM 2864 N N . GLY A 1 387 ? 14.936 7.561 -40.260 1.00 58.56 387 GLY A N 1
ATOM 2865 C CA . GLY A 1 387 ? 14.818 6.436 -41.223 1.00 58.56 387 GLY A CA 1
ATOM 2866 C C . GLY A 1 387 ? 15.717 5.186 -41.101 1.00 58.56 387 GLY A C 1
ATOM 2867 O O . GLY A 1 387 ? 15.453 4.184 -41.760 1.00 58.56 387 GLY A O 1
ATOM 2868 N N . LEU A 1 388 ? 16.747 5.187 -40.263 1.00 59.56 388 LEU A N 1
ATOM 2869 C CA . LEU A 1 388 ? 17.685 4.094 -40.082 1.00 59.56 388 LEU A CA 1
ATOM 2870 C C . LEU A 1 388 ? 17.217 3.292 -38.873 1.00 59.56 388 LEU A C 1
ATOM 2872 O O . LEU A 1 388 ? 17.085 3.815 -37.767 1.00 59.56 388 LEU A O 1
ATOM 2876 N N . SER A 1 389 ? 16.917 2.011 -39.082 1.00 64.38 389 SER A N 1
ATOM 2877 C CA . SER A 1 389 ? 16.688 1.107 -37.957 1.00 64.38 389 SER A CA 1
ATOM 2878 C C . SER A 1 389 ? 17.949 1.058 -37.079 1.00 64.38 389 SER A C 1
ATOM 2880 O O . SER A 1 389 ? 19.051 1.211 -37.601 1.00 64.38 389 SER A O 1
ATOM 2882 N N . PRO A 1 390 ? 17.847 0.803 -35.765 1.00 63.78 390 PRO A N 1
ATOM 2883 C CA . PRO A 1 390 ? 19.027 0.614 -34.920 1.00 63.78 390 PRO A CA 1
ATOM 2884 C C . PRO A 1 390 ? 19.934 -0.521 -35.425 1.00 63.78 390 PRO A C 1
ATOM 2886 O O . PRO A 1 390 ? 21.147 -0.434 -35.274 1.00 63.78 390 PRO A O 1
ATOM 2889 N N . MET A 1 391 ? 19.386 -1.533 -36.118 1.00 69.50 391 MET A N 1
ATOM 2890 C CA . MET A 1 391 ? 20.202 -2.514 -36.848 1.00 69.50 391 MET A CA 1
ATOM 2891 C C . MET A 1 391 ? 20.904 -1.919 -38.071 1.00 69.50 391 MET A C 1
ATOM 2893 O O . MET A 1 391 ? 22.049 -2.271 -38.315 1.00 69.50 391 MET A O 1
ATOM 2897 N N . ALA A 1 392 ? 20.270 -1.020 -38.828 1.00 68.88 392 ALA A N 1
ATOM 2898 C CA . ALA A 1 392 ? 20.914 -0.317 -39.935 1.00 68.88 392 ALA A CA 1
ATOM 2899 C C . ALA A 1 392 ? 21.979 0.669 -39.440 1.00 68.88 392 ALA A C 1
ATOM 2901 O O . ALA A 1 392 ? 23.013 0.796 -40.079 1.00 68.88 392 ALA A O 1
ATOM 2902 N N . LEU A 1 393 ? 21.775 1.315 -38.287 1.00 72.81 393 LEU A N 1
ATOM 2903 C CA . LEU A 1 393 ? 22.785 2.158 -37.652 1.00 72.81 393 LEU A CA 1
ATOM 2904 C C . LEU A 1 393 ? 23.946 1.311 -37.115 1.00 72.81 393 LEU A C 1
ATOM 2906 O O . LEU A 1 393 ? 25.095 1.645 -37.366 1.00 72.81 393 LEU A O 1
ATOM 2910 N N . ALA A 1 394 ? 23.669 0.180 -36.459 1.00 73.56 394 ALA A N 1
ATOM 2911 C CA . ALA A 1 394 ? 24.701 -0.754 -36.012 1.00 73.56 394 ALA A CA 1
ATOM 2912 C C . ALA A 1 394 ? 25.470 -1.371 -37.193 1.00 73.56 394 ALA A C 1
ATOM 2914 O O . ALA A 1 394 ? 26.690 -1.471 -37.134 1.00 73.56 394 ALA A O 1
ATOM 2915 N N . ALA A 1 395 ? 24.787 -1.721 -38.286 1.00 77.50 395 ALA A N 1
ATOM 2916 C CA . ALA A 1 395 ? 25.413 -2.194 -39.519 1.00 77.50 395 ALA A CA 1
ATOM 2917 C C . ALA A 1 395 ? 26.221 -1.086 -40.214 1.00 77.50 395 ALA A C 1
ATOM 2919 O O . ALA A 1 395 ? 27.335 -1.342 -40.662 1.00 77.50 395 ALA A O 1
ATOM 2920 N N . ALA A 1 396 ? 25.715 0.151 -40.248 1.00 78.06 396 ALA A N 1
ATOM 2921 C CA . ALA A 1 396 ? 26.437 1.303 -40.783 1.00 78.06 396 ALA A CA 1
ATOM 2922 C C . ALA A 1 396 ? 27.692 1.610 -39.951 1.00 78.06 396 ALA A C 1
ATOM 2924 O O . ALA A 1 396 ? 28.765 1.805 -40.516 1.00 78.06 396 ALA A O 1
ATOM 2925 N N . MET A 1 397 ? 27.593 1.564 -38.620 1.00 78.38 397 MET A N 1
ATOM 2926 C CA . MET A 1 397 ? 28.733 1.713 -37.711 1.00 78.38 397 MET A CA 1
ATOM 2927 C C . MET A 1 397 ? 29.720 0.545 -37.822 1.00 78.38 397 MET A C 1
ATOM 2929 O O . MET A 1 397 ? 30.921 0.771 -37.755 1.00 78.38 397 MET A O 1
ATOM 2933 N N . ALA A 1 398 ? 29.246 -0.682 -38.053 1.00 81.69 398 ALA A N 1
ATOM 2934 C CA . ALA A 1 398 ? 30.105 -1.839 -38.315 1.00 81.69 398 ALA A CA 1
ATOM 2935 C C . ALA A 1 398 ? 30.791 -1.773 -39.692 1.00 81.69 398 ALA A C 1
ATOM 2937 O O . ALA A 1 398 ? 31.848 -2.368 -39.877 1.00 81.69 398 ALA A O 1
ATOM 2938 N N . SER A 1 399 ? 30.205 -1.044 -40.647 1.00 79.62 399 SER A N 1
ATOM 2939 C CA . SER A 1 399 ? 30.796 -0.784 -41.965 1.00 79.62 399 SER A CA 1
ATOM 2940 C C . SER A 1 399 ? 31.725 0.434 -42.001 1.00 79.62 399 SER A C 1
ATOM 2942 O O . SER A 1 399 ? 32.401 0.650 -43.008 1.00 79.62 399 SER A O 1
ATOM 2944 N N . MET A 1 400 ? 31.787 1.234 -40.928 1.00 85.94 400 MET A N 1
ATOM 2945 C CA . MET A 1 400 ? 32.770 2.308 -40.835 1.00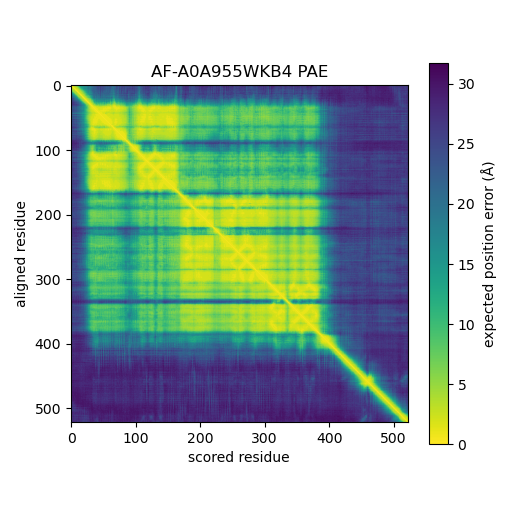 85.94 400 MET A CA 1
ATOM 2946 C C . MET A 1 400 ? 34.166 1.704 -40.633 1.00 85.94 400 MET A C 1
ATOM 2948 O O . MET A 1 400 ? 34.338 0.836 -39.773 1.00 85.94 400 MET A O 1
ATOM 2952 N N . PRO A 1 401 ? 35.177 2.146 -41.402 1.00 83.62 401 PRO A N 1
ATOM 2953 C CA . PRO A 1 401 ? 36.543 1.696 -41.194 1.00 83.62 401 PRO A CA 1
ATOM 2954 C C . PRO A 1 401 ? 36.978 2.027 -39.758 1.00 83.62 401 PRO A C 1
ATOM 2956 O O . PRO A 1 401 ? 36.598 3.083 -39.237 1.00 83.62 401 PRO A O 1
ATOM 2959 N N . PRO A 1 402 ? 37.757 1.146 -39.103 1.00 81.31 402 PRO A N 1
ATOM 2960 C CA . PRO A 1 402 ? 38.251 1.410 -37.759 1.00 81.31 402 PRO A CA 1
ATOM 2961 C C . PRO A 1 402 ? 38.978 2.763 -37.737 1.00 81.31 402 PRO A C 1
ATOM 2963 O O . PRO A 1 402 ? 39.675 3.089 -38.705 1.00 81.31 402 PRO A O 1
ATOM 2966 N N . PRO A 1 403 ? 38.821 3.566 -36.667 1.00 77.00 403 PRO A N 1
ATOM 2967 C CA . PRO A 1 403 ? 39.493 4.851 -36.565 1.00 77.00 403 PRO A CA 1
ATOM 2968 C C . PRO A 1 403 ? 40.995 4.634 -36.739 1.00 77.00 403 PRO A C 1
ATOM 2970 O O . PRO A 1 403 ? 41.601 3.820 -36.038 1.00 77.00 403 PRO A O 1
ATOM 2973 N N . VAL A 1 404 ? 41.576 5.338 -37.713 1.00 84.94 404 VAL A N 1
ATOM 2974 C CA . VAL A 1 404 ? 43.014 5.291 -37.983 1.00 84.94 404 VAL A CA 1
ATOM 2975 C C . VAL A 1 404 ? 43.735 5.625 -36.674 1.00 84.94 404 VAL A C 1
ATOM 2977 O O . VAL A 1 404 ? 43.421 6.658 -36.073 1.00 84.94 404 VAL A O 1
ATOM 2980 N N . PRO A 1 405 ? 44.657 4.771 -36.193 1.00 73.25 405 PRO A N 1
ATOM 2981 C CA . PRO A 1 405 ? 45.385 5.048 -34.967 1.00 73.25 405 PRO A CA 1
ATOM 2982 C C . PRO A 1 405 ? 46.116 6.382 -35.120 1.00 73.25 405 PRO A C 1
ATOM 2984 O O . PRO A 1 405 ? 46.904 6.570 -36.050 1.00 73.25 405 PRO A O 1
ATOM 2987 N N . LEU A 1 406 ? 45.825 7.319 -34.214 1.00 72.25 406 LEU A N 1
ATOM 2988 C CA . LEU A 1 406 ? 46.574 8.565 -34.110 1.00 72.25 406 LEU A CA 1
ATOM 2989 C C . LEU A 1 406 ? 48.063 8.219 -33.944 1.00 72.25 406 LEU A C 1
ATOM 2991 O O . LEU A 1 406 ? 48.388 7.346 -33.132 1.00 72.25 406 LEU A O 1
ATOM 2995 N N . PRO A 1 407 ? 48.971 8.865 -34.695 1.00 67.50 407 PRO A N 1
ATOM 2996 C CA . PRO A 1 407 ? 50.392 8.581 -34.595 1.00 67.50 407 PRO A CA 1
ATOM 2997 C C . PRO A 1 407 ? 50.871 8.857 -33.166 1.00 67.50 407 PRO A C 1
ATOM 2999 O O . PRO A 1 407 ? 50.799 9.981 -32.665 1.00 67.50 407 PRO A O 1
ATOM 3002 N N . ALA A 1 408 ? 51.360 7.806 -32.510 1.00 59.44 408 ALA A N 1
ATOM 3003 C CA . ALA A 1 408 ? 52.019 7.873 -31.216 1.00 59.44 408 ALA A CA 1
ATOM 3004 C C . ALA A 1 408 ? 53.349 8.628 -31.374 1.00 59.44 408 ALA A C 1
ATOM 3006 O O . ALA A 1 408 ? 54.388 8.031 -31.637 1.00 59.44 408 ALA A O 1
ATOM 3007 N N . GLY A 1 409 ? 53.306 9.959 -31.300 1.00 59.53 409 GLY A N 1
ATOM 3008 C CA . GLY A 1 409 ? 54.509 10.772 -31.495 1.00 59.53 409 GLY A CA 1
ATOM 3009 C C . GLY A 1 409 ? 54.364 12.287 -31.361 1.00 59.53 409 GLY A C 1
ATOM 3010 O O . GLY A 1 409 ? 55.325 12.991 -31.651 1.00 59.53 409 GLY A O 1
ATOM 3011 N N . ALA A 1 410 ? 53.221 12.823 -30.923 1.00 46.78 410 ALA A N 1
ATOM 3012 C CA . ALA A 1 410 ? 53.111 14.252 -30.624 1.00 46.78 410 ALA A CA 1
ATOM 3013 C C . ALA A 1 410 ? 53.490 14.512 -29.156 1.00 46.78 410 ALA A C 1
ATOM 3015 O O . ALA A 1 410 ? 52.656 14.446 -28.254 1.00 46.78 410 ALA A O 1
ATOM 3016 N N . ALA A 1 411 ? 54.778 14.761 -28.922 1.00 53.81 411 ALA A N 1
ATOM 3017 C CA . ALA A 1 411 ? 55.294 15.227 -27.640 1.00 53.81 411 ALA A CA 1
ATOM 3018 C C . ALA A 1 411 ? 54.689 16.600 -27.263 1.00 53.81 411 ALA A C 1
ATOM 3020 O O . ALA A 1 411 ? 54.547 17.461 -28.137 1.00 53.81 411 ALA A O 1
ATOM 3021 N N . PRO A 1 412 ? 54.374 16.862 -25.979 1.00 52.56 412 PRO A N 1
ATOM 3022 C CA . PRO A 1 412 ? 53.956 18.179 -25.521 1.00 52.56 412 PRO A CA 1
ATOM 3023 C C . PRO A 1 412 ? 55.205 19.048 -25.348 1.00 52.56 412 PRO A C 1
ATOM 3025 O O . PRO A 1 412 ? 55.840 19.062 -24.297 1.00 52.56 412 PRO A O 1
ATOM 3028 N N . GLY A 1 413 ? 55.594 19.743 -26.410 1.00 58.25 413 GLY A N 1
ATOM 3029 C CA . GLY A 1 413 ? 56.738 20.645 -26.395 1.00 58.25 413 GLY A CA 1
ATOM 3030 C C . GLY A 1 413 ? 56.512 21.815 -27.332 1.00 58.25 413 GLY A C 1
ATOM 3031 O O . GLY A 1 413 ? 57.039 21.824 -28.439 1.00 58.25 413 GLY A O 1
ATOM 3032 N N . LEU A 1 414 ? 55.732 22.803 -26.891 1.00 48.88 414 LEU A N 1
ATOM 3033 C CA . LEU A 1 414 ? 55.734 24.126 -27.510 1.00 48.88 414 LEU A CA 1
ATOM 3034 C C . LEU A 1 414 ? 56.417 25.129 -26.569 1.00 48.88 414 LEU A C 1
ATOM 3036 O O . LEU A 1 414 ? 56.065 25.188 -25.387 1.00 48.88 414 LEU A O 1
ATOM 3040 N N . PRO A 1 415 ? 57.397 25.903 -27.068 1.00 56.94 415 PRO A N 1
ATOM 3041 C CA . PRO A 1 415 ? 58.087 26.919 -26.291 1.00 56.94 415 PRO A CA 1
ATOM 3042 C C . PRO A 1 415 ? 57.191 28.144 -26.080 1.00 56.94 415 PRO A C 1
ATOM 3044 O O . PRO A 1 415 ? 56.547 28.639 -27.005 1.00 56.94 415 PRO A O 1
ATOM 3047 N N . MET A 1 416 ? 57.200 28.665 -24.853 1.00 53.59 416 MET A N 1
ATOM 3048 C CA . MET A 1 416 ? 56.680 29.994 -24.545 1.00 53.59 416 MET A CA 1
ATOM 3049 C C . MET A 1 416 ? 57.586 31.050 -25.189 1.00 53.59 416 MET A C 1
ATOM 3051 O O . MET A 1 416 ? 58.706 31.274 -24.734 1.00 53.59 416 MET A O 1
ATOM 3055 N N . GLY A 1 417 ? 57.098 31.686 -26.253 1.00 44.03 417 GLY A N 1
ATOM 3056 C CA . GLY A 1 417 ? 57.655 32.917 -26.813 1.00 44.03 417 GLY A CA 1
ATOM 3057 C C . GLY A 1 417 ? 56.776 34.121 -26.441 1.00 44.03 417 GLY A C 1
ATOM 3058 O O . GLY A 1 417 ? 55.550 33.989 -26.466 1.00 44.03 417 GLY A O 1
ATOM 3059 N N . PRO A 1 418 ? 57.356 35.281 -26.078 1.00 58.16 418 PRO A N 1
ATOM 3060 C CA .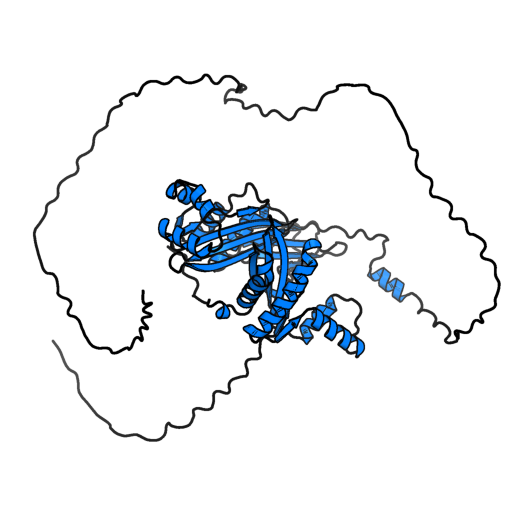 PRO A 1 418 ? 56.599 36.451 -25.661 1.00 58.16 418 PRO A CA 1
ATOM 3061 C C . PRO A 1 418 ? 56.162 37.289 -26.868 1.00 58.16 418 PRO A C 1
ATOM 3063 O O . PRO A 1 418 ? 56.933 37.511 -27.798 1.00 58.16 418 PRO A O 1
ATOM 3066 N N . GLY A 1 419 ? 54.946 37.828 -26.795 1.00 49.44 419 GLY A N 1
ATOM 3067 C CA . GLY A 1 419 ? 54.515 38.941 -27.638 1.00 49.44 419 GLY A CA 1
ATOM 3068 C C . GLY A 1 419 ? 53.689 38.540 -28.853 1.00 49.44 419 GLY A C 1
ATOM 3069 O O . GLY A 1 419 ? 54.197 38.481 -29.964 1.00 49.44 419 GLY A O 1
ATOM 3070 N N . LEU A 1 420 ? 52.379 38.396 -28.653 1.00 37.94 420 LEU A N 1
ATOM 3071 C CA . LEU A 1 420 ? 51.398 38.700 -29.689 1.00 37.94 420 LEU A CA 1
ATOM 3072 C C . LEU A 1 420 ? 50.193 39.378 -29.035 1.00 37.94 420 LEU A C 1
ATOM 3074 O O . LEU A 1 420 ? 49.582 38.877 -28.095 1.00 37.94 420 LEU A O 1
ATOM 3078 N N . VAL A 1 421 ? 49.954 40.590 -29.517 1.00 40.69 421 VAL A N 1
ATOM 3079 C CA . VAL A 1 421 ? 48.939 41.548 -29.094 1.00 40.69 421 VAL A CA 1
ATOM 3080 C C . VAL A 1 421 ? 47.548 40.928 -29.237 1.00 40.69 421 VAL A C 1
ATOM 3082 O O . VAL A 1 421 ? 47.181 40.463 -30.316 1.00 40.69 421 VAL A O 1
ATOM 3085 N N . LEU A 1 422 ? 46.766 40.952 -28.154 1.00 36.25 422 LEU A N 1
ATOM 3086 C CA . LEU A 1 422 ? 45.334 40.656 -28.176 1.00 36.25 422 LEU A CA 1
ATOM 3087 C C . LEU A 1 422 ? 44.619 41.712 -29.033 1.00 36.25 422 LEU A C 1
ATOM 3089 O O . LEU A 1 422 ? 44.343 42.823 -28.584 1.00 36.25 422 LEU A O 1
ATOM 3093 N N . GLY A 1 423 ? 44.325 41.351 -30.280 1.00 35.38 423 GLY A N 1
ATOM 3094 C CA . GLY A 1 423 ? 43.326 42.026 -31.096 1.00 35.38 423 GLY A CA 1
ATOM 3095 C C . GLY A 1 423 ? 41.938 41.741 -30.530 1.00 35.38 423 GLY A C 1
ATOM 3096 O O . GLY A 1 423 ? 41.531 40.588 -30.403 1.00 35.38 423 GLY A O 1
ATOM 3097 N N . ALA A 1 424 ? 41.234 42.807 -30.165 1.00 42.12 424 ALA A N 1
ATOM 3098 C CA . ALA A 1 424 ? 39.861 42.783 -29.696 1.00 42.12 424 ALA A CA 1
ATOM 3099 C C . ALA A 1 424 ? 38.927 42.158 -30.748 1.00 42.12 424 ALA A C 1
ATOM 3101 O O . ALA A 1 424 ? 38.675 42.747 -31.797 1.00 42.12 424 ALA A O 1
ATOM 3102 N N . LEU A 1 425 ? 38.377 40.982 -30.438 1.00 33.88 425 LEU A N 1
ATOM 3103 C CA . LEU A 1 425 ? 37.155 40.491 -31.064 1.00 33.88 425 LEU A CA 1
ATOM 3104 C C . LEU A 1 425 ? 35.978 41.109 -30.310 1.00 33.88 425 LEU A C 1
ATOM 3106 O O . LEU A 1 425 ? 35.625 40.705 -29.202 1.00 33.88 425 LEU A O 1
ATOM 3110 N N . SER A 1 426 ? 35.423 42.151 -30.915 1.00 34.88 426 SER A N 1
ATOM 3111 C CA . SER A 1 426 ? 34.173 42.785 -30.531 1.00 34.88 426 SER A CA 1
ATOM 3112 C C . SER A 1 426 ? 33.028 41.773 -30.608 1.00 34.88 426 SER A C 1
ATOM 3114 O O . SER A 1 426 ? 32.648 41.297 -31.675 1.00 34.88 426 SER A O 1
ATOM 3116 N N . LEU A 1 427 ? 32.454 41.466 -29.446 1.00 36.09 427 LEU A N 1
ATOM 3117 C CA . LEU A 1 427 ? 31.141 40.847 -29.324 1.00 36.09 427 LEU A CA 1
ATOM 3118 C C . LEU A 1 427 ? 30.101 41.807 -29.915 1.00 36.09 427 LEU A C 1
ATOM 3120 O O . LEU A 1 427 ? 29.841 42.876 -29.363 1.00 36.09 427 LEU A O 1
ATOM 3124 N N . THR A 1 428 ? 29.511 41.437 -31.048 1.00 39.69 428 THR A N 1
ATOM 3125 C CA . THR A 1 428 ? 28.315 42.100 -31.575 1.00 39.69 428 THR A CA 1
ATOM 3126 C C . THR A 1 428 ? 27.136 41.842 -30.630 1.00 39.69 428 THR A C 1
ATOM 3128 O O . THR A 1 428 ? 26.877 40.678 -30.308 1.00 39.69 428 THR A O 1
ATOM 3131 N N . PRO A 1 429 ? 26.404 42.875 -30.180 1.00 42.59 429 PRO A N 1
ATOM 3132 C CA . PRO A 1 429 ? 25.233 42.686 -29.338 1.00 42.59 429 PRO A CA 1
ATOM 3133 C C . PRO A 1 429 ? 24.060 42.112 -30.145 1.00 42.59 429 PRO A C 1
ATOM 3135 O O . PRO A 1 429 ? 23.815 42.492 -31.289 1.00 42.59 429 PRO A O 1
ATOM 3138 N N . PHE A 1 430 ? 23.337 41.191 -29.510 1.00 40.38 430 PHE A N 1
ATOM 3139 C CA . PHE A 1 430 ? 22.037 40.674 -29.938 1.00 40.38 430 PHE A CA 1
ATOM 3140 C C . PHE A 1 430 ? 21.066 41.822 -30.285 1.00 40.38 430 PHE A C 1
ATOM 3142 O O . PHE A 1 430 ? 20.990 42.785 -29.517 1.00 40.38 430 PHE A O 1
ATOM 3149 N N . PRO A 1 431 ? 20.277 41.731 -31.374 1.00 43.75 431 PRO A N 1
ATOM 3150 C CA . PRO A 1 431 ? 19.239 42.712 -31.654 1.00 43.75 431 PRO A CA 1
ATOM 3151 C C . PRO A 1 431 ? 18.098 42.576 -30.639 1.00 43.75 431 PRO A C 1
ATOM 3153 O O . PRO A 1 431 ? 17.376 41.580 -30.592 1.00 43.75 431 PRO A O 1
ATOM 3156 N N . SER A 1 432 ? 17.946 43.613 -29.822 1.00 40.84 432 SER A N 1
ATOM 3157 C CA . SER A 1 432 ? 16.777 43.890 -29.001 1.00 40.84 432 SER A CA 1
ATOM 3158 C C . SER A 1 432 ? 15.550 44.081 -29.896 1.00 40.84 432 SER A C 1
ATOM 3160 O O . SER A 1 432 ? 15.517 44.951 -30.766 1.00 40.84 432 SER A O 1
ATOM 3162 N N . GLY A 1 433 ? 14.532 43.246 -29.680 1.00 40.47 433 GLY A N 1
ATOM 3163 C CA . GLY A 1 433 ? 13.224 43.392 -30.313 1.00 40.47 433 GLY A CA 1
ATOM 3164 C C . GLY A 1 433 ? 12.541 44.716 -29.929 1.00 40.47 433 GLY A C 1
ATOM 3165 O O . GLY A 1 433 ? 12.853 45.296 -28.884 1.00 40.47 433 GLY A O 1
ATOM 3166 N N . PRO A 1 434 ? 11.621 45.218 -30.770 1.00 44.81 434 PRO A N 1
ATOM 3167 C CA . PRO A 1 434 ? 11.065 46.554 -30.623 1.00 44.81 434 PRO A CA 1
ATOM 3168 C C . PRO A 1 434 ? 10.174 46.680 -29.383 1.00 44.81 434 PRO A C 1
ATOM 3170 O O . PRO A 1 434 ? 9.158 46.005 -29.231 1.00 44.81 434 PRO A O 1
ATOM 3173 N N . SER A 1 435 ? 10.569 47.622 -28.529 1.00 40.22 435 SER A N 1
ATOM 3174 C CA . SER A 1 435 ? 9.749 48.243 -27.495 1.00 40.22 435 SER A CA 1
ATOM 3175 C C . SER A 1 435 ? 8.695 49.132 -28.160 1.00 40.22 435 SER A C 1
ATOM 3177 O O . SER A 1 435 ? 9.033 50.129 -28.799 1.00 40.22 435 SER A O 1
ATOM 3179 N N . LEU A 1 436 ? 7.419 48.772 -28.014 1.00 43.06 436 LEU A N 1
ATOM 3180 C CA . LEU A 1 436 ? 6.289 49.650 -28.310 1.00 43.06 436 LEU A CA 1
ATOM 3181 C C . LEU A 1 436 ? 5.747 50.213 -26.998 1.00 43.06 436 LEU A C 1
ATOM 3183 O O . LEU A 1 436 ? 5.158 49.510 -26.178 1.00 43.06 436 LEU A O 1
ATOM 3187 N N . ALA A 1 437 ? 5.966 51.512 -26.819 1.00 38.16 437 ALA A N 1
ATOM 3188 C CA . ALA A 1 437 ? 5.347 52.322 -25.789 1.00 38.16 437 ALA A CA 1
ATOM 3189 C C . ALA A 1 437 ? 3.975 52.850 -26.250 1.00 38.16 437 ALA A C 1
ATOM 3191 O O . ALA A 1 437 ? 3.811 53.247 -27.398 1.00 38.16 437 ALA A O 1
ATOM 3192 N N . ARG A 1 438 ? 3.055 52.943 -25.280 1.00 39.88 438 ARG A N 1
ATOM 3193 C CA . ARG A 1 438 ? 1.914 53.877 -25.163 1.00 39.88 438 ARG A CA 1
ATOM 3194 C C . ARG A 1 438 ? 0.917 54.010 -26.332 1.00 39.88 438 ARG A C 1
ATOM 3196 O O . ARG A 1 438 ? 1.098 54.803 -27.245 1.00 39.88 438 ARG A O 1
ATOM 3203 N N . GLY A 1 439 ? -0.267 53.450 -26.096 1.00 30.72 439 GLY A N 1
ATOM 3204 C CA . GLY A 1 439 ? -1.584 54.031 -26.400 1.00 30.72 439 GLY A CA 1
ATOM 3205 C C . GLY A 1 439 ? -2.559 53.415 -25.388 1.00 30.72 439 GLY A C 1
ATOM 3206 O O . GLY A 1 439 ? -2.521 52.212 -25.183 1.00 30.72 439 GLY A O 1
ATOM 3207 N N . GLY A 1 440 ? -3.279 54.156 -24.551 1.00 33.78 440 GLY A N 1
ATOM 3208 C CA . GLY A 1 440 ? -4.309 55.111 -24.947 1.00 33.78 440 GLY A CA 1
ATOM 3209 C C . GLY A 1 440 ? -5.664 54.417 -24.781 1.00 33.78 440 GLY A C 1
ATOM 3210 O O . GLY A 1 440 ? -6.016 53.555 -25.576 1.00 33.78 440 GLY A O 1
ATOM 3211 N N . ALA A 1 441 ? -6.372 54.741 -23.700 1.00 42.19 441 ALA A N 1
ATOM 3212 C CA . ALA A 1 441 ? -7.661 54.172 -23.328 1.00 42.19 441 ALA A CA 1
ATOM 3213 C C . ALA A 1 441 ? -8.711 54.280 -24.446 1.00 42.19 441 ALA A C 1
ATOM 3215 O O . ALA A 1 441 ? -8.912 55.363 -24.983 1.00 42.19 441 ALA A O 1
ATOM 3216 N N . THR A 1 442 ? -9.447 53.196 -24.701 1.00 32.47 442 THR A N 1
ATOM 3217 C CA . THR A 1 442 ? -10.873 53.242 -25.063 1.00 32.47 442 THR A CA 1
ATOM 3218 C C . THR A 1 442 ? -11.557 51.975 -24.548 1.00 32.47 442 THR A C 1
ATOM 3220 O O . THR A 1 442 ? -11.188 50.849 -24.868 1.00 32.47 442 THR A O 1
ATOM 3223 N N . THR A 1 443 ? -12.545 52.173 -23.685 1.00 42.78 443 THR A N 1
ATOM 3224 C CA . THR A 1 443 ? -13.515 51.171 -23.249 1.00 42.78 443 THR A CA 1
ATOM 3225 C C . THR A 1 443 ? -14.421 50.813 -24.422 1.00 42.78 443 THR A C 1
ATOM 3227 O O . THR A 1 443 ? -15.186 51.661 -24.875 1.00 42.78 443 THR A O 1
ATOM 3230 N N . SER A 1 444 ? -14.352 49.567 -24.892 1.00 31.70 444 SER A N 1
ATOM 3231 C CA . SER A 1 444 ? -15.332 48.993 -25.815 1.00 31.70 444 SER A CA 1
ATOM 3232 C C . SER A 1 444 ? -15.821 47.659 -25.268 1.00 31.70 444 SER A C 1
ATOM 3234 O O . SER A 1 444 ? -15.132 46.642 -25.294 1.00 31.70 444 SER A O 1
ATOM 3236 N N . THR A 1 445 ? -17.028 47.720 -24.735 1.00 44.97 445 THR A N 1
ATOM 3237 C CA . THR A 1 445 ? -17.862 46.645 -24.217 1.00 44.97 445 THR A CA 1
ATOM 3238 C C . THR A 1 445 ? -18.349 45.765 -25.374 1.00 44.97 445 THR A C 1
ATOM 3240 O O . THR A 1 445 ? -19.043 46.251 -26.263 1.00 44.97 445 THR A O 1
ATOM 3243 N N . ALA A 1 446 ? -18.027 44.470 -25.357 1.00 33.03 446 ALA A N 1
ATOM 3244 C CA . ALA A 1 446 ? -18.704 43.440 -26.151 1.00 33.03 446 ALA A CA 1
ATOM 3245 C C . ALA A 1 446 ? -18.683 42.103 -25.379 1.00 33.03 446 ALA A C 1
ATOM 3247 O O . ALA A 1 446 ? -17.754 41.870 -24.602 1.00 33.03 446 ALA A O 1
ATOM 3248 N N . PRO A 1 447 ? -19.736 41.275 -25.494 1.00 38.22 447 PRO A N 1
ATOM 3249 C CA . PRO A 1 447 ? -20.234 40.501 -24.364 1.00 38.22 447 PRO A CA 1
ATOM 3250 C C . PRO A 1 447 ? -19.549 39.146 -24.173 1.00 38.22 447 PRO A C 1
ATOM 3252 O O . PRO A 1 447 ? -19.231 38.432 -25.123 1.00 38.22 447 PRO A O 1
ATOM 3255 N N . LEU A 1 448 ? -19.410 38.788 -22.895 1.00 36.41 448 LEU A N 1
ATOM 3256 C CA . LEU A 1 448 ? -19.115 37.448 -22.406 1.00 36.41 448 LEU A CA 1
ATOM 3257 C C . LEU A 1 448 ? -20.147 36.445 -22.939 1.00 36.41 448 LEU A C 1
ATOM 3259 O O . LEU A 1 448 ? -21.353 36.614 -22.754 1.00 36.41 448 LEU A O 1
ATOM 3263 N N . ALA A 1 449 ? -19.646 35.387 -23.573 1.00 37.25 449 ALA A N 1
ATOM 3264 C CA . ALA A 1 449 ? -20.418 34.202 -23.906 1.00 37.25 449 ALA A CA 1
ATOM 3265 C C . ALA A 1 449 ? -20.981 33.581 -22.618 1.00 37.25 449 ALA A C 1
ATOM 3267 O O . ALA A 1 449 ? -20.245 33.285 -21.676 1.00 37.25 449 ALA A O 1
ATOM 3268 N N . ALA A 1 450 ? -22.304 33.446 -22.583 1.00 35.69 450 ALA A N 1
ATOM 3269 C CA . ALA A 1 450 ? -23.061 32.953 -21.448 1.00 35.69 450 ALA A CA 1
ATOM 3270 C C . ALA A 1 450 ? -22.772 31.471 -21.167 1.00 35.69 450 ALA A C 1
ATOM 3272 O O . ALA A 1 450 ? -22.780 30.636 -22.073 1.00 35.69 450 ALA A O 1
ATOM 3273 N N . SER A 1 451 ? -22.586 31.150 -19.888 1.00 38.44 451 SER A N 1
ATOM 3274 C CA . SER A 1 451 ? -22.647 29.785 -19.365 1.00 38.44 451 SER A CA 1
ATOM 3275 C C . SER A 1 451 ? -24.006 29.138 -19.685 1.00 38.44 451 SER A C 1
ATOM 3277 O O . SER A 1 451 ? -25.027 29.832 -19.667 1.00 38.44 451 SER A O 1
ATOM 3279 N N . PRO A 1 452 ? -24.068 27.820 -19.944 1.00 36.75 452 PRO A N 1
ATOM 3280 C CA . PRO A 1 452 ? -25.332 27.145 -20.213 1.00 36.75 452 PRO A CA 1
ATOM 3281 C C . PRO A 1 452 ? -26.222 27.143 -18.960 1.00 36.75 452 PRO A C 1
ATOM 3283 O O . PRO A 1 452 ? -25.890 26.546 -17.939 1.00 36.75 452 PRO A O 1
ATOM 3286 N N . VAL A 1 453 ? -27.371 27.816 -19.049 1.00 41.72 453 VAL A N 1
ATOM 3287 C CA . VAL A 1 453 ? -28.436 27.781 -18.038 1.00 41.72 453 VAL A CA 1
ATOM 3288 C C . VAL A 1 453 ? -29.209 26.472 -18.200 1.00 41.72 453 VAL A C 1
ATOM 3290 O O . VAL A 1 453 ? -29.923 26.282 -19.185 1.00 41.72 453 VAL A O 1
ATOM 3293 N N . VAL A 1 454 ? -29.076 25.564 -17.234 1.00 40.28 454 VAL A N 1
ATOM 3294 C CA . VAL A 1 454 ? -29.896 24.348 -17.145 1.00 40.28 454 VAL A CA 1
ATOM 3295 C C . VAL A 1 454 ? -31.289 24.751 -16.657 1.00 40.28 454 VAL A C 1
ATOM 3297 O O . VAL A 1 454 ? -31.458 25.145 -15.507 1.00 40.28 454 VAL A O 1
ATOM 3300 N N . LYS A 1 455 ? -32.294 24.684 -17.537 1.00 54.16 455 LYS A N 1
ATOM 3301 C CA . LYS A 1 455 ? -33.704 24.898 -17.177 1.00 54.16 455 LYS A CA 1
ATOM 3302 C C . LYS A 1 455 ? -34.315 23.574 -16.728 1.00 54.16 455 LYS A C 1
ATOM 3304 O O . LYS A 1 455 ? -34.355 22.624 -17.507 1.00 54.16 455 LYS A O 1
ATOM 3309 N N . VAL A 1 456 ? -34.810 23.521 -15.494 1.00 53.22 456 VAL A N 1
ATOM 3310 C CA . VAL A 1 456 ? -35.607 22.390 -15.004 1.00 53.22 456 VAL A CA 1
ATOM 3311 C C . VAL A 1 456 ? -37.029 22.554 -15.539 1.00 53.22 456 VAL A C 1
ATOM 3313 O O . VAL A 1 456 ? -37.693 23.560 -15.281 1.00 53.22 456 VAL A O 1
ATOM 3316 N N . LEU A 1 457 ? -37.461 21.585 -16.344 1.00 64.50 457 LEU A N 1
ATOM 3317 C CA . LEU A 1 457 ? -38.810 21.509 -16.898 1.00 64.50 457 LEU A CA 1
ATOM 3318 C C . LEU A 1 457 ? -39.644 20.548 -16.048 1.00 64.50 457 LEU A C 1
ATOM 3320 O O . LEU A 1 457 ? -39.154 19.489 -15.650 1.00 64.50 457 LEU A O 1
ATOM 3324 N N . ASP A 1 458 ? -40.902 20.893 -15.785 1.00 75.50 458 ASP A N 1
ATOM 3325 C CA . ASP A 1 458 ? -41.845 19.941 -15.200 1.00 75.50 458 ASP A CA 1
ATOM 3326 C C . ASP A 1 458 ? -42.249 18.846 -16.212 1.00 75.50 458 ASP A C 1
ATOM 3328 O O . ASP A 1 458 ? -41.897 18.881 -17.395 1.00 75.50 458 ASP A O 1
ATOM 3332 N N . ARG A 1 459 ? -43.034 17.858 -15.757 1.00 53.75 459 ARG A N 1
ATOM 3333 C CA . ARG A 1 459 ? -43.536 16.758 -16.608 1.00 53.75 459 ARG A CA 1
ATOM 3334 C C . ARG A 1 459 ? -44.410 17.220 -17.787 1.00 53.75 459 ARG A C 1
ATOM 3336 O O . ARG A 1 459 ? -44.683 16.411 -18.666 1.00 53.75 459 ARG A O 1
ATOM 3343 N N . ASN A 1 460 ? -44.813 18.490 -17.823 1.00 65.88 460 ASN A N 1
ATOM 3344 C CA . ASN A 1 460 ? -45.614 19.098 -18.883 1.00 65.88 460 ASN A CA 1
ATOM 3345 C C . ASN A 1 460 ? -44.805 20.098 -19.734 1.00 65.88 460 ASN A C 1
ATOM 3347 O O . ASN A 1 460 ? -45.387 20.820 -20.545 1.00 65.88 460 ASN A O 1
ATOM 3351 N N . GLY A 1 461 ? -43.479 20.156 -19.568 1.00 55.50 461 GLY A N 1
ATOM 3352 C CA . GLY A 1 461 ? -42.591 20.997 -20.368 1.00 55.50 461 GLY A CA 1
ATOM 3353 C C . GLY A 1 461 ? -42.609 22.483 -19.998 1.00 55.50 461 GLY A C 1
ATOM 3354 O O . GLY A 1 461 ? -42.224 23.311 -20.825 1.00 55.50 461 GLY A O 1
ATOM 3355 N N . ARG A 1 462 ? -43.047 22.853 -18.787 1.00 65.75 462 ARG A N 1
ATOM 3356 C CA . ARG A 1 462 ? -43.009 24.246 -18.307 1.00 65.75 462 ARG A CA 1
ATOM 3357 C C . ARG A 1 462 ? -41.740 24.518 -17.503 1.00 65.75 462 ARG A C 1
ATOM 3359 O O . ARG A 1 462 ? -41.330 23.700 -16.686 1.00 65.75 462 ARG A O 1
ATOM 3366 N N . VAL A 1 463 ? -41.123 25.675 -17.749 1.00 67.94 463 VAL A N 1
ATOM 3367 C CA . VAL A 1 463 ? -39.913 26.141 -17.049 1.00 67.94 463 VAL A CA 1
ATOM 3368 C C . VAL A 1 463 ? -40.293 26.569 -15.634 1.00 67.94 463 VAL A C 1
ATOM 3370 O O . VAL A 1 463 ? -41.137 27.447 -15.473 1.00 67.94 463 VAL A O 1
ATOM 3373 N N . ILE A 1 464 ? -39.677 25.948 -14.628 1.00 62.16 464 ILE A N 1
ATOM 3374 C CA . ILE A 1 464 ? -39.871 26.304 -13.218 1.00 62.16 464 ILE A CA 1
ATOM 3375 C C . ILE A 1 464 ? -38.941 27.485 -12.899 1.00 62.16 464 ILE A C 1
ATOM 3377 O O . ILE A 1 464 ? -37.724 27.355 -13.012 1.00 62.16 464 ILE A O 1
ATOM 3381 N N . ASP A 1 465 ? -39.511 28.639 -12.553 1.00 62.38 465 ASP A N 1
ATOM 3382 C CA . ASP A 1 465 ? -38.777 29.846 -12.150 1.00 62.38 465 ASP A CA 1
ATOM 3383 C C . ASP A 1 465 ? -38.653 29.870 -10.612 1.00 62.38 465 ASP A C 1
ATOM 3385 O O . ASP A 1 465 ? -39.658 29.933 -9.904 1.00 62.38 465 ASP A O 1
ATOM 3389 N N . ASP A 1 466 ? -37.429 29.758 -10.088 1.00 51.94 466 ASP A N 1
ATOM 3390 C CA . ASP A 1 466 ? -37.117 29.541 -8.656 1.00 51.94 466 ASP A CA 1
ATOM 3391 C C . ASP A 1 466 ? -37.143 30.837 -7.812 1.00 51.94 466 ASP A C 1
ATOM 3393 O O . ASP A 1 466 ? -36.583 30.925 -6.723 1.00 51.94 466 ASP A O 1
ATOM 3397 N N . SER A 1 467 ? -37.784 31.892 -8.316 1.00 40.12 467 SER A N 1
ATOM 3398 C CA . SER A 1 467 ? -37.750 33.238 -7.727 1.00 40.12 467 SER A CA 1
ATOM 3399 C C . SER A 1 467 ? -38.982 33.605 -6.884 1.00 40.12 467 SER A C 1
ATOM 3401 O O . SER A 1 467 ? -39.131 34.749 -6.460 1.00 40.12 467 SER A O 1
ATOM 3403 N N . SER A 1 468 ? -39.857 32.645 -6.568 1.00 40.38 468 SER A N 1
ATOM 3404 C CA . SER A 1 468 ? -41.058 32.891 -5.750 1.00 40.38 468 SER A CA 1
ATOM 3405 C C . SER A 1 468 ? -41.312 31.787 -4.718 1.00 40.38 468 SER A C 1
ATOM 3407 O O . SER A 1 468 ? -42.264 31.016 -4.802 1.00 40.38 468 SER A O 1
ATOM 3409 N N . ARG A 1 469 ? -40.462 31.739 -3.684 1.00 37.28 469 ARG A N 1
ATOM 3410 C CA . ARG A 1 469 ? -40.787 31.074 -2.412 1.00 37.28 469 ARG A CA 1
ATOM 3411 C C . ARG A 1 469 ? -41.433 32.090 -1.460 1.00 37.28 469 ARG A C 1
ATOM 3413 O O . ARG A 1 469 ? -40.717 32.958 -0.966 1.00 37.28 469 ARG A O 1
ATOM 3420 N N . PRO A 1 470 ? -42.744 32.010 -1.176 1.00 41.75 470 PRO A N 1
ATOM 3421 C CA . PRO A 1 470 ? -43.323 32.737 -0.056 1.00 41.75 470 PRO A CA 1
ATOM 3422 C C . PRO A 1 470 ? -42.943 32.057 1.268 1.00 41.75 470 PRO A C 1
ATOM 3424 O O . PRO A 1 470 ? -42.947 30.829 1.379 1.00 41.75 470 PRO A O 1
ATOM 3427 N N . GLU A 1 471 ? -42.608 32.876 2.265 1.00 39.59 471 GLU A N 1
ATOM 3428 C CA . GLU A 1 471 ? -42.457 32.473 3.663 1.00 39.59 471 GLU A CA 1
ATOM 3429 C C . GLU A 1 471 ? -43.736 31.777 4.152 1.00 39.59 471 GLU A C 1
ATOM 3431 O O . GLU A 1 471 ? -44.842 32.303 4.013 1.00 39.59 471 GLU A O 1
ATOM 3436 N N . ALA A 1 472 ? -43.588 30.580 4.721 1.00 37.34 472 ALA A N 1
ATOM 3437 C CA . ALA A 1 472 ? -44.692 29.863 5.344 1.00 37.34 472 ALA A CA 1
ATOM 3438 C C . ALA A 1 472 ? -44.921 30.392 6.775 1.00 37.34 472 ALA A C 1
ATOM 3440 O O . ALA A 1 472 ? -43.961 30.475 7.547 1.00 37.34 472 ALA A O 1
ATOM 3441 N N . PRO A 1 473 ? -46.168 30.723 7.157 1.00 48.56 473 PRO A N 1
ATOM 3442 C CA . PRO A 1 473 ? -46.496 31.167 8.503 1.00 48.56 473 PRO A CA 1
ATOM 3443 C C . PRO A 1 473 ? -46.560 29.998 9.493 1.00 48.56 473 PRO A C 1
ATOM 3445 O O . PRO A 1 473 ? -46.904 28.865 9.157 1.00 48.56 473 PRO A O 1
ATOM 3448 N N . ALA A 1 474 ? -46.251 30.317 10.747 1.00 44.72 474 ALA A N 1
ATOM 3449 C CA . ALA A 1 474 ? -46.454 29.460 11.901 1.00 44.72 474 ALA A CA 1
ATOM 3450 C C . ALA A 1 474 ? -47.952 29.216 12.154 1.00 44.72 474 ALA A C 1
ATOM 3452 O O . ALA A 1 474 ? -48.723 30.171 12.222 1.00 44.72 474 ALA A O 1
ATOM 3453 N N . GLY A 1 475 ? -48.345 27.961 12.384 1.00 40.31 475 GLY A N 1
ATOM 3454 C CA . GLY A 1 475 ? -49.654 27.652 12.958 1.00 40.31 475 GLY A CA 1
ATOM 3455 C C . GLY A 1 475 ? -50.180 26.249 12.670 1.00 40.31 475 GLY A C 1
ATOM 3456 O O . GLY A 1 475 ? -50.262 25.834 11.525 1.00 40.31 475 GLY A O 1
ATOM 3457 N N . GLU A 1 476 ? -50.608 25.598 13.752 1.00 33.31 476 GLU A N 1
ATOM 3458 C CA . GLU A 1 476 ? -51.642 24.555 13.826 1.00 33.31 476 GLU A CA 1
ATOM 3459 C C . GLU A 1 476 ? -51.254 23.080 13.603 1.00 33.31 476 GLU A C 1
ATOM 3461 O O . GLU A 1 476 ? -51.018 22.575 12.510 1.00 33.31 476 GLU A O 1
ATOM 3466 N N . ARG A 1 477 ? -51.270 22.364 14.738 1.00 44.28 477 ARG A N 1
ATOM 3467 C CA . ARG A 1 477 ? -51.342 20.906 14.853 1.00 44.28 477 ARG A CA 1
ATOM 3468 C C . ARG A 1 477 ? -52.729 20.424 14.411 1.00 44.28 477 ARG A C 1
ATOM 3470 O O . ARG A 1 477 ? -53.709 20.894 14.988 1.00 44.28 477 ARG A O 1
ATOM 3477 N N . PRO A 1 478 ? -52.827 19.386 13.568 1.00 45.59 478 PRO A N 1
ATOM 3478 C CA . PRO A 1 478 ? -53.995 18.528 13.530 1.00 45.59 478 PRO A CA 1
ATOM 3479 C C . PRO A 1 478 ? -53.760 17.293 14.404 1.00 45.59 478 PRO A C 1
ATOM 3481 O O . PRO A 1 478 ? -52.792 16.547 14.258 1.00 45.59 478 PRO A O 1
ATOM 3484 N N . GLN A 1 479 ? -54.684 17.116 15.335 1.00 47.69 479 GLN A N 1
ATOM 3485 C CA . GLN A 1 479 ? -54.938 15.916 16.110 1.00 47.69 479 GLN A CA 1
ATOM 3486 C C . GLN A 1 479 ? -55.577 14.885 15.164 1.00 47.69 479 GLN A C 1
ATOM 3488 O O . GLN A 1 479 ? -56.610 15.177 14.569 1.00 47.69 479 GLN A O 1
ATOM 3493 N N . ALA A 1 480 ? -54.948 13.722 14.987 1.00 39.88 480 ALA A N 1
ATOM 3494 C CA . ALA A 1 480 ? -55.494 12.622 14.194 1.00 39.88 480 ALA A CA 1
ATOM 3495 C C . ALA A 1 480 ? -55.253 11.284 14.907 1.00 39.88 480 ALA A C 1
ATOM 3497 O O . ALA A 1 480 ? -54.129 10.798 15.009 1.00 39.88 480 ALA A O 1
ATOM 3498 N N . ASP A 1 481 ? -56.347 10.801 15.489 1.00 40.94 481 ASP A N 1
ATOM 3499 C CA . ASP A 1 481 ? -56.858 9.432 15.569 1.00 40.94 481 ASP A CA 1
ATOM 3500 C C . ASP A 1 481 ? -55.893 8.240 15.466 1.00 40.94 481 ASP A C 1
ATOM 3502 O O . ASP A 1 481 ? -55.247 7.961 14.455 1.00 40.94 481 ASP A O 1
ATOM 3506 N N . ALA A 1 482 ? -55.908 7.467 16.552 1.00 46.34 482 ALA A N 1
ATOM 3507 C CA . ALA A 1 482 ? -55.342 6.136 16.681 1.00 46.34 482 ALA A CA 1
ATOM 3508 C C . ALA A 1 482 ? -56.195 5.078 15.957 1.00 46.34 482 ALA A C 1
ATOM 3510 O O . ALA A 1 482 ? -57.422 5.137 16.042 1.00 46.34 482 ALA A O 1
ATOM 3511 N N . PRO A 1 483 ? -55.571 4.031 15.386 1.00 54.66 483 PRO A N 1
ATOM 3512 C CA . PRO A 1 483 ? -56.253 2.769 15.151 1.00 54.66 483 PRO A CA 1
ATOM 3513 C C . PRO A 1 483 ? -55.748 1.649 16.078 1.00 54.66 483 PRO A C 1
ATOM 3515 O O . PRO A 1 483 ? -54.556 1.362 16.185 1.00 54.66 483 PRO A O 1
ATOM 3518 N N . ASP A 1 484 ? -56.728 1.056 16.755 1.00 39.44 484 ASP A N 1
ATOM 3519 C CA . ASP A 1 484 ? -56.886 -0.321 17.231 1.00 39.44 484 ASP A CA 1
ATOM 3520 C C . ASP A 1 484 ? -55.661 -1.244 17.377 1.00 39.44 484 ASP A C 1
ATOM 3522 O O . ASP A 1 484 ? -55.070 -1.754 16.423 1.00 39.44 484 ASP A O 1
ATOM 3526 N N . ARG A 1 485 ? -55.402 -1.602 18.642 1.00 41.19 485 ARG A N 1
ATOM 3527 C CA . ARG A 1 485 ? -54.659 -2.800 19.058 1.00 41.19 485 ARG A CA 1
ATOM 3528 C C . ARG A 1 485 ? -55.527 -4.055 18.893 1.00 41.19 485 ARG A C 1
ATOM 3530 O O . ARG A 1 485 ? -56.576 -4.124 19.532 1.00 41.19 485 ARG A O 1
ATOM 3537 N N . PRO A 1 486 ? -55.044 -5.119 18.230 1.00 49.59 486 PRO A N 1
ATOM 3538 C CA . PRO A 1 486 ? -55.588 -6.450 18.433 1.00 49.59 486 PRO A CA 1
ATOM 3539 C C . PRO A 1 486 ? -54.941 -7.127 19.651 1.00 49.59 486 PRO A C 1
ATOM 3541 O O . PRO A 1 486 ? -53.723 -7.274 19.768 1.00 49.59 486 PRO A O 1
ATOM 3544 N N . THR A 1 487 ? -55.807 -7.554 20.560 1.00 47.59 487 THR A N 1
ATOM 3545 C CA . THR A 1 487 ? -55.570 -8.457 21.685 1.00 47.59 487 THR A CA 1
ATOM 3546 C C . THR A 1 487 ? -55.103 -9.842 21.214 1.00 47.59 487 THR A C 1
ATOM 3548 O O . THR A 1 487 ? -55.681 -10.444 20.312 1.00 47.59 487 THR A O 1
ATOM 3551 N N . ARG A 1 488 ? -54.083 -10.400 21.879 1.00 35.22 488 ARG A N 1
ATOM 3552 C CA . ARG A 1 488 ? -53.732 -11.833 21.836 1.00 35.22 488 ARG A CA 1
ATOM 3553 C C . ARG A 1 488 ? -53.315 -12.316 23.236 1.00 35.22 488 ARG A C 1
ATOM 3555 O O . ARG A 1 488 ? -52.981 -11.483 24.075 1.00 35.22 488 ARG A O 1
ATOM 3562 N N . 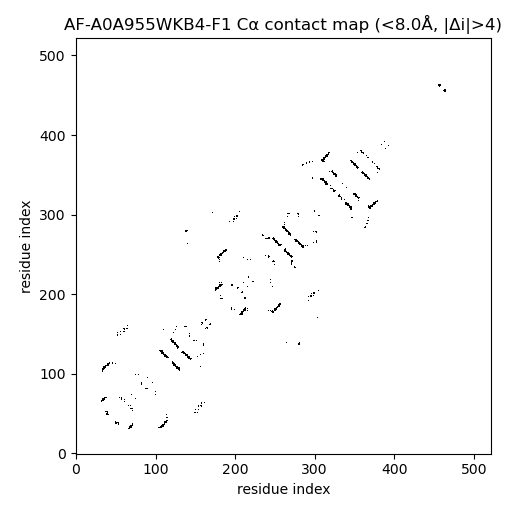PRO A 1 489 ? -53.423 -13.624 23.529 1.00 47.22 489 PRO A N 1
ATOM 3563 C CA . PRO A 1 489 ? -54.077 -14.103 24.737 1.00 47.22 489 PRO A CA 1
ATOM 3564 C C . PRO A 1 489 ? -53.082 -14.592 25.789 1.00 47.22 489 PRO A C 1
ATOM 3566 O O . PRO A 1 489 ? -51.961 -14.995 25.490 1.00 47.22 489 PRO A O 1
ATOM 3569 N N . GLN A 1 490 ? -53.565 -14.599 27.028 1.00 41.75 490 GLN A N 1
ATOM 3570 C CA . GLN A 1 490 ? -52.915 -15.181 28.193 1.00 41.75 490 GLN A CA 1
ATOM 3571 C C . GLN A 1 490 ? -52.735 -16.702 28.043 1.00 41.75 490 GLN A C 1
ATOM 3573 O O . GLN A 1 490 ? -53.692 -17.425 27.763 1.00 41.75 490 GLN A O 1
ATOM 3578 N N . ALA A 1 491 ? -51.528 -17.185 28.329 1.00 41.25 491 ALA A N 1
ATOM 3579 C CA . ALA A 1 491 ? -51.244 -18.556 28.747 1.00 41.25 491 ALA A CA 1
ATOM 3580 C C . ALA A 1 491 ? -50.360 -18.443 30.002 1.00 41.25 491 ALA A C 1
ATOM 3582 O O . ALA A 1 491 ? -49.283 -17.865 29.940 1.00 41.25 491 ALA A O 1
ATOM 3583 N N . LYS A 1 492 ? -50.948 -18.640 31.186 1.00 38.53 492 LYS A N 1
ATOM 3584 C CA . LYS A 1 492 ? -50.851 -19.854 32.019 1.00 38.53 492 LYS A CA 1
ATOM 3585 C C . LYS A 1 492 ? -49.427 -20.148 32.510 1.00 38.53 492 LYS A C 1
ATOM 3587 O O . LYS A 1 492 ? -48.655 -20.819 31.835 1.00 38.53 492 LYS A O 1
ATOM 3592 N N . ASP A 1 493 ? -49.171 -19.697 33.738 1.00 48.00 493 ASP A N 1
ATOM 3593 C CA . ASP A 1 493 ? -48.174 -20.254 34.657 1.00 48.00 493 ASP A CA 1
ATOM 3594 C C . ASP A 1 493 ? -48.357 -21.772 34.830 1.00 48.00 493 ASP A C 1
ATOM 3596 O O . ASP A 1 493 ? -49.481 -22.289 34.742 1.00 48.00 493 ASP A O 1
ATOM 3600 N N . PRO A 1 494 ? -47.269 -22.481 35.170 1.00 52.03 494 PRO A N 1
ATOM 3601 C CA . PRO A 1 494 ? -47.211 -22.958 36.549 1.00 52.03 494 PRO A CA 1
ATOM 3602 C C . PRO A 1 494 ? -45.830 -22.824 37.224 1.00 52.03 494 PRO A C 1
ATOM 3604 O O . PRO A 1 494 ? -44.809 -23.258 36.707 1.00 52.03 494 PRO A O 1
ATOM 3607 N N . ALA A 1 495 ? -45.887 -22.283 38.443 1.00 39.72 495 ALA A N 1
ATOM 3608 C CA . ALA A 1 495 ? -45.302 -22.786 39.691 1.00 39.72 495 ALA A CA 1
ATOM 3609 C C . ALA A 1 495 ? -43.793 -23.135 39.805 1.00 39.72 495 ALA A C 1
ATOM 3611 O O . ALA A 1 495 ? -43.334 -24.187 39.381 1.00 39.72 495 ALA A O 1
ATOM 3612 N N . LEU A 1 496 ? -43.115 -22.281 40.588 1.00 41.84 496 LEU A N 1
ATOM 3613 C CA . LEU A 1 496 ? -42.327 -22.560 41.810 1.00 41.84 496 LEU A CA 1
ATOM 3614 C C . LEU A 1 496 ? -41.156 -23.586 41.826 1.00 41.84 496 LEU A C 1
ATOM 3616 O O . LEU A 1 496 ? -41.374 -24.774 42.025 1.00 41.84 496 LEU A O 1
ATOM 3620 N N . ASN A 1 497 ? -39.942 -23.004 41.944 1.00 40.31 497 ASN A N 1
ATOM 3621 C CA . ASN A 1 497 ? -38.993 -23.096 43.092 1.00 40.31 497 ASN A CA 1
ATOM 3622 C C . ASN A 1 497 ? -38.128 -24.382 43.283 1.00 40.31 497 ASN A C 1
ATOM 3624 O O . ASN A 1 497 ? -38.498 -25.442 42.796 1.00 40.31 497 ASN A O 1
ATOM 3628 N N . PRO A 1 498 ? -37.074 -24.365 44.137 1.00 55.59 498 PRO A N 1
ATOM 3629 C CA . PRO A 1 498 ? -35.766 -23.682 44.033 1.00 55.59 498 PRO A CA 1
ATOM 3630 C C . PRO A 1 498 ? -34.556 -24.651 44.136 1.00 55.59 498 PRO A C 1
ATOM 3632 O O . PRO A 1 498 ? -34.708 -25.762 44.623 1.00 55.59 498 PRO A O 1
ATOM 3635 N N . ASP A 1 499 ? -33.342 -24.203 43.776 1.00 32.47 499 ASP A N 1
ATOM 3636 C CA . ASP A 1 499 ? -32.133 -24.366 44.622 1.00 32.47 499 ASP A CA 1
ATOM 3637 C C . ASP A 1 499 ? -30.878 -23.713 43.995 1.00 32.47 499 ASP A C 1
ATOM 3639 O O . ASP A 1 499 ? -30.560 -23.980 42.832 1.00 32.47 499 ASP A O 1
ATOM 3643 N N . PRO A 1 500 ? -30.114 -22.889 44.741 1.00 44.47 500 PRO A N 1
ATOM 3644 C CA . PRO A 1 500 ? -28.800 -22.416 44.323 1.00 44.47 500 PRO A CA 1
ATOM 3645 C C . PRO A 1 500 ? -27.706 -23.385 44.796 1.00 44.47 500 PRO A C 1
ATOM 3647 O O . PRO A 1 500 ? -27.397 -23.475 45.987 1.00 44.47 500 PRO A O 1
ATOM 3650 N N . GLN A 1 501 ? -27.064 -24.091 43.862 1.00 41.75 501 GLN A N 1
ATOM 3651 C CA . GLN A 1 501 ? -25.863 -24.858 44.183 1.00 41.75 501 GLN A CA 1
ATOM 3652 C C . GLN A 1 501 ? -24.671 -23.931 44.447 1.00 41.75 501 GLN A C 1
ATOM 3654 O O . GLN A 1 501 ? -24.097 -23.300 43.563 1.00 41.75 501 GLN A O 1
ATOM 3659 N N . ARG A 1 502 ? -24.326 -23.906 45.731 1.00 33.41 502 ARG A N 1
ATOM 3660 C CA . ARG A 1 502 ? -23.028 -23.646 46.350 1.00 33.41 502 ARG A CA 1
ATOM 3661 C C . ARG A 1 502 ? -21.885 -24.255 45.517 1.00 33.41 502 ARG A C 1
ATOM 3663 O O . ARG A 1 502 ? -21.764 -25.474 45.458 1.00 33.41 502 ARG A O 1
ATOM 3670 N N . ILE A 1 503 ? -21.039 -23.422 44.909 1.00 36.91 503 ILE A N 1
ATOM 3671 C CA . ILE A 1 503 ? -19.730 -23.855 44.400 1.00 36.91 503 ILE A CA 1
ATOM 3672 C C . ILE A 1 503 ? -18.705 -23.563 45.490 1.00 36.91 503 ILE A C 1
ATOM 3674 O O . ILE A 1 503 ? -18.476 -22.416 45.872 1.00 36.91 503 ILE A O 1
ATOM 3678 N N . GLU A 1 504 ? -18.155 -24.645 46.026 1.00 34.59 504 GLU A N 1
ATOM 3679 C CA . GLU A 1 504 ? -17.074 -24.656 46.995 1.00 34.59 504 GLU A CA 1
ATOM 3680 C C . GLU A 1 504 ? -15.766 -24.187 46.349 1.00 34.59 504 GLU A C 1
ATOM 3682 O O . GLU A 1 504 ? -15.437 -24.528 45.212 1.00 34.59 504 GLU A O 1
ATOM 3687 N N . ALA A 1 505 ? -15.021 -23.388 47.109 1.00 33.59 505 ALA A N 1
ATOM 3688 C CA . ALA A 1 505 ? -13.659 -23.006 46.803 1.00 33.59 505 ALA A CA 1
ATOM 3689 C C . ALA A 1 505 ? -12.749 -24.242 46.881 1.00 33.59 505 ALA A C 1
ATOM 3691 O O . ALA A 1 505 ? -12.598 -24.841 47.943 1.00 33.59 505 ALA A O 1
ATOM 3692 N N . SER A 1 506 ? -12.121 -24.590 45.760 1.00 36.94 506 SER A N 1
ATOM 3693 C CA . SER A 1 506 ? -10.992 -25.516 45.709 1.00 36.94 506 SER A CA 1
ATOM 3694 C C . SER A 1 506 ? -9.701 -24.710 45.827 1.00 36.94 506 SER A C 1
ATOM 3696 O O . SER A 1 506 ? -9.253 -24.096 44.859 1.00 36.94 506 SER A O 1
ATOM 3698 N N . SER A 1 507 ? -9.111 -24.707 47.021 1.00 41.03 507 SER A N 1
ATOM 3699 C CA . SER A 1 507 ? -7.703 -24.385 47.230 1.00 41.03 507 SER A CA 1
ATOM 3700 C C . SER A 1 507 ? -6.861 -25.579 46.788 1.00 41.03 507 SER A C 1
ATOM 3702 O O . SER A 1 507 ? -7.001 -26.639 47.381 1.00 41.03 507 SER A O 1
ATOM 3704 N N . ASP A 1 508 ? -6.033 -25.410 45.758 1.00 40.00 508 ASP A N 1
ATOM 3705 C CA . ASP A 1 508 ? -4.730 -26.073 45.607 1.00 40.00 508 ASP A CA 1
ATOM 3706 C C . ASP A 1 508 ? -4.096 -25.632 44.283 1.00 40.00 508 ASP A C 1
ATOM 3708 O O . ASP A 1 508 ? -4.651 -25.839 43.206 1.00 40.00 508 ASP A O 1
ATOM 3712 N N . GLY A 1 509 ? -2.926 -24.997 44.359 1.00 35.62 509 GLY A N 1
ATOM 3713 C CA . GLY A 1 509 ? -2.158 -24.610 43.175 1.00 35.62 509 GLY A CA 1
ATOM 3714 C C . GLY A 1 509 ? -1.299 -23.378 43.403 1.00 35.62 509 GLY A C 1
ATOM 3715 O O . GLY A 1 509 ? -1.675 -22.271 43.032 1.00 35.62 509 GLY A O 1
ATOM 3716 N N . GLY A 1 510 ? -0.139 -23.578 44.028 1.00 42.81 510 GLY A N 1
ATOM 3717 C CA . GLY A 1 510 ? 0.875 -22.547 44.199 1.00 42.81 510 GLY A CA 1
ATOM 3718 C C . GLY A 1 510 ? 1.384 -22.016 42.858 1.00 42.81 510 GLY A C 1
ATOM 3719 O O . GLY A 1 510 ? 1.832 -22.769 41.998 1.00 42.81 510 GLY A O 1
ATOM 3720 N N . GLY A 1 511 ? 1.353 -20.696 42.727 1.00 32.59 511 GLY A N 1
ATOM 3721 C CA . GLY A 1 511 ? 2.014 -19.937 41.677 1.00 32.59 511 GLY A CA 1
ATOM 3722 C C . GLY A 1 511 ? 2.302 -18.550 42.229 1.00 32.59 511 GLY A C 1
ATOM 3723 O O . GLY A 1 511 ? 1.399 -17.723 42.318 1.00 32.59 511 GLY A O 1
ATOM 3724 N N . GLY A 1 512 ? 3.533 -18.335 42.695 1.00 31.69 512 GLY A N 1
ATOM 3725 C CA . GLY A 1 512 ? 3.974 -17.058 43.245 1.00 31.69 512 GLY A CA 1
ATOM 3726 C C . GLY A 1 512 ? 3.890 -15.957 42.192 1.00 31.69 512 GLY A C 1
ATOM 3727 O O . GLY A 1 512 ? 4.482 -16.072 41.122 1.00 31.69 512 GLY A O 1
ATOM 3728 N N . ILE A 1 513 ? 3.145 -14.902 42.511 1.00 30.17 513 ILE A N 1
ATOM 3729 C CA . ILE A 1 513 ? 3.148 -13.639 41.778 1.00 30.17 513 ILE A CA 1
ATOM 3730 C C . ILE A 1 513 ? 3.850 -12.631 42.684 1.00 30.17 513 ILE A C 1
ATOM 3732 O O . ILE A 1 513 ? 3.321 -12.264 43.733 1.00 30.17 513 ILE A O 1
ATOM 3736 N N . ASP A 1 514 ? 5.040 -12.197 42.276 1.00 27.67 514 ASP A N 1
ATOM 3737 C CA . ASP A 1 514 ? 5.719 -11.053 42.877 1.00 27.67 514 ASP A CA 1
ATOM 3738 C C . ASP A 1 514 ? 4.967 -9.775 42.487 1.00 27.67 514 ASP A C 1
ATOM 3740 O O . ASP A 1 514 ? 5.039 -9.303 41.351 1.00 27.67 514 ASP A O 1
ATOM 3744 N N . VAL A 1 515 ? 4.224 -9.212 43.441 1.00 26.73 515 VAL A N 1
ATOM 3745 C CA . VAL A 1 515 ? 3.599 -7.892 43.321 1.00 26.73 515 VAL A CA 1
ATOM 3746 C C . VAL A 1 515 ? 4.473 -6.886 44.062 1.00 26.73 515 VAL A C 1
ATOM 3748 O O . VAL A 1 515 ? 4.500 -6.849 45.291 1.00 26.73 515 VAL A O 1
ATOM 3751 N N . TRP A 1 516 ? 5.182 -6.047 43.310 1.00 27.97 516 TRP A N 1
ATOM 3752 C CA . TRP A 1 516 ? 5.886 -4.893 43.860 1.00 27.97 516 TRP A CA 1
ATOM 3753 C C . TRP A 1 516 ? 4.896 -3.743 44.071 1.00 27.97 516 TRP A C 1
ATOM 3755 O O . TRP A 1 516 ? 4.409 -3.146 43.113 1.00 27.97 516 TRP A O 1
ATOM 3765 N N . PHE A 1 517 ? 4.613 -3.418 45.333 1.00 26.19 517 PHE A N 1
ATOM 3766 C CA . PHE A 1 517 ? 3.956 -2.168 45.709 1.00 26.19 517 PHE A CA 1
ATOM 3767 C C . PHE A 1 517 ? 5.001 -1.057 45.822 1.00 26.19 517 PHE A C 1
ATOM 3769 O O . PHE A 1 517 ? 5.935 -1.149 46.618 1.00 26.19 517 PHE A O 1
ATOM 3776 N N . TRP A 1 518 ? 4.817 0.019 45.057 1.00 30.00 518 TRP A N 1
ATOM 3777 C CA . TRP A 1 518 ? 5.510 1.282 45.283 1.00 30.00 518 TRP A CA 1
ATOM 3778 C C . TRP A 1 518 ? 4.568 2.203 46.060 1.00 30.00 518 TRP A C 1
ATOM 3780 O O . TRP A 1 518 ? 3.543 2.644 45.541 1.00 30.00 518 TRP A O 1
ATOM 3790 N N . ILE A 1 519 ? 4.885 2.434 47.334 1.00 31.86 519 ILE A N 1
ATOM 3791 C CA . ILE A 1 519 ? 4.222 3.425 48.183 1.00 31.86 519 ILE A CA 1
ATOM 3792 C C . ILE A 1 519 ? 5.051 4.705 48.080 1.00 31.86 519 ILE A C 1
ATOM 3794 O O . ILE A 1 519 ? 6.169 4.757 48.591 1.00 31.86 519 ILE A O 1
ATOM 3798 N N . SER A 1 520 ? 4.517 5.740 47.431 1.00 33.00 520 SER A N 1
ATOM 3799 C CA . SER A 1 520 ? 5.016 7.104 47.621 1.00 33.00 520 SER A CA 1
ATOM 3800 C C . SER A 1 520 ? 4.415 7.661 48.908 1.00 33.00 520 SER A C 1
ATOM 3802 O O . SER A 1 520 ? 3.196 7.735 49.049 1.00 33.00 520 SER A O 1
ATOM 3804 N N . ALA A 1 521 ? 5.287 8.002 49.854 1.00 39.31 521 ALA A N 1
ATOM 3805 C CA . ALA A 1 521 ? 4.932 8.729 51.063 1.00 39.31 521 ALA A CA 1
ATOM 3806 C C . ALA A 1 521 ? 4.628 10.206 50.744 1.00 39.31 521 ALA A C 1
ATOM 3808 O O . ALA A 1 521 ? 5.139 10.743 49.759 1.00 39.31 521 ALA A O 1
ATOM 3809 N N . ALA A 1 522 ? 3.761 10.773 51.587 1.00 43.75 522 ALA A N 1
ATOM 3810 C CA . ALA A 1 522 ? 3.091 12.071 51.505 1.00 43.75 522 ALA A CA 1
ATOM 3811 C C . ALA A 1 522 ? 3.999 13.305 51.414 1.00 43.75 522 ALA A C 1
ATOM 3813 O O . ALA A 1 522 ? 5.128 13.258 51.956 1.00 43.75 522 ALA A O 1
#

Radius of gyration: 36.72 Å; Cα contacts (8 Å, |Δi|>4): 709; chains: 1; bounding box: 115×114×94 Å

Mean predicted aligned error: 16.43 Å

Secondary structure (DSSP, 8-state):
------------------------------PPPEEEEPPPEE-TTTHHHHHHHHHHHHHHHHHHT--EEEEHHHHHHHHHHHHHTTSS--SS-THHHHHHHHHH--SEEEEEEEEEETTEEEEEEEEEETTTTEEEEEEEEEES-GGGHHHHHHHHHHHHH-TTTTT--PPPPP-TT-EEEEPPPEEES-TT--HHHHHHHHHHHTT-EEE-HHHHHHHHS-HHHHHHT-STTHHHHHHHHHHHTT-SEEEEEEEEEETTEEEEEEEEEETTTTEEEEEEEEEEES-GGGHHHHHHHHHHHHTTPPP-SPEEEEEEES-SS-EEEETTEEE-----TT-EEEEE-SEEEEEEEE-TTBPPEEEEEEEPTT-EEEEEE-PPB---TTS--HHHHHHHHHHSPPPPPPPTT------------------PPP-PPP------------PPPPPP--PPB-TTSPBP-TT--PPPPP--PPP-----PPP-----------------------------------

pLDDT: mean 75.59, std 21.73, range [26.19, 97.94]